Protein 7WDS (pdb70)

CATH classification: 3.20.20.80

B-factor: mean 31.86, std 12.14, range [16.79, 142.82]

Organism: NCBI:txid358574

Radius of gyration: 20.57 Å; Cα contacts (8 Å, |Δi|>4): 985; chains: 1; bounding box: 50×49×54 Å

Solvent-accessible surface area: 16133 Å² total; per-residue (Å²): 164,59,126,168,4,51,123,123,6,33,5,0,0,0,0,0,3,8,1,4,8,3,19,24,152,27,74,47,18,20,78,0,5,1,35,57,8,12,88,104,128,84,17,9,76,55,67,22,60,0,42,120,4,0,25,3,9,124,77,21,119,98,0,2,48,21,0,90,104,0,26,6,59,0,0,0,5,2,0,2,0,0,2,0,0,20,76,0,86,53,193,51,25,95,43,0,0,54,0,0,38,84,3,0,69,5,0,71,116,51,56,1,49,0,3,0,0,0,1,2,18,1,0,0,43,56,1,16,105,118,14,13,1,61,51,68,32,0,4,75,0,0,24,53,0,0,40,26,0,0,162,81,0,9,111,51,0,63,30,0,1,0,0,0,11,0,21,9,11,0,23,27,0,1,6,21,20,100,19,7,21,9,60,194,60,71,73,45,0,0,64,0,0,0,0,0,0,1,0,0,1,71,0,0,70,32,0,87,84,28,25,85,95,98,7,66,0,0,2,0,3,16,2,22,78,20,48,22,40,48,130,39,104,101,17,91,48,0,11,124,19,17,40,9,2,16,2,61,1,5,0,6,0,15,62,80,21,95,6,2,79,65,0,17,98,112,8,29,106,138,45,8,26,66,88,140,41,2,50,114,48,0,46,35,106,28,32,5,2,0,0,1,0,21,5,43,28,6,0,81,36,22,79,96,23,99,45,0,73,0,29,96,52,170,24,140,58,87,48,9,34,12,74,73,11,31,50,38,70,0,0,49,30,1,0,51,40,0,59,91,75,20,70,4,90,12,0,14,0,1,10,0,3,2,0,16,133,22,149,62,52,125,88,33,80,2,94,6,66,96,2,20,61,5,0,81,22,0,0,49,0,0,21,86,0,28,109,58,51,5,30,6,98,0,0,0,0,7,0,2,1,0,3,0,18,11,18,87,0,37,109,53,46,6,0,0,0,15,0,46,59,98,87,19,97,37,20,29,0,113,0,0,99,47,0,18,131,5,14,143,64,26,5,80

Foldseek 3Di:
DLWFDDPLFFEAFEDECLWAQACCPPQQQAAFLQQVQLPDPLLAPVSDGSNPWLNCLPVVLVLLVLRVLLLGLEYEYEQACRLQPVLLADDGRVRSLVSVVVNLVSQVVSNYAYAYEHAEQGRRPNNCVVPPLLRLVVLVSLLRSLLRNLLSPQVRHQHYAYYAALLCNQCCDADVLNFPPRHRDLLSSLSSSLSSLLSQLSNVVSNVVSHDPSHFYYYEHEAEAEAFPDPPPQRVLLSVLVNLSRPVQLVCLQQPVDRPVVNCVLSPVVSRPDDPCSSVSSPRAGQEYEYAYEAYWYWGQACPPVSSRIDTDDPPADAFPVRGGLDLLRLLVSLVCCCVPRVRVEYEHQEYWGWHDWDQPPVRATEDVVRLVSVQSNLSSVSVSVVVVRRYRYYHYPRCWQTQPRNNGRRTIGHCWYAPVVVSDTHRHPSSSVSSVCSVSNTD

InterPro domains:
  IPR001360 Glycoside hydrolase family 1 [PF00232] (8-448)
  IPR001360 Glycoside hydrolase family 1 [PR00131] (290-304)
  IPR001360 Glycoside hydrolase family 1 [PR00131] (352-360)
  IPR001360 Glycoside hydrolase family 1 [PR00131] (373-384)
  IPR001360 Glycoside hydrolase family 1 [PR00131] (394-411)
  IPR001360 Glycoside hydrolase family 1 [PR00131] (418-430)
  IPR001360 Glycoside hydrolase family 1 [PTHR10353] (10-447)
  IPR017736 Glycoside hydrolase, family 1, beta-glucosidase [TIGR03356] (10-440)
  IPR017853 Glycoside hydrolase superfamily [SSF51445] (8-445)
  IPR018120 Glycoside hydrolase family 1, active site [PS00572] (352-360)
  IPR033132 Glycosyl hydrolases family 1, N-terminal conserved site [PS00653] (14-28)

Nearest PDB structures (foldseek):
  7wdv-assembly1_A  TM=1.001E+00  e=3.506E-89  metagenome
  5xgz-assembly1_A  TM=1.000E+00  e=5.203E-87  uncultured microorganism
  5ayb-assembly1_A  TM=9.797E-01  e=2.026E-56  metagenomes
  5ayi-assembly1_A  TM=9.793E-01  e=7.575E-56  metagenomes
  3wh5-assembly1_A  TM=9.796E-01  e=1.465E-55  metagenomes

Sequence (444 aa):
EPHRFPPDFQWGVATSSYQIEGAVEADGRSPSIWDTFCARPGAIADGSTGAIANDHYHRYREDIAIMKQLGVNAYRFSIAWPRILPDGRGRVNQAGVDFYERLVDSLLEQGIEPYATLYHWDMPQVQHDRTPWYDRGVVDAFVEYTDVITRRLSDRVKYWMTLNEPWVISFLGYGAGEHAPGLRDKELYLRAAHHVLLAHGKAMPVIRANGNAQTKAGIVLNLNWVNAASDSPEDQAAARRYDQFFNRWFAEPLYNGRYPEELLEWYGRDLVPVQPGDFDIITTPTDFLAVNYYARTTVKAGSTDPMLQVDFVRPPGEYTAMDWEVYPQGLYNILNWLHTDYAPPALYVTENGAAYDDQVSAAGEVDDPQRLAYLEGHFEAAYRAIQAGIPLKGYFVWSLMDNFEWGRRGFEKRFGIVFVDYATQQRIIKRSGKWFSQVTRANGL

Structure (mmCIF, N/CA/C/O backbone):
data_7WDS
#
_entry.id   7WDS
#
_cell.length_a   203.169
_cell.length_b   203.169
_cell.length_c   203.169
_cell.angle_alpha   90.00
_cell.angle_beta   90.00
_cell.angle_gamma   90.00
#
_symmetry.space_group_name_H-M   'I 4 3 2'
#
loop_
_entity.id
_entity.type
_entity.pdbx_description
1 polymer Beta-glucosidase
2 non-polymer beta-D-xylopyranose
3 non-polymer 'SULFATE ION'
4 water water
#
loop_
_atom_site.group_PDB
_atom_site.id
_atom_site.type_symbol
_atom_site.label_atom_id
_atom_site.label_alt_id
_atom_site.label_comp_id
_atom_site.label_asym_id
_atom_site.label_entity_id
_atom_site.label_seq_id
_atom_site.pdbx_PDB_ins_code
_atom_site.Cartn_x
_atom_site.Cartn_y
_atom_site.Cartn_z
_atom_site.occupancy
_atom_site.B_iso_or_equiv
_atom_site.auth_seq_id
_atom_site.auth_comp_id
_atom_site.auth_asym_id
_atom_site.auth_atom_id
_atom_site.pdbx_PDB_model_num
ATOM 1 N N . GLU A 1 7 ? -9.725 102.089 -84.716 1.00 96.66 6 GLU A N 1
ATOM 2 C CA . GLU A 1 7 ? -10.119 101.538 -86.068 1.00 94.22 6 GLU A CA 1
ATOM 3 C C . GLU A 1 7 ? -10.826 100.188 -85.912 1.00 93.42 6 GLU A C 1
ATOM 4 O O . GLU A 1 7 ? -11.698 99.894 -86.734 1.00 74.81 6 GLU A O 1
ATOM 10 N N . PRO A 1 8 ? -10.488 99.314 -84.909 1.00 122.69 7 PRO A N 1
ATOM 11 C CA . PRO A 1 8 ? -11.255 98.092 -84.602 1.00 90.12 7 PRO A CA 1
ATOM 12 C C . PRO A 1 8 ? -12.018 97.992 -83.242 1.00 100.47 7 PRO A C 1
ATOM 13 O O . PRO A 1 8 ? -11.958 96.853 -82.567 1.00 94.43 7 PRO A O 1
ATOM 17 N N . HIS A 1 9 ? -12.835 99.038 -82.908 1.00 93.20 8 HIS A N 1
ATOM 18 C CA . HIS A 1 9 ? -13.358 99.381 -81.547 1.00 65.83 8 HIS A CA 1
ATOM 19 C C . HIS A 1 9 ? -14.735 98.713 -81.216 1.00 47.00 8 HIS A C 1
ATOM 20 O O . HIS A 1 9 ? -14.794 97.583 -80.651 1.00 46.22 8 HIS A O 1
ATOM 27 N N . ARG A 1 10 ? -15.845 99.398 -81.462 1.00 41.15 9 ARG A N 1
ATOM 28 C CA . ARG A 1 10 ? -17.121 99.225 -80.713 1.00 39.58 9 ARG A CA 1
ATOM 29 C C . ARG A 1 10 ? -18.093 98.307 -81.480 1.00 43.63 9 ARG A C 1
ATOM 30 O O . ARG A 1 10 ? -18.193 98.411 -82.738 1.00 36.52 9 ARG A O 1
ATOM 38 N N . PHE A 1 11 ? -18.814 97.446 -80.746 1.00 36.06 10 PHE A N 1
ATOM 39 C CA . PHE A 1 11 ? -19.910 96.592 -81.268 1.00 31.04 10 PHE A CA 1
ATOM 40 C C . PHE A 1 11 ? -21.197 97.413 -81.329 1.00 30.80 10 PHE A C 1
ATOM 41 O O . PHE A 1 11 ? -21.281 98.477 -80.735 1.00 30.22 10 PHE A O 1
ATOM 49 N N . PRO A 1 12 ? -22.253 96.934 -82.018 1.00 33.59 11 PRO A N 1
ATOM 50 C CA . PRO A 1 12 ? -23.518 97.662 -82.066 1.00 33.75 11 PRO A CA 1
ATOM 51 C C . PRO A 1 12 ? -24.077 97.928 -80.676 1.00 37.45 11 PRO A C 1
ATOM 52 O O . PRO A 1 12 ? -23.841 97.179 -79.731 1.00 30.48 11 PRO A O 1
ATOM 56 N N . PRO A 1 13 ? -24.822 99.033 -80.493 1.00 37.13 12 PRO A N 1
ATOM 57 C CA . PRO A 1 13 ? -25.264 99.430 -79.157 1.00 34.54 12 PRO A CA 1
ATOM 58 C C . PRO A 1 13 ? -26.115 98.408 -78.389 1.00 34.76 12 PRO A C 1
ATOM 59 O O . PRO A 1 13 ? -26.036 98.393 -77.177 1.00 40.47 12 PRO A O 1
ATOM 63 N N . ASP A 1 14 ? -26.907 97.565 -79.042 1.00 40.46 13 ASP A N 1
ATOM 64 C CA . ASP A 1 14 ? -27.743 96.595 -78.277 1.00 40.24 13 ASP A CA 1
ATOM 65 C C . ASP A 1 14 ? -27.102 95.189 -78.360 1.00 32.65 13 ASP A C 1
ATOM 66 O O . ASP A 1 14 ? -27.852 94.165 -78.130 1.00 34.18 13 ASP A O 1
ATOM 71 N N . PHE A 1 15 ? -25.791 95.098 -78.637 1.00 25.78 14 PHE A N 1
ATOM 72 C CA . PHE A 1 15 ? -25.101 93.773 -78.764 1.00 27.19 14 PHE A CA 1
ATOM 73 C C . PHE A 1 15 ? -25.240 92.986 -77.454 1.00 28.15 14 PHE A C 1
ATOM 74 O O . PHE A 1 15 ? -25.168 93.568 -76.416 1.00 31.23 14 PHE A O 1
ATOM 82 N N . GLN A 1 16 ? -25.514 91.679 -77.516 1.00 26.72 15 GLN A N 1
ATOM 83 C CA . GLN A 1 16 ? -25.770 90.853 -76.296 1.00 23.33 15 GLN A CA 1
ATOM 84 C C . GLN A 1 16 ? -24.457 90.143 -75.994 1.00 23.37 15 GLN A C 1
ATOM 85 O O . GLN A 1 16 ? -23.946 89.486 -76.897 1.00 26.65 15 GLN A O 1
ATOM 91 N N . TRP A 1 17 ? -23.820 90.515 -74.902 1.00 21.06 16 TRP A N 1
ATOM 92 C CA . TRP A 1 17 ? -22.594 89.869 -74.402 1.00 24.92 16 TRP A CA 1
ATOM 93 C C . TRP A 1 17 ? -23.034 88.876 -73.329 1.00 25.49 16 TRP A C 1
ATOM 94 O O . TRP A 1 17 ? -23.707 89.268 -72.365 1.00 27.55 16 TRP A O 1
ATOM 105 N N . GLY A 1 18 ? -22.705 87.609 -73.501 1.00 23.52 17 GLY A N 1
ATOM 106 C CA . GLY A 1 18 ? -23.134 86.671 -72.456 1.00 23.41 17 GLY A CA 1
ATOM 107 C C . GLY A 1 18 ? -22.095 85.629 -72.098 1.00 22.51 17 GLY A C 1
ATOM 108 O O . GLY A 1 18 ? -20.982 85.640 -72.650 1.00 24.89 17 GLY A O 1
ATOM 109 N N . VAL A 1 19 ? -22.519 84.752 -71.199 1.00 21.61 18 VAL A N 1
ATOM 110 C CA . VAL A 1 19 ? -21.824 83.472 -70.892 1.00 21.44 18 VAL A CA 1
ATOM 111 C C . VAL A 1 19 ? -22.834 82.346 -71.027 1.00 21.17 18 VAL A C 1
ATOM 112 O O . VAL A 1 19 ? -24.028 82.627 -70.868 1.00 20.99 18 VAL A O 1
ATOM 116 N N . ALA A 1 20 ? -22.334 81.130 -71.254 1.00 20.94 19 ALA A N 1
ATOM 117 C CA . ALA A 1 20 ? -23.154 79.933 -71.461 1.00 22.29 19 ALA A CA 1
ATOM 118 C C . ALA A 1 20 ? -22.730 78.817 -70.511 1.00 20.91 19 ALA A C 1
ATOM 119 O O . ALA A 1 20 ? -21.521 78.685 -70.189 1.00 21.65 19 ALA A O 1
ATOM 121 N N . THR A 1 21 ? -23.719 77.978 -70.170 1.00 20.06 20 THR A N 1
ATOM 122 C CA . THR A 1 21 ? -23.622 76.756 -69.343 1.00 22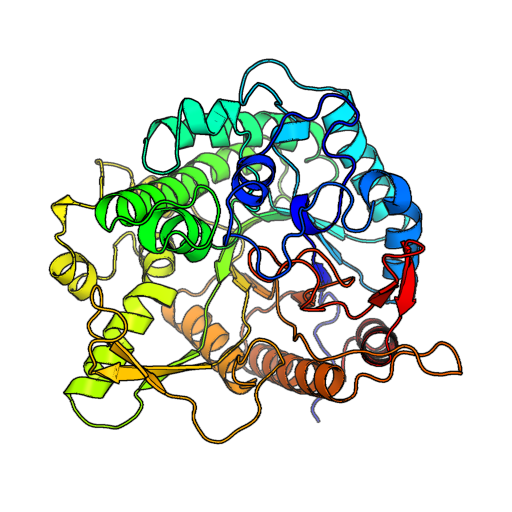.06 20 THR A CA 1
ATOM 123 C C . THR A 1 21 ? -24.672 75.775 -69.898 1.00 21.30 20 THR A C 1
ATOM 124 O O . THR A 1 21 ? -25.467 76.158 -70.782 1.00 21.73 20 THR A O 1
ATOM 128 N N . SER A 1 22 ? -24.750 74.611 -69.300 1.00 19.42 21 SER A N 1
ATOM 129 C CA . SER A 1 22 ? -25.797 73.602 -69.494 1.00 18.57 21 SER A CA 1
ATOM 130 C C . SER A 1 22 ? -26.064 72.952 -68.142 1.00 17.11 21 SER A C 1
ATOM 131 O O . SER A 1 22 ? -25.180 72.937 -67.250 1.00 20.86 21 SER A O 1
ATOM 134 N N . SER A 1 23 ? -27.282 72.454 -68.020 1.00 20.42 22 SER A N 1
ATOM 135 C CA . SER A 1 23 ? -27.848 71.909 -66.767 1.00 24.89 22 SER A CA 1
ATOM 136 C C . SER A 1 23 ? -26.957 70.817 -66.183 1.00 23.50 22 SER A C 1
ATOM 137 O O . SER A 1 23 ? -26.564 70.965 -65.024 1.00 20.28 22 SER A O 1
ATOM 140 N N . TYR A 1 24 ? -26.673 69.734 -66.922 1.00 22.81 23 TYR A N 1
ATOM 141 C CA . TYR A 1 24 ? -25.891 68.602 -66.369 1.00 22.53 23 TYR A CA 1
ATOM 142 C C . TYR A 1 24 ? -24.462 69.059 -66.062 1.00 20.29 23 TYR A C 1
ATOM 143 O O . TYR A 1 24 ? -23.837 68.570 -65.128 1.00 22.44 23 TYR A O 1
ATOM 152 N N . GLN A 1 25 ? -23.911 69.987 -66.832 1.00 20.01 24 GLN A N 1
ATOM 153 C CA . GLN A 1 25 ? -22.507 70.360 -66.621 1.00 20.03 24 GLN A CA 1
ATOM 154 C C . GLN A 1 25 ? -22.352 71.137 -65.309 1.00 18.12 24 GLN A C 1
ATOM 155 O O . GLN A 1 25 ? -21.226 71.043 -64.789 1.00 19.18 24 GLN A O 1
ATOM 161 N N . ILE A 1 26 ? -23.375 71.851 -64.799 1.00 23.30 25 ILE A N 1
ATOM 162 C CA . ILE A 1 26 ? -23.162 72.778 -63.626 1.00 21.57 25 ILE A CA 1
ATOM 163 C C . ILE A 1 26 ? -24.093 72.526 -62.417 1.00 20.54 25 ILE A C 1
ATOM 164 O O . ILE A 1 26 ? -23.690 72.929 -61.341 1.00 22.66 25 ILE A O 1
ATOM 169 N N . GLU A 1 27 ? -25.269 71.951 -62.594 1.00 23.80 26 GLU A N 1
ATOM 170 C CA . GLU A 1 27 ? -26.323 72.009 -61.556 1.00 23.26 26 GLU A CA 1
ATOM 171 C C . GLU A 1 27 ? -25.959 71.127 -60.364 1.00 24.24 26 GLU A C 1
ATOM 172 O O . GLU A 1 27 ? -26.158 71.588 -59.219 1.00 27.18 26 GLU A O 1
ATOM 178 N N . GLY A 1 28 ? -25.432 69.923 -60.584 1.00 22.63 27 GLY A N 1
ATOM 179 C CA . GLY A 1 28 ? -25.356 68.928 -59.503 1.00 19.89 27 GLY A CA 1
ATOM 180 C C . GLY A 1 28 ? -26.762 68.603 -58.937 1.00 21.77 27 GLY A C 1
ATOM 181 O O . GLY A 1 28 ? -27.830 68.738 -59.670 1.00 25.09 27 GLY A O 1
ATOM 182 N N . ALA A 1 29 ? -26.806 68.275 -57.652 1.00 27.30 28 ALA A N 1
ATOM 183 C CA . ALA A 1 29 ? -28.049 67.959 -56.891 1.00 27.43 28 ALA A CA 1
ATOM 184 C C . ALA A 1 29 ? -28.917 67.019 -57.732 1.00 21.85 28 ALA A C 1
ATOM 185 O O . ALA A 1 29 ? -30.075 67.348 -58.064 1.00 26.47 28 ALA A O 1
ATOM 187 N N . VAL A 1 30 ? -28.298 65.941 -58.208 1.00 23.82 29 VAL A N 1
ATOM 188 C CA . VAL A 1 30 ? -28.897 65.081 -59.272 1.00 22.99 29 VAL A CA 1
ATOM 189 C C . VAL A 1 30 ? -30.119 64.307 -58.769 1.00 24.78 29 VAL A C 1
ATOM 190 O O . VAL A 1 30 ? -30.903 63.885 -59.612 1.00 26.33 29 VAL A O 1
ATOM 194 N N . GLU A 1 31 ? -30.255 64.136 -57.454 1.00 28.90 30 GLU A N 1
ATOM 195 C CA . GLU A 1 31 ? -31.429 63.467 -56.843 1.00 31.11 30 GLU A CA 1
ATOM 196 C C . GLU A 1 31 ? -32.383 64.472 -56.183 1.00 31.91 30 GLU A C 1
ATOM 197 O O . GLU A 1 31 ? -33.392 64.039 -55.632 1.00 32.60 30 GLU A O 1
ATOM 203 N N . ALA A 1 32 ? -32.080 65.764 -56.200 1.00 31.41 31 ALA A N 1
ATOM 204 C CA . ALA A 1 32 ? -32.800 66.767 -55.395 1.00 27.37 31 ALA A CA 1
ATOM 205 C C . ALA A 1 32 ? -34.178 66.983 -56.017 1.00 29.15 31 ALA A C 1
ATOM 206 O O . ALA A 1 32 ? -34.281 67.015 -57.239 1.00 25.57 31 ALA A O 1
ATOM 208 N N . ASP A 1 33 ? -35.183 67.194 -55.178 1.00 27.91 32 ASP A N 1
ATOM 209 C CA . ASP A 1 33 ? -36.454 67.825 -55.585 1.00 31.61 32 ASP A CA 1
ATOM 210 C C . ASP A 1 33 ? -37.075 67.086 -56.770 1.00 29.04 32 ASP A C 1
ATOM 211 O O . ASP A 1 33 ? -37.613 67.746 -57.640 1.00 33.65 32 ASP A O 1
ATOM 216 N N . GLY A 1 34 ? -37.042 65.758 -56.765 1.00 29.53 33 GLY A N 1
ATOM 217 C CA . GLY A 1 34 ? -37.847 64.916 -57.682 1.00 33.82 33 GLY A CA 1
ATOM 218 C C . GLY A 1 34 ? -37.159 64.668 -59.016 1.00 32.41 33 GLY A C 1
ATOM 219 O O . GLY A 1 34 ? -37.758 63.983 -59.885 1.00 35.27 33 GLY A O 1
ATOM 220 N N . ARG A 1 35 ? -35.922 65.138 -59.180 1.00 25.72 34 ARG A N 1
ATOM 221 C CA . ARG A 1 35 ? -35.200 64.933 -60.465 1.00 25.22 34 ARG A CA 1
ATOM 222 C C . ARG A 1 35 ? -34.955 63.443 -60.616 1.00 27.95 34 ARG A C 1
ATOM 223 O O . ARG A 1 35 ? -34.463 62.839 -59.655 1.00 26.91 34 ARG A O 1
ATOM 231 N N . SER A 1 36 ? -35.154 62.907 -61.820 1.00 23.43 35 SER A N 1
ATOM 232 C CA . SER A 1 36 ? -34.862 61.469 -62.096 1.00 27.36 35 SER A CA 1
ATOM 233 C C . SER A 1 36 ? -33.528 61.398 -62.818 1.00 25.30 35 SER A C 1
ATOM 234 O O . SER A 1 36 ? -33.095 62.429 -63.312 1.00 24.67 35 SER A O 1
ATOM 237 N N . PRO A 1 37 ? -32.869 60.217 -62.923 1.00 24.45 36 PRO A N 1
ATOM 238 C CA . PRO A 1 37 ? -31.612 60.110 -63.648 1.00 23.39 36 PRO A CA 1
ATOM 239 C C . PRO A 1 37 ? -31.742 60.447 -65.137 1.00 24.23 36 PRO A C 1
ATOM 240 O O . PRO A 1 37 ? -32.732 60.074 -65.785 1.00 25.02 36 PRO A O 1
ATOM 244 N N . SER A 1 38 ? -30.729 61.155 -65.651 1.00 22.19 37 SER A N 1
ATOM 245 C CA . SER A 1 38 ? -30.611 61.438 -67.094 1.00 21.22 37 SER A CA 1
ATOM 246 C C . SER A 1 38 ? -29.774 60.343 -67.737 1.00 20.39 37 SER A C 1
ATOM 247 O O . SER A 1 38 ? -29.050 59.559 -67.022 1.00 20.45 37 SER A O 1
ATOM 250 N N . ILE A 1 39 ? -29.783 60.334 -69.073 1.00 22.15 38 ILE A N 1
ATOM 251 C CA . ILE A 1 39 ? -28.913 59.378 -69.842 1.00 21.31 38 ILE A CA 1
ATOM 252 C C . ILE A 1 39 ? -27.436 59.626 -69.482 1.00 21.37 38 ILE A C 1
ATOM 253 O O . ILE A 1 39 ? -26.605 58.739 -69.605 1.00 21.72 38 ILE A O 1
ATOM 258 N N . TRP A 1 40 ? -27.081 60.813 -69.009 1.00 19.32 39 TRP A N 1
ATOM 259 C CA . TRP A 1 40 ? -25.687 61.085 -68.537 1.00 20.29 39 TRP A CA 1
ATOM 260 C C . TRP A 1 40 ? -25.415 60.548 -67.143 1.00 21.12 39 TRP A C 1
ATOM 261 O O . TRP A 1 40 ? -24.273 60.105 -66.902 1.00 21.97 39 TRP A O 1
ATOM 272 N N . ASP A 1 41 ? -26.382 60.611 -66.224 1.00 21.37 40 ASP A N 1
ATOM 273 C CA . ASP A 1 41 ? -26.175 59.978 -64.898 1.00 22.95 40 ASP A CA 1
ATOM 274 C C . ASP A 1 41 ? -25.815 58.501 -65.137 1.00 28.07 40 ASP A C 1
ATOM 275 O O . ASP A 1 41 ? -24.908 58.004 -64.551 1.00 25.48 40 ASP A O 1
ATOM 280 N N . THR A 1 42 ? -26.477 57.824 -66.065 1.00 26.88 41 THR A N 1
ATOM 281 C CA . THR A 1 42 ? -26.207 56.384 -66.329 1.00 26.26 41 THR A CA 1
ATOM 282 C C . THR A 1 42 ? -24.881 56.198 -67.095 1.00 23.75 41 THR A C 1
ATOM 283 O O . THR A 1 42 ? -24.085 55.375 -66.656 1.00 23.89 41 THR A O 1
ATOM 287 N N . PHE A 1 43 ? -24.588 56.995 -68.122 1.00 22.97 42 PHE A N 1
ATOM 288 C CA . PHE A 1 43 ? -23.365 56.918 -68.971 1.00 22.10 42 PHE A CA 1
ATOM 289 C C . PHE A 1 43 ? -22.100 57.085 -68.116 1.00 22.61 42 PHE A C 1
ATOM 290 O O . PHE A 1 43 ? -21.112 56.381 -68.376 1.00 23.87 42 PHE A O 1
ATOM 298 N N . CYS A 1 44 ? -22.137 57.956 -67.095 1.00 22.99 43 CYS A N 1
ATOM 299 C CA . CYS A 1 44 ? -20.956 58.203 -66.217 1.00 25.07 43 CYS A CA 1
ATOM 300 C C . CYS A 1 44 ? -20.596 56.945 -65.428 1.00 25.53 43 CYS A C 1
ATOM 301 O O . CYS A 1 44 ? -19.449 56.874 -65.026 1.00 31.44 43 CYS A O 1
ATOM 304 N N . ALA A 1 45 ? -21.489 55.959 -65.315 1.00 25.80 44 ALA A N 1
ATOM 305 C CA . ALA A 1 45 ? -21.210 54.650 -64.658 1.00 27.32 44 ALA A CA 1
ATOM 306 C C . ALA A 1 45 ? -20.318 53.776 -65.559 1.00 28.83 44 ALA A C 1
ATOM 307 O O . ALA A 1 45 ? -19.675 52.879 -65.056 1.00 26.73 44 ALA A O 1
ATOM 309 N N . ARG A 1 46 ? -20.314 53.985 -66.868 1.00 26.25 45 ARG A N 1
ATOM 310 C CA . ARG A 1 46 ? -19.611 53.097 -67.829 1.00 29.70 45 ARG A CA 1
ATOM 311 C C . ARG A 1 46 ? -18.099 53.273 -67.655 1.00 28.19 45 ARG A C 1
ATOM 312 O O . ARG A 1 46 ? -17.568 54.371 -67.858 1.00 29.12 45 ARG A O 1
ATOM 320 N N . PRO A 1 47 ? -17.344 52.187 -67.406 1.00 28.54 46 PRO A N 1
ATOM 321 C CA . PRO A 1 47 ? -15.881 52.236 -67.350 1.00 24.65 46 PRO A CA 1
ATOM 322 C C . PRO A 1 47 ? -15.349 52.735 -68.686 1.00 27.96 46 PRO A C 1
ATOM 323 O O . PRO A 1 47 ? -15.837 52.265 -69.739 1.00 25.83 46 PRO A O 1
ATOM 327 N N . GLY A 1 48 ? -14.420 53.700 -68.655 1.00 28.20 47 GLY A N 1
ATOM 328 C CA . GLY A 1 48 ? -13.863 54.286 -69.892 1.00 28.42 47 GLY A CA 1
ATOM 329 C C . GLY A 1 48 ? -14.645 55.445 -70.509 1.00 27.51 47 GLY A C 1
ATOM 330 O O . GLY A 1 48 ? -14.146 55.966 -71.498 1.00 32.88 47 GLY A O 1
ATOM 331 N N . ALA A 1 49 ? -15.887 55.738 -70.091 1.00 26.31 48 ALA A N 1
ATOM 332 C CA . ALA A 1 49 ? -16.735 56.779 -70.701 1.00 29.30 48 ALA A CA 1
ATOM 333 C C . ALA A 1 49 ? -16.196 58.174 -70.355 1.00 25.92 48 ALA A C 1
ATOM 334 O O . ALA A 1 49 ? -16.144 59.037 -71.247 1.00 25.05 48 ALA A O 1
ATOM 336 N N . ILE A 1 50 ? -15.768 58.382 -69.113 1.00 22.32 49 ILE A N 1
ATOM 337 C CA . ILE A 1 50 ? -15.307 59.727 -68.631 1.00 23.13 49 ILE A CA 1
ATOM 338 C C . ILE A 1 50 ? -13.835 59.607 -68.295 1.00 25.31 49 ILE A C 1
ATOM 339 O O . ILE A 1 50 ? -13.517 58.745 -67.498 1.00 25.27 49 ILE A O 1
ATOM 344 N N . ALA A 1 51 ? -12.997 60.458 -68.878 1.00 23.39 50 ALA A N 1
ATOM 345 C CA . ALA A 1 51 ? -11.531 60.282 -68.841 1.00 25.76 50 ALA A CA 1
ATOM 346 C C . ALA A 1 51 ? -11.022 60.232 -67.397 1.00 26.67 50 ALA A C 1
ATOM 347 O O . ALA A 1 51 ? -10.047 59.547 -67.141 1.00 26.75 50 ALA A O 1
ATOM 349 N N . ASP A 1 52 ? -11.596 60.981 -66.459 1.00 27.08 51 ASP A N 1
ATOM 350 C CA . ASP A 1 52 ? -11.041 61.049 -65.079 1.00 27.85 51 ASP A CA 1
ATOM 351 C C . ASP A 1 52 ? -11.913 60.213 -64.148 1.00 28.39 51 ASP A C 1
ATOM 352 O O . ASP A 1 52 ? -11.707 60.350 -62.977 1.00 29.66 51 ASP A O 1
ATOM 357 N N . GLY A 1 53 ? -12.913 59.474 -64.645 1.00 25.32 52 GLY A N 1
ATOM 358 C CA . GLY A 1 53 ? -13.753 58.635 -63.787 1.00 27.70 52 GLY A CA 1
ATOM 359 C C . GLY A 1 53 ? -14.779 59.429 -63.007 1.00 28.14 52 GLY A C 1
ATOM 360 O O . GLY A 1 53 ? -15.328 58.889 -61.998 1.00 26.06 52 GLY A O 1
ATOM 361 N N . SER A 1 54 ? -15.046 60.675 -63.395 1.00 25.05 53 SER A N 1
ATOM 362 C CA . SER A 1 54 ? -15.911 61.599 -62.629 1.00 25.17 53 SER A CA 1
ATOM 363 C C . SER A 1 54 ? -17.350 61.433 -63.098 1.00 24.24 53 SER A C 1
ATOM 364 O O . SER A 1 54 ? -17.595 60.656 -64.024 1.00 24.74 53 SER A O 1
ATOM 367 N N . THR A 1 55 ? -18.277 62.091 -62.425 1.00 23.90 54 THR A N 1
ATOM 368 C CA . THR A 1 55 ? -19.707 62.190 -62.804 1.00 25.89 54 THR A CA 1
ATOM 369 C C . THR A 1 55 ? -20.157 63.639 -62.535 1.00 24.13 54 THR A C 1
ATOM 370 O O . THR A 1 55 ? -19.442 64.417 -61.835 1.00 26.88 54 THR A O 1
ATOM 374 N N . GLY A 1 56 ? -21.332 63.988 -63.008 1.00 24.47 55 GLY A N 1
ATOM 375 C CA . GLY A 1 56 ? -21.959 65.300 -62.803 1.00 19.79 55 GLY A CA 1
ATOM 376 C C . GLY A 1 56 ? -22.792 65.374 -61.529 1.00 20.81 55 GLY A C 1
ATOM 377 O O . GLY A 1 56 ? -23.642 66.284 -61.471 1.00 23.26 55 GLY A O 1
ATOM 378 N N . ALA A 1 57 ? -22.634 64.429 -60.592 1.00 20.69 56 ALA A N 1
ATOM 379 C CA . ALA A 1 57 ? -23.535 64.319 -59.420 1.00 21.30 56 ALA A CA 1
ATOM 380 C C . ALA A 1 57 ? -23.501 65.624 -58.614 1.00 22.76 56 ALA A C 1
ATOM 381 O O . ALA A 1 57 ? -24.559 66.017 -58.089 1.00 22.23 56 ALA A O 1
ATOM 383 N N . ILE A 1 58 ? -22.326 66.226 -58.484 1.00 27.57 57 ILE A N 1
ATOM 384 C CA . ILE A 1 58 ? -22.146 67.485 -57.703 1.00 26.94 57 ILE A CA 1
ATOM 385 C C . ILE A 1 58 ? -21.820 68.643 -58.641 1.00 24.05 57 ILE A C 1
ATOM 386 O O . ILE A 1 58 ? -22.443 69.749 -58.488 1.00 26.29 57 ILE A O 1
ATOM 391 N N . ALA A 1 59 ? -20.886 68.420 -59.568 1.00 24.20 58 ALA A N 1
ATOM 392 C CA . ALA A 1 59 ? -20.468 69.471 -60.524 1.00 24.42 58 ALA A CA 1
ATOM 393 C C . ALA A 1 59 ? -20.150 70.776 -59.756 1.00 23.59 58 ALA A C 1
ATOM 394 O O . ALA A 1 59 ? -19.406 70.729 -58.751 1.00 27.09 58 ALA A O 1
ATOM 396 N N . ASN A 1 60 ? -20.688 71.899 -60.193 1.00 21.37 59 ASN A N 1
ATOM 397 C CA . ASN A 1 60 ? -20.517 73.256 -59.582 1.00 24.35 59 ASN A CA 1
ATOM 398 C C . ASN A 1 60 ? -21.554 73.497 -58.474 1.00 25.29 59 ASN A C 1
ATOM 399 O O . ASN A 1 60 ? -21.592 74.658 -57.916 1.00 25.24 59 ASN A O 1
ATOM 404 N N . ASP A 1 61 ? -22.450 72.539 -58.206 1.00 23.13 60 ASP A N 1
ATOM 405 C CA . ASP A 1 61 ? -23.562 72.742 -57.224 1.00 23.60 60 ASP A CA 1
ATOM 406 C C . ASP A 1 61 ? -24.333 74.052 -57.508 1.00 21.90 60 ASP A C 1
ATOM 407 O O . ASP A 1 61 ? -24.830 74.751 -56.567 1.00 24.81 60 ASP A O 1
ATOM 412 N N . HIS A 1 62 ? -24.549 74.394 -58.769 1.00 23.32 61 HIS A N 1
ATOM 413 C CA . HIS A 1 62 ? -25.254 75.634 -59.171 1.00 24.24 61 HIS A CA 1
ATOM 414 C C . HIS A 1 62 ? -26.729 75.550 -58.779 1.00 24.03 61 HIS A C 1
ATOM 415 O O . HIS A 1 62 ? -27.329 76.573 -58.666 1.00 25.76 61 HIS A O 1
ATOM 422 N N . TYR A 1 63 ? -27.298 74.342 -58.652 1.00 21.56 62 TYR A N 1
ATOM 423 C CA . TYR A 1 63 ? -28.679 74.162 -58.176 1.00 24.52 62 TYR A CA 1
ATOM 424 C C . TYR A 1 63 ? -28.847 74.956 -56.864 1.00 25.04 62 TYR A C 1
ATOM 425 O O . TYR A 1 63 ? -29.840 75.606 -56.702 1.00 26.73 62 TYR A O 1
ATOM 434 N N . HIS A 1 64 ? -27.853 74.898 -55.996 1.00 24.17 63 HIS A N 1
ATOM 435 C CA . HIS A 1 64 ? -27.895 75.517 -54.636 1.00 25.02 63 HIS A CA 1
ATOM 436 C C . HIS A 1 64 ? -27.307 76.951 -54.783 1.00 28.42 63 HIS A C 1
ATOM 437 O O . HIS A 1 64 ? -27.821 77.927 -54.149 1.00 27.99 63 HIS A O 1
ATOM 444 N N . ARG A 1 65 ? -26.271 77.140 -55.609 1.00 24.66 64 ARG A N 1
ATOM 445 C CA . ARG A 1 65 ? -25.414 78.373 -55.608 1.00 24.20 64 ARG A CA 1
ATOM 446 C C . ARG A 1 65 ? -25.788 79.358 -56.702 1.00 24.59 64 ARG A C 1
ATOM 447 O O . ARG A 1 65 ? -25.060 80.344 -56.860 1.00 24.18 64 ARG A O 1
ATOM 455 N N . TYR A 1 66 ? -26.889 79.144 -57.435 1.00 25.15 65 TYR A N 1
ATOM 456 C CA . TYR A 1 66 ? -27.275 80.028 -58.570 1.00 20.46 65 TYR A CA 1
ATOM 457 C C . TYR A 1 66 ? -27.239 81.530 -58.232 1.00 25.95 65 TYR A C 1
ATOM 458 O O . TYR A 1 66 ? -26.900 82.298 -59.137 1.00 21.39 65 TYR A O 1
ATOM 467 N N . ARG A 1 67 ? -27.698 81.987 -57.069 1.00 25.13 66 ARG A N 1
ATOM 468 C CA . ARG A 1 67 ? -27.714 83.459 -56.800 1.00 28.94 66 ARG A CA 1
ATOM 469 C C . ARG A 1 67 ? -26.303 84.051 -56.801 1.00 24.04 66 ARG A C 1
ATOM 470 O O . ARG A 1 67 ? -26.159 85.157 -57.309 1.00 26.99 66 ARG A O 1
ATOM 478 N N . GLU A 1 68 ? -25.344 83.364 -56.192 1.00 26.15 67 GLU A N 1
ATOM 479 C CA . GLU A 1 68 ? -23.914 83.694 -56.121 1.00 28.51 67 GLU A CA 1
ATOM 480 C C . GLU A 1 68 ? -23.354 83.685 -57.538 1.00 26.75 67 GLU A C 1
ATOM 481 O O . GLU A 1 68 ? -22.612 84.611 -57.844 1.00 23.83 67 GLU A O 1
ATOM 487 N N . ASP A 1 69 ? -23.750 82.717 -58.377 1.00 24.26 68 ASP A N 1
ATOM 488 C CA . ASP A 1 69 ? -23.293 82.632 -59.793 1.00 24.14 68 ASP A CA 1
ATOM 489 C C . ASP A 1 69 ? -23.872 83.830 -60.574 1.00 24.28 68 ASP A C 1
ATOM 490 O O . ASP A 1 69 ? -23.190 84.396 -61.433 1.00 25.57 68 ASP A O 1
ATOM 495 N N . ILE A 1 70 ? -25.125 84.196 -60.334 1.00 22.29 69 ILE A N 1
ATOM 496 C CA . ILE A 1 70 ? -25.719 85.375 -61.024 1.00 23.58 69 ILE A CA 1
ATOM 497 C C . ILE A 1 70 ? -24.979 86.655 -60.531 1.00 29.75 69 ILE A C 1
ATOM 498 O O . ILE A 1 70 ? -24.732 87.511 -61.336 1.00 24.61 69 ILE A O 1
ATOM 503 N N . ALA A 1 71 ? -24.600 86.784 -59.267 1.00 29.52 70 ALA A N 1
ATOM 504 C CA . ALA A 1 71 ? -23.836 87.968 -58.799 1.00 26.84 70 ALA A CA 1
ATOM 505 C C . ALA A 1 71 ? -22.471 88.007 -59.504 1.00 27.43 70 ALA A C 1
ATOM 506 O O . ALA A 1 71 ? -21.993 89.080 -59.832 1.00 28.77 70 ALA A O 1
ATOM 508 N N . ILE A 1 72 ? -21.847 86.855 -59.777 1.00 27.33 71 ILE A N 1
ATOM 509 C CA . ILE A 1 72 ? -20.594 86.800 -60.594 1.00 22.93 71 ILE A CA 1
ATOM 510 C C . ILE A 1 72 ? -20.870 87.287 -62.011 1.00 24.72 71 ILE A C 1
ATOM 511 O O . ILE A 1 72 ? -20.081 88.122 -62.511 1.00 26.34 71 ILE A O 1
ATOM 516 N N . MET A 1 73 ? -21.985 86.863 -62.610 1.00 25.89 72 MET A N 1
ATOM 517 C CA . MET A 1 73 ? -22.393 87.348 -63.954 1.00 27.28 72 MET A CA 1
ATOM 518 C C . MET A 1 73 ? -22.477 88.891 -63.925 1.00 26.19 72 MET A C 1
ATOM 519 O O . MET A 1 73 ? -22.001 89.524 -64.874 1.00 24.51 72 MET A O 1
ATOM 524 N N . LYS A 1 74 ? -23.007 89.472 -62.848 1.00 29.19 73 LYS A N 1
ATOM 525 C CA . LYS A 1 74 ? -23.131 90.950 -62.718 1.00 26.85 73 LYS A CA 1
ATOM 526 C C . LYS A 1 74 ? -21.740 91.576 -62.677 1.00 30.09 73 LYS A C 1
ATOM 527 O O . LYS A 1 74 ? -21.526 92.569 -63.395 1.00 31.45 73 LYS A O 1
ATOM 533 N N . GLN A 1 75 ? -20.818 91.004 -61.917 1.00 29.28 74 GLN A N 1
ATOM 534 C CA . GLN A 1 75 ? -19.397 91.430 -61.939 1.00 29.87 74 GLN A CA 1
ATOM 535 C C . GLN A 1 75 ? -18.835 91.368 -63.349 1.00 29.30 74 GLN A C 1
ATOM 536 O O . GLN A 1 75 ? -18.044 92.209 -63.656 1.00 28.85 74 GLN A O 1
ATOM 542 N N . LEU A 1 76 ? -19.152 90.360 -64.144 1.00 28.63 75 LEU A N 1
ATOM 543 C CA . LEU A 1 76 ? -18.623 90.240 -65.533 1.00 25.46 75 LEU A CA 1
ATOM 544 C C . LEU A 1 76 ? -19.303 91.259 -66.470 1.00 25.17 75 LEU A C 1
ATOM 545 O O . LEU A 1 76 ? -18.792 91.462 -67.578 1.00 28.71 75 LEU A O 1
ATOM 550 N N . GLY A 1 77 ? -20.464 91.823 -66.099 1.00 26.66 76 GLY A N 1
ATOM 551 C CA . GLY A 1 77 ? -21.180 92.878 -66.868 1.00 28.80 76 GLY A CA 1
ATOM 552 C C . GLY A 1 77 ? -21.886 92.313 -68.085 1.00 26.48 76 GLY A C 1
ATOM 553 O O . GLY A 1 77 ? -22.210 93.079 -68.997 1.00 25.78 76 GLY A O 1
ATOM 554 N N . VAL A 1 78 ? -22.227 91.031 -68.062 1.00 26.18 77 VAL A N 1
ATOM 555 C CA . VAL A 1 78 ? -22.965 90.417 -69.199 1.00 26.63 77 VAL A CA 1
ATOM 556 C C . VAL A 1 78 ? -24.396 90.972 -69.163 1.00 25.75 77 VAL A C 1
ATOM 557 O O . VAL A 1 78 ? -24.964 91.176 -68.045 1.00 28.29 77 VAL A O 1
ATOM 561 N N . ASN A 1 79 ? -25.004 91.134 -70.316 1.00 25.17 78 ASN A N 1
ATOM 562 C CA . ASN A 1 79 ? -26.421 91.554 -70.363 1.00 26.64 78 ASN A CA 1
ATOM 563 C C . ASN A 1 79 ? -27.287 90.352 -70.774 1.00 27.91 78 ASN A C 1
ATOM 564 O O . ASN A 1 79 ? -28.505 90.482 -70.890 1.00 26.17 78 ASN A O 1
ATOM 569 N N . ALA A 1 80 ? -26.695 89.192 -70.877 1.00 26.26 79 ALA A N 1
ATOM 570 C CA . ALA A 1 80 ? -27.370 87.949 -71.311 1.00 24.70 79 ALA A CA 1
ATOM 571 C C . ALA A 1 80 ? -26.717 86.712 -70.684 1.00 24.59 79 ALA A C 1
ATOM 572 O O . ALA A 1 80 ? -25.488 86.667 -70.518 1.00 23.25 79 ALA A O 1
ATOM 574 N N . TYR A 1 81 ? -27.501 85.654 -70.535 1.00 23.03 80 TYR A N 1
ATOM 575 C CA . TYR A 1 81 ? -27.022 84.387 -69.922 1.00 21.61 80 TYR A CA 1
ATOM 576 C C . TYR A 1 81 ? -27.720 83.214 -70.595 1.00 27.06 80 TYR A C 1
ATOM 577 O O . TYR A 1 81 ? -28.978 83.154 -70.612 1.00 27.17 80 TYR A O 1
ATOM 586 N N . ARG A 1 82 ? -26.907 82.365 -71.207 1.00 22.20 81 ARG A N 1
ATOM 587 C CA . ARG A 1 82 ? -27.410 81.142 -71.907 1.00 19.83 81 ARG A CA 1
ATOM 588 C C . ARG A 1 82 ? -27.243 79.948 -70.961 1.00 19.12 81 ARG A C 1
ATOM 589 O O . ARG A 1 82 ? -26.079 79.666 -70.478 1.00 20.80 81 ARG A O 1
ATOM 597 N N . PHE A 1 83 ? -28.356 79.293 -70.661 1.00 23.17 82 PHE A N 1
ATOM 598 C CA . PHE A 1 83 ? -28.416 78.095 -69.802 1.00 22.05 82 PHE A CA 1
ATOM 599 C C . PHE A 1 83 ? -29.312 77.058 -70.466 1.00 21.23 82 PHE A C 1
ATOM 600 O O . PHE A 1 83 ? -30.008 77.383 -71.418 1.00 19.73 82 PHE A O 1
ATOM 608 N N . SER A 1 84 ? -29.275 75.825 -69.952 1.00 20.87 83 SER A N 1
ATOM 609 C CA . SER A 1 84 ? -30.249 74.784 -70.382 1.00 23.49 83 SER A CA 1
ATOM 610 C C . SER A 1 84 ? -31.163 74.398 -69.214 1.00 22.35 83 SER A C 1
ATOM 611 O O . SER A 1 84 ? -30.801 74.586 -68.005 1.00 21.29 83 SER A O 1
ATOM 614 N N . ILE A 1 85 ? -32.303 73.857 -69.594 1.00 27.29 84 ILE A N 1
ATOM 615 C CA . ILE A 1 85 ? -33.348 73.354 -68.665 1.00 24.81 84 ILE A CA 1
ATOM 616 C C . ILE A 1 85 ? -33.278 71.821 -68.678 1.00 24.10 84 ILE A C 1
ATOM 617 O O . ILE A 1 85 ? -33.241 71.192 -69.789 1.00 23.01 84 ILE A O 1
ATOM 622 N N . ALA A 1 86 ? -33.165 71.225 -67.496 1.00 19.83 85 ALA A N 1
ATOM 623 C CA . ALA A 1 86 ? -33.078 69.768 -67.349 1.00 24.06 85 ALA A CA 1
ATOM 624 C C . ALA A 1 86 ? -34.480 69.153 -67.472 1.00 24.85 85 ALA A C 1
ATOM 625 O O . ALA A 1 86 ? -35.275 69.234 -66.492 1.00 23.98 85 ALA A O 1
ATOM 627 N N . TRP A 1 87 ? -34.733 68.438 -68.555 1.00 25.92 86 TRP A N 1
ATOM 628 C CA . TRP A 1 87 ? -35.968 67.610 -68.762 1.00 25.78 86 TRP A CA 1
ATOM 629 C C . TRP A 1 87 ? -36.257 66.712 -67.553 1.00 23.24 86 TRP A C 1
ATOM 630 O O . TRP A 1 87 ? -37.404 66.616 -67.103 1.00 28.03 86 TRP A O 1
ATOM 641 N N . PRO A 1 88 ? -35.233 66.091 -66.935 1.00 22.28 87 PRO A N 1
ATOM 642 C CA . PRO A 1 88 ? -35.436 65.198 -65.799 1.00 23.41 87 PRO A CA 1
ATOM 643 C C . PRO A 1 88 ? -35.946 65.867 -64.509 1.00 23.17 87 PRO A C 1
ATOM 644 O O . PRO A 1 88 ? -36.510 65.157 -63.714 1.00 26.80 87 PRO A O 1
ATOM 648 N N . ARG A 1 89 ? -35.814 67.185 -64.387 1.00 25.22 88 ARG A N 1
ATOM 649 C CA . ARG A 1 89 ? -36.418 67.997 -63.285 1.00 23.17 88 ARG A CA 1
ATOM 650 C C . ARG A 1 89 ? -37.871 68.380 -63.587 1.00 27.01 88 ARG A C 1
ATOM 651 O O . ARG A 1 89 ? -38.641 68.539 -62.626 1.00 27.58 88 ARG A O 1
ATOM 659 N N . ILE A 1 90 ? -38.201 68.628 -64.852 1.00 25.02 89 ILE A N 1
ATOM 660 C CA . ILE A 1 90 ? -39.529 69.109 -65.285 1.00 29.66 89 ILE A CA 1
ATOM 661 C C . ILE A 1 90 ? -40.495 67.917 -65.383 1.00 28.43 89 ILE A C 1
ATOM 662 O O . ILE A 1 90 ? -41.606 68.033 -64.869 1.00 27.19 89 ILE A O 1
ATOM 667 N N . LEU A 1 91 ? -40.153 66.885 -66.153 1.00 24.69 90 LEU A N 1
ATOM 668 C CA . LEU A 1 91 ? -40.971 65.656 -66.291 1.00 26.37 90 LEU A CA 1
ATOM 669 C C . LEU A 1 91 ? -40.070 64.483 -65.967 1.00 27.81 90 LEU A C 1
ATOM 670 O O . LEU A 1 91 ? -39.453 63.920 -66.869 1.00 31.86 90 LEU A O 1
ATOM 675 N N . PRO A 1 92 ? -39.943 64.107 -64.689 1.00 27.88 91 PRO A N 1
ATOM 676 C CA . PRO A 1 92 ? -39.039 63.048 -64.282 1.00 28.91 91 PRO A CA 1
ATOM 677 C C . PRO A 1 92 ? -39.405 61.650 -64.782 1.00 28.76 91 PRO A C 1
ATOM 678 O O . PRO A 1 92 ? -38.470 60.822 -64.853 1.00 30.19 91 PRO A O 1
ATOM 682 N N . ASP A 1 93 ? -40.678 61.453 -65.176 1.00 29.62 92 ASP A N 1
ATOM 683 C CA . ASP A 1 93 ? -41.168 60.167 -65.748 1.00 31.99 92 ASP A CA 1
ATOM 684 C C . ASP A 1 93 ? -41.109 60.296 -67.259 1.00 32.23 92 ASP A C 1
ATOM 685 O O . ASP A 1 93 ? -41.625 59.374 -67.889 1.00 34.15 92 ASP A O 1
ATOM 690 N N . GLY A 1 94 ? -40.478 61.372 -67.785 1.00 34.65 93 GLY A N 1
ATOM 691 C CA . GLY A 1 94 ? -40.275 61.641 -69.217 1.00 26.98 93 GLY A CA 1
ATOM 692 C C . GLY A 1 94 ? -41.450 62.362 -69.836 1.00 31.21 93 GLY A C 1
ATOM 693 O O . GLY A 1 94 ? -41.264 63.349 -70.614 1.00 30.80 93 GLY A O 1
ATOM 694 N N . ARG A 1 95 ? -42.654 61.878 -69.530 1.00 32.62 94 ARG A N 1
ATOM 695 C CA . ARG A 1 95 ? -43.924 62.548 -69.888 1.00 35.05 94 ARG A CA 1
ATOM 696 C C . ARG A 1 95 ? -44.867 62.537 -68.683 1.00 32.49 94 ARG A C 1
ATOM 697 O O . ARG A 1 95 ? -44.467 62.031 -67.607 1.00 31.76 94 ARG A O 1
ATOM 705 N N . GLY A 1 96 ? -46.062 63.111 -68.885 1.00 35.83 95 GLY A N 1
ATOM 706 C CA . GLY A 1 96 ? -47.154 63.114 -67.891 1.00 33.72 95 GLY A CA 1
ATOM 707 C C . GLY A 1 96 ? -46.893 64.110 -66.7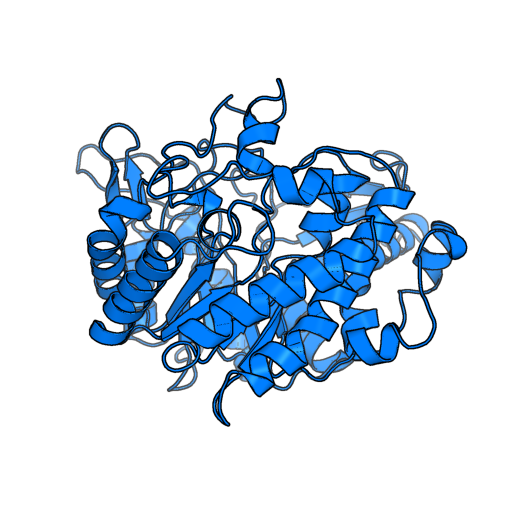75 1.00 30.37 95 GLY A C 1
ATOM 708 O O . GLY A 1 96 ? -46.932 65.319 -67.035 1.00 35.46 95 GLY A O 1
ATOM 709 N N . ARG A 1 97 ? -46.574 63.620 -65.575 1.00 35.08 96 ARG A N 1
ATOM 710 C CA . ARG A 1 97 ? -46.735 64.410 -64.328 1.00 34.71 96 ARG A CA 1
ATOM 711 C C . ARG A 1 97 ? -45.618 65.456 -64.197 1.00 34.19 96 ARG A C 1
ATOM 712 O O . ARG A 1 97 ? -44.473 65.081 -63.968 1.00 36.70 96 ARG A O 1
ATOM 720 N N . VAL A 1 98 ? -45.982 66.723 -64.192 1.00 31.57 97 VAL A N 1
ATOM 721 C CA . VAL A 1 98 ? -45.041 67.849 -63.986 1.00 35.17 97 VAL A CA 1
ATOM 722 C C . VAL A 1 98 ? -44.541 67.844 -62.547 1.00 38.27 97 VAL A C 1
ATOM 723 O O . VAL A 1 98 ? -45.355 67.686 -61.591 1.00 38.41 97 VAL A O 1
ATOM 727 N N . ASN A 1 99 ? -43.224 67.910 -62.413 1.00 29.91 98 ASN A N 1
ATOM 728 C CA . ASN A 1 99 ? -42.567 68.075 -61.107 1.00 32.11 98 ASN A CA 1
ATOM 729 C C . ASN A 1 99 ? -42.543 69.584 -60.852 1.00 36.36 98 ASN A C 1
ATOM 730 O O . ASN A 1 99 ? -41.690 70.296 -61.414 1.00 31.11 98 ASN A O 1
ATOM 735 N N . GLN A 1 100 ? -43.500 70.062 -60.060 1.00 31.49 99 GLN A N 1
ATOM 736 C CA . GLN A 1 100 ? -43.652 71.483 -59.699 1.00 32.97 99 GLN A CA 1
ATOM 737 C C . GLN A 1 100 ? -42.327 72.040 -59.140 1.00 30.23 99 GLN A C 1
ATOM 738 O O . GLN A 1 100 ? -41.961 73.222 -59.453 1.00 32.84 99 GLN A O 1
ATOM 744 N N . ALA A 1 101 ? -41.652 71.292 -58.294 1.00 29.97 100 ALA A N 1
ATOM 745 C CA . ALA A 1 101 ? -40.421 71.771 -57.616 1.00 33.93 100 ALA A CA 1
ATOM 746 C C . ALA A 1 101 ? -39.301 71.937 -58.633 1.00 32.72 100 ALA A C 1
ATOM 747 O O . ALA A 1 101 ? -38.457 72.796 -58.421 1.00 31.82 100 ALA A O 1
ATOM 749 N N . GLY A 1 102 ? -39.295 71.149 -59.699 1.00 35.36 101 GLY A N 1
ATOM 750 C CA . GLY A 1 102 ? -38.327 71.374 -60.793 1.00 33.34 101 GLY A CA 1
ATOM 751 C C . GLY A 1 102 ? -38.667 72.623 -61.579 1.00 34.34 101 GLY A C 1
ATOM 752 O O . GLY A 1 102 ? -37.738 73.431 -61.838 1.00 30.40 101 GLY A O 1
ATOM 753 N N . VAL A 1 103 ? -39.936 72.802 -61.967 1.00 30.84 102 VAL A N 1
ATOM 754 C CA . VAL A 1 103 ? -40.359 74.067 -62.637 1.00 28.19 102 VAL A CA 1
ATOM 755 C C . VAL A 1 103 ? -39.953 75.250 -61.750 1.00 31.27 102 VAL A C 1
ATOM 756 O O . VAL A 1 103 ? -39.411 76.233 -62.274 1.00 28.05 102 VAL A O 1
ATOM 760 N N . ASP A 1 104 ? -40.203 75.140 -60.449 1.00 31.55 103 ASP A N 1
ATOM 761 C CA . ASP A 1 104 ? -39.901 76.182 -59.447 1.00 31.76 103 ASP A CA 1
ATOM 762 C C . ASP A 1 104 ? -38.411 76.582 -59.502 1.00 33.43 103 ASP A C 1
ATOM 763 O O . ASP A 1 104 ? -38.144 77.784 -59.430 1.00 31.59 103 ASP A O 1
ATOM 768 N N . PHE A 1 105 ? -37.462 75.646 -59.590 1.00 30.37 104 PHE A N 1
ATOM 769 C CA . PHE A 1 105 ? -36.025 76.026 -59.692 1.00 25.75 104 PHE A CA 1
ATOM 770 C C . PHE A 1 105 ? -35.830 77.020 -60.860 1.00 28.26 104 PHE A C 1
ATOM 771 O O . PHE A 1 105 ? -35.134 78.070 -60.678 1.00 29.22 104 PHE A O 1
ATOM 779 N N . TYR A 1 106 ? -36.361 76.733 -62.067 1.00 25.54 105 TYR A N 1
ATOM 780 C CA . TYR A 1 106 ? -36.137 77.585 -63.270 1.00 24.70 105 TYR A CA 1
ATOM 781 C C . TYR A 1 106 ? -36.914 78.893 -63.128 1.00 28.21 105 TYR A C 1
ATOM 782 O O . TYR A 1 106 ? -36.470 79.886 -63.680 1.00 24.92 105 TYR A O 1
ATOM 791 N N . GLU A 1 107 ? -38.031 78.911 -62.409 1.00 31.57 106 GLU A N 1
ATOM 792 C CA . GLU A 1 107 ? -38.728 80.194 -62.125 1.00 27.23 106 GLU A CA 1
ATOM 793 C C . GLU A 1 107 ? -37.820 81.087 -61.283 1.00 25.88 106 GLU A C 1
ATOM 794 O O . GLU A 1 107 ? -37.784 82.305 -61.570 1.00 34.23 106 GLU A O 1
ATOM 800 N N . ARG A 1 108 ? -37.226 80.522 -60.232 1.00 31.78 107 ARG A N 1
ATOM 801 C CA . ARG A 1 108 ? -36.354 81.260 -59.267 1.00 34.98 107 ARG A CA 1
ATOM 802 C C . ARG A 1 108 ? -35.124 81.716 -60.062 1.00 34.08 107 ARG A C 1
ATOM 803 O O . ARG A 1 108 ? -34.653 82.869 -59.877 1.00 29.36 107 ARG A O 1
ATOM 811 N N . LEU A 1 109 ? -34.645 80.882 -60.995 1.00 29.47 108 LEU A N 1
ATOM 812 C CA . LEU A 1 109 ? -33.412 81.232 -61.732 1.00 26.86 108 LEU A CA 1
ATOM 813 C C . LEU A 1 109 ? -33.747 82.407 -62.676 1.00 25.25 108 LEU A C 1
ATOM 814 O O . LEU A 1 109 ? -33.040 83.405 -62.672 1.00 28.50 108 LEU A O 1
ATOM 819 N N . VAL A 1 110 ? -34.825 82.295 -63.451 1.00 25.03 109 VAL A N 1
ATOM 820 C CA . VAL A 1 110 ? -35.249 83.339 -64.426 1.00 25.13 109 VAL A CA 1
ATOM 821 C C . VAL A 1 110 ? -35.588 84.653 -63.691 1.00 32.76 109 VAL A C 1
ATOM 822 O O . VAL A 1 110 ? -35.114 85.726 -64.158 1.00 29.10 109 VAL A O 1
ATOM 826 N N . ASP A 1 111 ? -36.269 84.609 -62.552 1.00 37.83 110 ASP A N 1
ATOM 827 C CA . ASP A 1 111 ? -36.590 85.831 -61.773 1.00 34.74 110 ASP A CA 1
ATOM 828 C C . ASP A 1 111 ? -35.286 86.456 -61.241 1.00 34.14 110 ASP A C 1
ATOM 829 O O . ASP A 1 111 ? -35.194 87.701 -61.292 1.00 33.09 110 ASP A O 1
ATOM 834 N N . SER A 1 112 ? -34.334 85.658 -60.738 1.00 36.64 111 SER A N 1
ATOM 835 C CA . SER A 1 112 ? -33.029 86.173 -60.215 1.00 31.79 111 SER A CA 1
ATOM 836 C C . SER A 1 112 ? -32.241 86.840 -61.355 1.00 32.30 111 SER A C 1
ATOM 837 O O . SER A 1 112 ? -31.614 87.862 -61.090 1.00 33.22 111 SER A O 1
ATOM 840 N N . LEU A 1 113 ? -32.255 86.283 -62.574 1.00 32.13 112 LEU A N 1
ATOM 841 C CA . LEU A 1 113 ? -31.625 86.907 -63.764 1.00 28.91 112 LEU A CA 1
ATOM 842 C C . LEU A 1 113 ? -32.352 88.218 -64.116 1.00 32.31 112 LEU A C 1
ATOM 843 O O . LEU A 1 113 ? -31.680 89.212 -64.353 1.00 30.27 112 LEU A O 1
ATOM 848 N N . LEU A 1 114 ? -33.674 88.251 -64.270 1.00 30.34 113 LEU A N 1
ATOM 849 C CA . LEU A 1 114 ? -34.301 89.514 -64.767 1.00 35.25 113 LEU A CA 1
ATOM 850 C C . LEU A 1 114 ? -34.156 90.622 -63.702 1.00 33.92 113 LEU A C 1
ATOM 851 O O . LEU A 1 114 ? -33.964 91.779 -64.098 1.00 45.78 113 LEU A O 1
ATOM 856 N N . GLU A 1 115 ? -34.186 90.268 -62.418 1.00 32.48 114 GLU A N 1
ATOM 857 C CA . GLU A 1 115 ? -33.975 91.196 -61.270 1.00 38.39 114 GLU A CA 1
ATOM 858 C C . GLU A 1 115 ? -32.599 91.841 -61.429 1.00 40.73 114 GLU A C 1
ATOM 859 O O . GLU A 1 115 ? -32.448 92.986 -61.034 1.00 38.65 114 GLU A O 1
ATOM 865 N N . GLN A 1 116 ? -31.626 91.158 -62.023 1.00 36.05 115 GLN A N 1
ATOM 866 C CA . GLN A 1 116 ? -30.258 91.730 -62.156 1.00 30.11 115 GLN A CA 1
ATOM 867 C C . GLN A 1 116 ? -30.070 92.295 -63.564 1.00 32.82 115 GLN A C 1
ATOM 868 O O . GLN A 1 116 ? -28.919 92.625 -63.908 1.00 36.54 115 GLN A O 1
ATOM 874 N N . GLY A 1 117 ? -31.147 92.459 -64.341 1.00 29.70 116 GLY A N 1
ATOM 875 C CA . GLY A 1 117 ? -31.044 92.977 -65.717 1.00 28.43 116 GLY A CA 1
ATOM 876 C C . GLY A 1 117 ? -30.292 92.021 -66.642 1.00 30.30 116 GLY A C 1
ATOM 877 O O . GLY A 1 117 ? -29.573 92.480 -67.512 1.00 29.65 116 GLY A O 1
ATOM 878 N N . ILE A 1 118 ? -30.384 90.716 -66.453 1.00 30.92 117 ILE A N 1
ATOM 879 C CA . ILE A 1 118 ? -29.682 89.762 -67.360 1.00 29.12 117 ILE A CA 1
ATOM 880 C C . ILE A 1 118 ? -30.736 89.044 -68.196 1.00 26.04 117 ILE A C 1
ATOM 881 O O . ILE A 1 118 ? -31.640 88.418 -67.598 1.00 31.67 117 ILE A O 1
ATOM 886 N N . GLU A 1 119 ? -30.647 89.119 -69.526 1.00 26.87 118 GLU A N 1
ATOM 887 C CA . GLU A 1 119 ? -31.646 88.474 -70.422 1.00 28.80 118 GLU A CA 1
ATOM 888 C C . GLU A 1 119 ? -31.447 86.958 -70.427 1.00 27.57 118 GLU A C 1
ATOM 889 O O . GLU A 1 119 ? -30.363 86.459 -70.717 1.00 30.93 118 GLU A O 1
ATOM 895 N N . PRO A 1 120 ? -32.497 86.156 -70.144 1.00 26.96 119 PRO A N 1
ATOM 896 C CA . PRO A 1 120 ? -32.354 84.689 -70.212 1.00 23.21 119 PRO A CA 1
ATOM 897 C C . PRO A 1 120 ? -32.461 84.145 -71.638 1.00 27.49 119 PRO A C 1
ATOM 898 O O . PRO A 1 120 ? -33.464 84.479 -72.342 1.00 26.09 119 PRO A O 1
ATOM 902 N N . TYR A 1 121 ? -31.488 83.305 -72.021 1.00 22.93 120 TYR A N 1
ATOM 903 C CA . TYR A 1 121 ? -31.508 82.555 -73.308 1.00 23.78 120 TYR A CA 1
ATOM 904 C C . TYR A 1 121 ? -31.588 81.075 -72.934 1.00 22.57 120 TYR A C 1
ATOM 905 O O . TYR A 1 121 ? -30.563 80.539 -72.474 1.00 25.83 120 TYR A O 1
ATOM 914 N N . ALA A 1 122 ? -32.764 80.449 -73.062 1.00 24.30 121 ALA A N 1
ATOM 915 C CA . ALA A 1 122 ? -33.042 79.103 -72.523 1.00 22.52 121 ALA A CA 1
ATOM 916 C C . ALA A 1 122 ? -32.903 78.021 -73.623 1.00 21.58 121 ALA A C 1
ATOM 917 O O . ALA A 1 122 ? -33.649 78.056 -74.632 1.00 21.69 121 ALA A O 1
ATOM 919 N N . THR A 1 123 ? -31.952 77.107 -73.457 1.00 22.30 122 THR A N 1
ATOM 920 C CA . THR A 1 123 ? -31.822 75.896 -74.293 1.00 19.64 122 THR A CA 1
ATOM 921 C C . THR A 1 123 ? -32.760 74.826 -73.733 1.00 21.78 122 THR A C 1
ATOM 922 O O . THR A 1 123 ? -32.554 74.433 -72.615 1.00 21.84 122 THR A O 1
ATOM 926 N N . LEU A 1 124 ? -33.650 74.279 -74.546 1.00 21.40 123 LEU A N 1
ATOM 927 C CA . LEU A 1 124 ? -34.597 73.227 -74.093 1.00 21.39 123 LEU A CA 1
ATOM 928 C C . LEU A 1 124 ? -33.901 71.864 -73.918 1.00 22.22 123 LEU A C 1
ATOM 929 O O . LEU A 1 124 ? -34.041 71.194 -72.858 1.00 19.40 123 LEU A O 1
ATOM 934 N N . TYR A 1 125 ? -33.085 71.476 -74.886 1.00 23.20 124 TYR A N 1
ATOM 935 C CA . TYR A 1 125 ? -32.433 70.149 -74.880 1.00 22.71 124 TYR A CA 1
ATOM 936 C C . TYR A 1 125 ? -30.924 70.296 -74.993 1.00 18.63 124 TYR A C 1
ATOM 937 O O . TYR A 1 125 ? -30.448 70.500 -76.068 1.00 20.79 124 TYR A O 1
ATOM 946 N N . HIS A 1 126 ? -30.230 70.127 -73.874 1.00 21.33 125 HIS A N 1
ATOM 947 C CA . HIS A 1 126 ? -28.743 70.038 -73.883 1.00 19.33 125 HIS A CA 1
ATOM 948 C C . HIS A 1 126 ? -28.300 68.692 -73.309 1.00 21.54 125 HIS A C 1
ATOM 949 O O . HIS A 1 126 ? -27.452 68.674 -72.437 1.00 18.94 125 HIS A O 1
ATOM 956 N N . TRP A 1 127 ? -28.870 67.587 -73.855 1.00 21.21 126 TRP A N 1
ATOM 957 C CA . TRP A 1 127 ? -28.280 66.238 -73.878 1.00 20.43 126 TRP A CA 1
ATOM 958 C C . TRP A 1 127 ? -28.744 65.361 -72.709 1.00 19.33 126 TRP A C 1
ATOM 959 O O . TRP A 1 127 ? -28.338 64.176 -72.678 1.00 22.42 126 TRP A O 1
ATOM 970 N N . ASP A 1 128 ? -29.477 65.930 -71.757 1.00 21.77 127 ASP A N 1
ATOM 971 C CA . ASP A 1 128 ? -29.858 65.237 -70.502 1.00 23.71 127 ASP A CA 1
ATOM 972 C C . ASP A 1 128 ? -31.291 64.665 -70.610 1.00 23.89 127 ASP A C 1
ATOM 973 O O . ASP A 1 128 ? -32.161 64.950 -69.744 1.00 25.11 127 ASP A O 1
ATOM 978 N N . MET A 1 129 ? -31.581 63.851 -71.627 1.00 24.46 128 MET A N 1
ATOM 979 C CA . MET A 1 129 ? -32.904 63.188 -71.669 1.00 21.75 128 MET A CA 1
ATOM 980 C C . MET A 1 129 ? -33.059 62.337 -70.396 1.00 20.17 128 MET A C 1
ATOM 981 O O . MET A 1 129 ? -32.150 61.630 -69.969 1.00 20.64 128 MET A O 1
ATOM 986 N N . PRO A 1 130 ? -34.254 62.260 -69.786 1.00 20.97 129 PRO A N 1
ATOM 987 C CA . PRO A 1 130 ? -34.435 61.292 -68.714 1.00 25.76 129 PRO A CA 1
ATOM 988 C C . PRO A 1 130 ? -34.120 59.859 -69.156 1.00 22.09 129 PRO A C 1
ATOM 989 O O . PRO A 1 130 ? -34.563 59.476 -70.194 1.00 25.57 129 PRO A O 1
ATOM 993 N N . GLN A 1 131 ? -33.464 59.076 -68.320 1.00 26.44 130 GLN A N 1
ATOM 994 C CA . GLN A 1 131 ? -33.195 57.652 -68.642 1.00 27.63 130 GLN A CA 1
ATOM 995 C C . GLN A 1 131 ? -34.526 56.946 -68.933 1.00 29.55 130 GLN A C 1
ATOM 996 O O . GLN A 1 131 ? -34.613 56.188 -69.947 1.00 26.90 130 GLN A O 1
ATOM 1002 N N . VAL A 1 132 ? -35.551 57.196 -68.125 1.00 27.80 131 VAL A N 1
ATOM 1003 C CA . VAL A 1 132 ? -36.819 56.411 -68.247 1.00 30.15 131 VAL A CA 1
ATOM 1004 C C . VAL A 1 132 ? -37.438 56.728 -69.613 1.00 28.21 131 VAL A C 1
ATOM 1005 O O . VAL A 1 132 ? -37.988 55.833 -70.251 1.00 32.08 131 VAL A O 1
ATOM 1009 N N . GLN A 1 133 ? -37.242 57.938 -70.115 1.00 24.35 132 GLN A N 1
ATOM 1010 C CA . GLN A 1 133 ? -37.759 58.346 -71.440 1.00 24.31 132 GLN A CA 1
ATOM 1011 C C . GLN A 1 133 ? -36.876 57.790 -72.558 1.00 27.40 132 GLN A C 1
ATOM 1012 O O . GLN A 1 133 ? -37.456 57.346 -73.535 1.00 29.74 132 GLN A O 1
ATOM 1018 N N . HIS A 1 134 ? -35.569 57.630 -72.361 1.00 23.91 133 HIS A N 1
ATOM 1019 C CA . HIS A 1 134 ? -34.688 57.057 -73.399 1.00 24.93 133 HIS A CA 1
ATOM 1020 C C . HIS A 1 134 ? -35.040 55.566 -73.564 1.00 27.15 133 HIS A C 1
ATOM 1021 O O . HIS A 1 134 ? -34.951 55.025 -74.685 1.00 25.68 133 HIS A O 1
ATOM 1028 N N . ASP A 1 135 ? -35.458 54.922 -72.473 1.00 26.07 134 ASP A N 1
ATOM 1029 C CA . ASP A 1 135 ? -35.800 53.482 -72.449 1.00 28.28 134 ASP A CA 1
ATOM 1030 C C . ASP A 1 135 ? -37.011 53.263 -73.350 1.00 26.64 134 ASP A C 1
ATOM 1031 O O . ASP A 1 135 ? -37.129 52.173 -73.918 1.00 35.08 134 ASP A O 1
ATOM 1036 N N . ARG A 1 136 ? -37.893 54.250 -73.452 1.00 24.78 135 ARG A N 1
ATOM 1037 C CA . ARG A 1 136 ? -39.103 54.205 -74.314 1.00 26.14 135 ARG A CA 1
ATOM 1038 C C . ARG A 1 136 ? -38.782 54.728 -75.714 1.00 32.26 135 ARG A C 1
ATOM 1039 O O . ARG A 1 136 ? -39.146 54.079 -76.714 1.00 30.05 135 ARG A O 1
ATOM 1047 N N . THR A 1 137 ? -38.207 55.919 -75.797 1.00 25.73 136 THR A N 1
ATOM 1048 C CA . THR A 1 137 ? -37.885 56.565 -77.083 1.00 24.41 136 THR A CA 1
ATOM 1049 C C . THR A 1 137 ? -36.453 57.100 -77.144 1.00 25.76 136 THR A C 1
ATOM 1050 O O . THR A 1 137 ? -36.231 58.306 -76.996 1.00 26.78 136 THR A O 1
ATOM 1054 N N . PRO A 1 138 ? -35.477 56.284 -77.576 1.00 27.01 137 PRO A N 1
ATOM 1055 C CA . PRO A 1 138 ? -34.167 56.815 -77.935 1.00 25.59 137 PRO A CA 1
ATOM 1056 C C . PRO A 1 138 ? -34.295 57.724 -79.162 1.00 26.85 137 PRO A C 1
ATOM 1057 O O . PRO A 1 138 ? -35.299 57.729 -79.841 1.00 23.67 137 PRO A O 1
ATOM 1061 N N . TRP A 1 139 ? -33.271 58.525 -79.418 1.00 23.34 138 TRP A N 1
ATOM 1062 C CA . TRP A 1 139 ? -33.338 59.479 -80.532 1.00 23.56 138 TRP A CA 1
ATOM 1063 C C . TRP A 1 139 ? -33.655 58.766 -81.861 1.00 24.26 138 TRP A C 1
ATOM 1064 O O . TRP A 1 139 ? -34.162 59.425 -82.755 1.00 26.79 138 TRP A O 1
ATOM 1075 N N . TYR A 1 140 ? -33.227 57.534 -82.050 1.00 22.01 139 TYR A N 1
ATOM 1076 C CA . TYR A 1 140 ? -33.435 56.787 -83.322 1.00 23.53 139 TYR A CA 1
ATOM 1077 C C . TYR A 1 140 ? -34.868 56.285 -83.453 1.00 23.84 139 TYR A C 1
ATOM 1078 O O . TYR A 1 140 ? -35.147 55.740 -84.550 1.00 29.84 139 TYR A O 1
ATOM 1087 N N . ASP A 1 141 ? -35.715 56.448 -82.422 1.00 24.28 140 ASP A N 1
ATOM 1088 C CA . ASP A 1 141 ? -37.159 56.078 -82.460 1.00 25.88 140 ASP A CA 1
ATOM 1089 C C . ASP A 1 141 ? -37.945 57.376 -82.713 1.00 29.34 140 ASP A C 1
ATOM 1090 O O . ASP A 1 141 ? -37.796 58.382 -82.016 1.00 29.31 140 ASP A O 1
ATOM 1095 N N . ARG A 1 142 ? -38.772 57.390 -83.749 1.00 28.21 141 ARG A N 1
ATOM 1096 C CA . ARG A 1 142 ? -39.517 58.582 -84.173 1.00 29.92 141 ARG A CA 1
ATOM 1097 C C . ARG A 1 142 ? -40.464 59.068 -83.063 1.00 27.16 141 ARG A C 1
ATOM 1098 O O . ARG A 1 142 ? -40.758 60.270 -83.048 1.00 28.66 141 ARG A O 1
ATOM 1106 N N . GLY A 1 143 ? -40.823 58.211 -82.103 1.00 26.16 142 GLY A N 1
ATOM 1107 C CA . GLY A 1 143 ? -41.701 58.635 -80.985 1.00 28.15 142 GLY A CA 1
ATOM 1108 C C . GLY A 1 143 ? -41.029 59.650 -80.065 1.00 29.93 142 GLY A C 1
ATOM 1109 O O . GLY A 1 143 ? -41.730 60.330 -79.310 1.00 27.52 142 GLY A O 1
ATOM 1110 N N . VAL A 1 144 ? -39.705 59.804 -80.156 1.00 26.47 143 VAL A N 1
ATOM 1111 C CA . VAL A 1 144 ? -38.946 60.802 -79.343 1.00 27.83 143 VAL A CA 1
ATOM 1112 C C . VAL A 1 144 ? -39.455 62.208 -79.676 1.00 27.39 143 VAL A C 1
ATOM 1113 O O . VAL A 1 144 ? -39.386 63.107 -78.812 1.00 28.11 143 VAL A O 1
ATOM 1117 N N . VAL A 1 145 ? -39.910 62.416 -80.912 1.00 26.11 144 VAL A N 1
ATOM 1118 C CA . VAL A 1 145 ? -40.295 63.783 -81.368 1.00 30.09 144 VAL A CA 1
ATOM 1119 C C . VAL A 1 145 ? -41.454 64.262 -80.473 1.00 30.96 144 VAL A C 1
ATOM 1120 O O . VAL A 1 145 ? -41.371 65.346 -79.928 1.00 27.75 144 VAL A O 1
ATOM 1124 N N . ASP A 1 146 ? -42.504 63.460 -80.267 1.00 29.47 145 ASP A N 1
ATOM 1125 C CA . ASP A 1 146 ? -43.700 63.997 -79.577 1.00 26.66 145 ASP A CA 1
ATOM 1126 C C . ASP A 1 146 ? -43.363 64.137 -78.092 1.00 25.84 145 ASP A C 1
ATOM 1127 O O . ASP A 1 146 ? -43.933 65.021 -77.438 1.00 34.43 145 ASP A O 1
ATOM 1132 N N . ALA A 1 147 ? -42.470 63.289 -77.582 1.00 25.77 146 ALA A N 1
ATOM 1133 C CA . ALA A 1 147 ? -41.997 63.336 -76.181 1.00 27.21 146 ALA A CA 1
ATOM 1134 C C . ALA A 1 147 ? -41.278 64.663 -75.916 1.00 27.00 146 ALA A C 1
ATOM 1135 O O . ALA A 1 147 ? -41.601 65.360 -74.940 1.00 29.71 146 ALA A O 1
ATOM 1137 N N . PHE A 1 148 ? -40.452 65.094 -76.848 1.00 26.52 147 PHE A N 1
ATOM 1138 C CA . PHE A 1 148 ? -39.706 66.371 -76.748 1.00 28.62 147 PHE A CA 1
ATOM 1139 C C . PHE A 1 148 ? -40.683 67.551 -76.876 1.00 23.99 147 PHE A C 1
ATOM 1140 O O . PHE A 1 148 ? -40.572 68.532 -76.150 1.00 26.08 147 PHE A O 1
ATOM 1148 N N . VAL A 1 149 ? -41.650 67.462 -77.777 1.00 25.74 148 VAL A N 1
ATOM 1149 C CA . VAL A 1 149 ? -42.636 68.561 -77.962 1.00 29.30 148 VAL A CA 1
ATOM 1150 C C . VAL A 1 149 ? -43.481 68.698 -76.683 1.00 31.66 148 VAL A C 1
ATOM 1151 O O . VAL A 1 149 ? -43.784 69.840 -76.319 1.00 31.50 148 VAL A O 1
ATOM 1155 N N . GLU A 1 150 ? -43.856 67.591 -76.033 1.00 29.82 149 GLU A N 1
ATOM 1156 C CA . GLU A 1 150 ? -44.660 67.619 -74.785 1.00 28.60 149 GLU A CA 1
ATOM 1157 C C . GLU A 1 150 ? -43.871 68.360 -73.701 1.00 30.23 149 GLU A C 1
ATOM 1158 O O . GLU A 1 150 ? -44.429 69.210 -73.011 1.00 31.42 149 GLU A O 1
ATOM 1164 N N . TYR A 1 151 ? -42.592 68.040 -73.566 1.00 28.06 150 TYR A N 1
ATOM 1165 C CA . TYR A 1 151 ? -41.700 68.711 -72.578 1.00 25.16 150 TYR A CA 1
ATOM 1166 C C . TYR A 1 151 ? -41.610 70.182 -72.924 1.00 24.42 150 TYR A C 1
ATOM 1167 O O . TYR A 1 151 ? -41.767 71.011 -72.002 1.00 28.56 150 TYR A O 1
ATOM 1176 N N . THR A 1 152 ? -41.373 70.499 -74.191 1.00 26.10 151 THR A N 1
ATOM 1177 C CA . THR A 1 152 ? -41.293 71.894 -74.675 1.00 27.76 151 THR A CA 1
ATOM 1178 C C . THR A 1 152 ? -42.586 72.627 -74.265 1.00 33.06 151 THR A C 1
ATOM 1179 O O . THR A 1 152 ? -42.514 73.762 -73.730 1.00 25.53 151 THR A O 1
ATOM 1183 N N . ASP A 1 153 ? -43.726 72.001 -74.528 1.00 31.14 152 ASP A N 1
ATOM 1184 C CA . ASP A 1 153 ? -45.050 72.625 -74.282 1.00 31.70 152 ASP A CA 1
ATOM 1185 C C . ASP A 1 153 ? -45.158 73.004 -72.785 1.00 27.82 152 ASP A C 1
ATOM 1186 O O . ASP A 1 153 ? -45.500 74.216 -72.448 1.00 29.38 152 ASP A O 1
ATOM 1191 N N . VAL A 1 154 ? -44.870 72.037 -71.903 1.00 27.54 153 VAL A N 1
ATOM 1192 C CA . VAL A 1 154 ? -44.990 72.172 -70.431 1.00 35.12 153 VAL A CA 1
ATOM 1193 C C . VAL A 1 154 ? -44.151 73.365 -69.987 1.00 33.34 153 VAL A C 1
ATOM 1194 O O . VAL A 1 154 ? -44.677 74.235 -69.217 1.00 31.86 153 VAL A O 1
ATOM 1198 N N . ILE A 1 155 ? -42.893 73.418 -70.424 1.00 27.28 154 ILE A N 1
ATOM 1199 C CA . ILE A 1 155 ? -41.924 74.347 -69.776 1.00 27.80 154 ILE A CA 1
ATOM 1200 C C . ILE A 1 155 ? -42.134 75.746 -70.351 1.00 28.62 154 ILE A C 1
ATOM 1201 O O . ILE A 1 155 ? -42.062 76.684 -69.575 1.00 27.86 154 ILE A O 1
ATOM 1206 N N . THR A 1 156 ? -42.433 75.869 -71.645 1.00 27.55 155 THR A N 1
ATOM 1207 C CA . THR A 1 156 ? -42.655 77.156 -72.318 1.00 26.46 155 THR A CA 1
ATOM 1208 C C . THR A 1 156 ? -43.948 77.784 -71.781 1.00 31.75 155 THR A C 1
ATOM 1209 O O . THR A 1 156 ? -43.957 79.021 -71.616 1.00 31.37 155 THR A O 1
ATOM 1213 N N . ARG A 1 157 ? -44.989 76.987 -71.523 1.00 30.74 156 ARG A N 1
ATOM 1214 C CA . ARG A 1 157 ? -46.244 77.483 -70.872 1.00 34.33 156 ARG A CA 1
ATOM 1215 C C . ARG A 1 157 ? -45.907 78.181 -69.552 1.00 33.66 156 ARG A C 1
ATOM 1216 O O . ARG A 1 157 ? -46.436 79.256 -69.310 1.00 35.05 156 ARG A O 1
ATOM 1224 N N . ARG A 1 158 ? -45.041 77.592 -68.729 1.00 31.74 157 ARG A N 1
ATOM 1225 C CA . ARG A 1 158 ? -44.636 78.153 -67.417 1.00 31.18 157 ARG A CA 1
ATOM 1226 C C . ARG A 1 158 ? -43.745 79.390 -67.553 1.00 35.06 157 ARG A C 1
ATOM 1227 O O . ARG A 1 158 ? -43.913 80.241 -66.732 1.00 31.33 157 ARG A O 1
ATOM 1235 N N . LEU A 1 159 ? -42.803 79.496 -68.500 1.00 34.01 158 LEU A N 1
ATOM 1236 C CA . LEU A 1 159 ? -41.743 80.528 -68.396 1.00 33.39 158 LEU A CA 1
ATOM 1237 C C . LEU A 1 159 ? -41.811 81.590 -69.498 1.00 30.41 158 LEU A C 1
ATOM 1238 O O . LEU A 1 159 ? -40.968 82.505 -69.408 1.00 35.41 158 LEU A O 1
ATOM 1243 N N . SER A 1 160 ? -42.650 81.471 -70.531 1.00 30.49 159 SER A N 1
ATOM 1244 C CA . SER A 1 160 ? -42.506 82.310 -71.745 1.00 30.99 159 SER A CA 1
ATOM 1245 C C . SER A 1 160 ? -42.995 83.752 -71.482 1.00 36.12 159 SER A C 1
ATOM 1246 O O . SER A 1 160 ? -42.745 84.619 -72.370 1.00 35.85 159 SER A O 1
ATOM 1249 N N . ASP A 1 161 ? -43.640 84.017 -70.331 1.00 37.56 160 ASP A N 1
ATOM 1250 C CA . ASP A 1 161 ? -43.929 85.407 -69.871 1.00 39.58 160 ASP A CA 1
ATOM 1251 C C . ASP A 1 161 ? -42.594 86.105 -69.609 1.00 42.39 160 ASP A C 1
ATOM 1252 O O . ASP A 1 161 ? -42.544 87.325 -69.828 1.00 41.98 160 ASP A O 1
ATOM 1257 N N . ARG A 1 162 ? -41.561 85.362 -69.183 1.00 40.91 161 ARG A N 1
ATOM 1258 C CA . ARG A 1 162 ? -40.255 85.945 -68.741 1.00 28.78 161 ARG A CA 1
ATOM 1259 C C . ARG A 1 162 ? -39.099 85.560 -69.676 1.00 35.07 161 ARG A C 1
ATOM 1260 O O . ARG A 1 162 ? -38.111 86.346 -69.715 1.00 36.19 161 ARG A O 1
ATOM 1268 N N . VAL A 1 163 ? -39.195 84.430 -70.402 1.00 26.67 162 VAL A N 1
ATOM 1269 C CA . VAL A 1 163 ? -38.128 84.041 -71.358 1.00 26.80 162 VAL A CA 1
ATOM 1270 C C . VAL A 1 163 ? -38.626 84.300 -72.775 1.00 27.58 162 VAL A C 1
ATOM 1271 O O . VAL A 1 163 ? -39.623 83.688 -73.212 1.00 32.38 162 VAL A O 1
ATOM 1275 N N . LYS A 1 164 ? -37.900 85.156 -73.484 1.00 27.41 163 LYS A N 1
ATOM 1276 C CA . LYS A 1 164 ? -38.242 85.569 -74.858 1.00 29.08 163 LYS A CA 1
ATOM 1277 C C . LYS A 1 164 ? -37.412 84.746 -75.866 1.00 26.73 163 LYS A C 1
ATOM 1278 O O . LYS A 1 164 ? -37.928 84.551 -76.997 1.00 28.31 163 LYS A O 1
ATOM 1284 N N . TYR A 1 165 ? -36.144 84.422 -75.555 1.00 26.77 164 TYR A N 1
ATOM 1285 C CA . TYR A 1 165 ? -35.203 83.689 -76.442 1.00 26.34 164 TYR A CA 1
ATOM 1286 C C . TYR A 1 165 ? -35.125 82.201 -76.018 1.00 27.27 164 TYR A C 1
ATOM 1287 O O . TYR A 1 165 ? -34.792 81.894 -74.854 1.00 26.57 164 TYR A O 1
ATOM 1296 N N . TRP A 1 166 ? -35.437 81.298 -76.962 1.00 25.39 165 TRP A N 1
ATOM 1297 C CA . TRP A 1 166 ? -35.577 79.841 -76.772 1.00 24.10 165 TRP A CA 1
ATOM 1298 C C . TRP A 1 166 ? -34.720 79.171 -77.837 1.00 24.97 165 TRP A C 1
ATOM 1299 O O . TRP A 1 166 ? -34.767 79.556 -79.016 1.00 24.76 165 TRP A O 1
ATOM 1310 N N . MET A 1 167 ? -33.845 78.295 -77.417 1.00 23.94 166 MET A N 1
ATOM 1311 C CA . MET A 1 167 ? -33.138 77.418 -78.359 1.00 22.84 166 MET A CA 1
ATOM 1312 C C . MET A 1 167 ? -33.716 76.008 -78.202 1.00 24.35 166 MET A C 1
ATOM 1313 O O . MET A 1 167 ? -33.937 75.581 -77.054 1.00 23.56 166 MET A O 1
ATOM 1318 N N . THR A 1 168 ? -33.986 75.326 -79.312 1.00 18.74 167 THR A N 1
ATOM 1319 C CA . THR A 1 168 ? -34.638 74.006 -79.271 1.00 19.95 167 THR A CA 1
ATOM 1320 C C . THR A 1 168 ? -33.624 72.984 -78.752 1.00 19.44 167 THR A C 1
ATOM 1321 O O . THR A 1 168 ? -33.771 72.441 -77.615 1.00 24.64 167 THR A O 1
ATOM 1325 N N . LEU A 1 169 ? -32.661 72.596 -79.582 1.00 22.77 168 LEU A N 1
ATOM 1326 C CA . LEU A 1 169 ? -31.700 71.534 -79.186 1.00 22.94 168 LEU A CA 1
ATOM 1327 C C . LEU A 1 169 ? -30.293 72.042 -79.450 1.00 20.42 168 LEU A C 1
ATOM 1328 O O . LEU A 1 169 ? -30.062 72.725 -80.489 1.00 23.47 168 LEU A O 1
ATOM 1333 N N . ASN A 1 170 ? -29.400 71.710 -78.548 1.00 19.38 169 ASN A N 1
ATOM 1334 C CA . ASN A 1 170 ? -27.967 72.056 -78.624 1.00 19.11 169 ASN A CA 1
ATOM 1335 C C . ASN A 1 170 ? -27.242 70.971 -79.447 1.00 19.83 169 ASN A C 1
ATOM 1336 O O . ASN A 1 170 ? -27.194 69.813 -78.976 1.00 20.82 169 ASN A O 1
ATOM 1341 N N . GLU A 1 171 ? -26.639 71.370 -80.570 1.00 21.64 170 GLU A N 1
ATOM 1342 C CA . GLU A 1 171 ? -25.649 70.598 -81.387 1.00 21.02 170 GLU A CA 1
ATOM 1343 C C . GLU A 1 171 ? -26.216 69.230 -81.809 1.00 20.87 170 GLU A C 1
ATOM 1344 O O . GLU A 1 171 ? -25.786 68.169 -81.335 1.00 20.32 170 GLU A O 1
ATOM 1350 N N . PRO A 1 172 ? -27.164 69.214 -82.784 1.00 21.21 171 PRO A N 1
ATOM 1351 C CA . PRO A 1 172 ? -27.656 67.967 -83.393 1.00 21.17 171 PRO A CA 1
ATOM 1352 C C . PRO A 1 172 ? -26.568 66.968 -83.784 1.00 20.26 171 PRO A C 1
ATOM 1353 O O . PRO A 1 172 ? -26.788 65.789 -83.547 1.00 22.73 171 PRO A O 1
ATOM 1357 N N . TRP A 1 173 ? -25.429 67.439 -84.297 1.00 21.80 172 TRP A N 1
ATOM 1358 C CA . TRP A 1 173 ? -24.302 66.553 -84.688 1.00 21.52 172 TRP A CA 1
ATOM 1359 C C . TRP A 1 173 ? -23.797 65.792 -83.478 1.00 19.43 172 TRP A C 1
ATOM 1360 O O . TRP A 1 173 ? -23.508 64.548 -83.616 1.00 18.65 172 TRP A O 1
ATOM 1371 N N . VAL A 1 174 ? -23.618 66.475 -82.349 1.00 20.55 173 VAL A N 1
ATOM 1372 C CA . VAL A 1 174 ? -23.139 65.810 -81.102 1.00 20.43 173 VAL A CA 1
ATOM 1373 C C . VAL A 1 174 ? -24.176 64.782 -80.634 1.00 17.18 173 VAL A C 1
ATOM 1374 O O . VAL A 1 174 ? -23.789 63.607 -80.416 1.00 19.00 173 VAL A O 1
ATOM 1378 N N . ILE A 1 175 ? -25.452 65.170 -80.515 1.00 20.39 174 ILE A N 1
ATOM 1379 C CA . ILE A 1 175 ? -26.538 64.295 -79.984 1.00 21.50 174 ILE A CA 1
ATOM 1380 C C . ILE A 1 175 ? -26.508 63.013 -80.817 1.00 22.87 174 ILE A C 1
ATOM 1381 O O . ILE A 1 175 ? -26.538 61.937 -80.231 1.00 22.04 174 ILE A O 1
ATOM 1386 N N . SER A 1 176 ? -26.548 63.169 -82.131 1.00 20.10 175 SER A N 1
ATOM 1387 C CA . SER A 1 176 ? -26.707 62.042 -83.082 1.00 22.80 175 SER A CA 1
ATOM 1388 C C . SER A 1 176 ? -25.382 61.310 -83.236 1.00 19.11 175 SER A C 1
ATOM 1389 O O . SER A 1 176 ? -25.316 60.088 -82.926 1.00 20.28 175 SER A O 1
ATOM 1392 N N . PHE A 1 177 ? -24.341 61.985 -83.728 1.00 21.41 176 PHE A N 1
ATOM 1393 C CA . PHE A 1 177 ? -23.071 61.280 -84.040 1.00 21.86 176 PHE A CA 1
ATOM 1394 C C . PHE A 1 177 ? -22.331 60.847 -82.758 1.00 21.22 176 PHE A C 1
ATOM 1395 O O . PHE A 1 177 ? -22.001 59.654 -82.706 1.00 20.28 176 PHE A O 1
ATOM 1403 N N . LEU A 1 178 ? -22.052 61.710 -81.778 1.00 19.80 177 LEU A N 1
ATOM 1404 C CA . LEU A 1 178 ? -21.303 61.267 -80.589 1.00 23.20 177 LEU A CA 1
ATOM 1405 C C . LEU A 1 178 ? -22.158 60.335 -79.744 1.00 21.20 177 LEU A C 1
ATOM 1406 O O . LEU A 1 178 ? -21.572 59.403 -79.196 1.00 20.16 177 LEU A O 1
ATOM 1411 N N . GLY A 1 179 ? -23.481 60.507 -79.710 1.00 21.73 178 GLY A N 1
ATOM 1412 C CA . GLY A 1 179 ? -24.319 59.663 -78.842 1.00 22.04 178 GLY A CA 1
ATOM 1413 C C . GLY A 1 179 ? -24.596 58.277 -79.460 1.00 20.35 178 GLY A C 1
ATOM 1414 O O . GLY A 1 179 ? -24.744 57.343 -78.697 1.00 20.96 178 GLY A O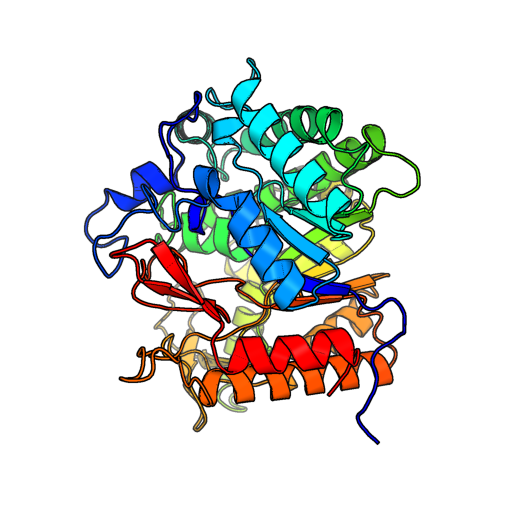 1
ATOM 1415 N N . TYR A 1 180 ? -24.750 58.187 -80.775 1.00 22.53 179 TYR A N 1
ATOM 1416 C CA . TYR A 1 180 ? -25.274 56.960 -81.457 1.00 22.94 179 TYR A CA 1
ATOM 1417 C C . TYR A 1 180 ? -24.343 56.446 -82.554 1.00 24.14 179 TYR A C 1
ATOM 1418 O O . TYR A 1 180 ? -24.522 55.287 -82.906 1.00 25.75 179 TYR A O 1
ATOM 1427 N N . GLY A 1 181 ? -23.402 57.252 -83.049 1.00 24.27 180 GLY A N 1
ATOM 1428 C CA . GLY A 1 181 ? -22.504 56.875 -84.146 1.00 23.93 180 GLY A CA 1
ATOM 1429 C C . GLY A 1 181 ? -21.086 56.574 -83.700 1.00 24.65 180 GLY A C 1
ATOM 1430 O O . GLY A 1 181 ? -20.420 55.789 -84.380 1.00 25.11 180 GLY A O 1
ATOM 1431 N N . ALA A 1 182 ? -20.574 57.204 -82.651 1.00 27.55 181 ALA A N 1
ATOM 1432 C CA . ALA A 1 182 ? -19.159 57.073 -82.204 1.00 24.53 181 ALA A CA 1
ATOM 1433 C C . ALA A 1 182 ? -19.092 56.466 -80.791 1.00 23.91 181 ALA A C 1
ATOM 1434 O O . ALA A 1 182 ? -18.005 56.150 -80.313 1.00 23.16 181 ALA A O 1
ATOM 1436 N N . GLY A 1 183 ? -20.213 56.428 -80.078 1.00 23.66 182 GLY A N 1
ATOM 1437 C CA . GLY A 1 183 ? -20.292 55.897 -78.710 1.00 25.76 182 GLY A CA 1
ATOM 1438 C C . GLY A 1 183 ? -19.512 56.720 -77.683 1.00 24.70 182 GLY A C 1
ATOM 1439 O O . GLY A 1 183 ? -19.140 56.129 -76.634 1.00 27.00 182 GLY A O 1
ATOM 1440 N N . GLU A 1 184 ? -19.246 58.009 -77.939 1.00 22.36 183 GLU A N 1
ATOM 1441 C CA . GLU A 1 184 ? -18.444 58.867 -77.022 1.00 27.02 183 GLU A CA 1
ATOM 1442 C C . GLU A 1 184 ? -19.335 59.589 -76.005 1.00 23.15 183 GLU A C 1
ATOM 1443 O O . GLU A 1 184 ? -18.856 59.900 -74.928 1.00 21.92 183 GLU A O 1
ATOM 1449 N N . HIS A 1 185 ? -20.606 59.838 -76.333 1.00 18.83 184 HIS A N 1
ATOM 1450 C CA . HIS A 1 185 ? -21.564 60.526 -75.449 1.00 19.77 184 HIS A CA 1
ATOM 1451 C C . HIS A 1 185 ? -22.747 59.600 -75.181 1.00 23.75 184 HIS A C 1
ATOM 1452 O O . HIS A 1 185 ? -23.022 58.644 -75.974 1.00 23.35 184 HIS A O 1
ATOM 1459 N N . ALA A 1 186 ? -23.509 59.947 -74.151 1.00 22.15 185 ALA A N 1
ATOM 1460 C CA . ALA A 1 186 ? -24.730 59.207 -73.816 1.00 24.04 185 ALA A CA 1
ATOM 1461 C C . ALA A 1 186 ? -25.643 59.184 -75.049 1.00 21.56 185 ALA A C 1
ATOM 1462 O O . ALA A 1 186 ? -25.770 60.198 -75.719 1.00 22.91 185 ALA A O 1
ATOM 1464 N N . PRO A 1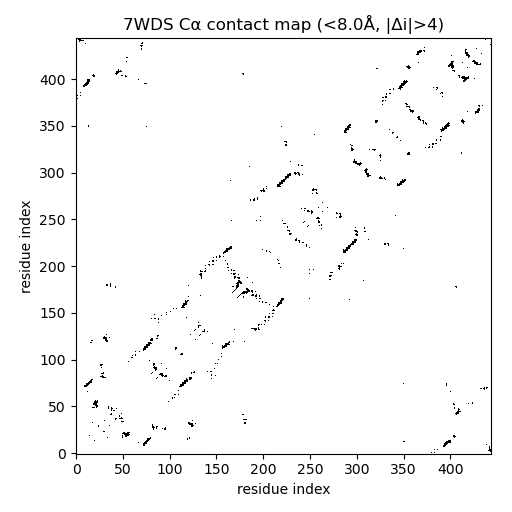 187 ? -26.313 58.070 -75.390 1.00 22.50 186 PRO A N 1
ATOM 1465 C CA . PRO A 1 187 ? -26.304 56.850 -74.557 1.00 23.62 186 PRO A CA 1
ATOM 1466 C C . PRO A 1 187 ? -25.152 55.863 -74.780 1.00 23.89 186 PRO A C 1
ATOM 1467 O O . PRO A 1 187 ? -25.125 54.845 -74.222 1.00 26.90 186 PRO A O 1
ATOM 1471 N N . GLY A 1 188 ? -24.237 56.169 -75.677 1.00 22.25 187 GLY A N 1
ATOM 1472 C CA . GLY A 1 188 ? -22.971 55.457 -75.871 1.00 22.10 187 GLY A CA 1
ATOM 1473 C C . GLY A 1 188 ? -23.094 54.306 -76.866 1.00 22.93 187 GLY A C 1
ATOM 1474 O O . GLY A 1 188 ? -22.519 53.270 -76.615 1.00 23.49 187 GLY A O 1
ATOM 1475 N N . LEU A 1 189 ? -23.873 54.475 -77.921 1.00 23.83 188 LEU A N 1
ATOM 1476 C CA . LEU A 1 189 ? -24.041 53.482 -78.996 1.00 23.53 188 LEU A CA 1
ATOM 1477 C C . LEU A 1 189 ? -23.186 53.869 -80.200 1.00 21.29 188 LEU A C 1
ATOM 1478 O O . LEU A 1 189 ? -22.837 55.065 -80.374 1.00 24.82 188 LEU A O 1
ATOM 1483 N N . ARG A 1 190 ? -22.941 52.914 -81.097 1.00 23.36 189 ARG A N 1
ATOM 1484 C CA . ARG A 1 190 ? -21.962 53.218 -82.190 1.00 24.47 189 ARG A CA 1
ATOM 1485 C C . ARG A 1 190 ? -22.368 52.507 -83.484 1.00 23.10 189 ARG A C 1
ATOM 1486 O O . ARG A 1 190 ? -22.025 51.317 -83.682 1.00 23.57 189 ARG A O 1
ATOM 1494 N N . ASP A 1 191 ? -23.268 53.148 -84.228 1.00 23.07 190 ASP A N 1
ATOM 1495 C CA . ASP A 1 191 ? -23.902 52.482 -85.396 1.00 26.87 190 ASP A CA 1
ATOM 1496 C C . ASP A 1 191 ? -24.317 53.539 -86.394 1.00 30.17 190 ASP A C 1
ATOM 1497 O O . ASP A 1 191 ? -25.063 54.448 -85.997 1.00 30.88 190 ASP A O 1
ATOM 1502 N N . LYS A 1 192 ? -23.957 53.352 -87.661 1.00 28.09 191 LYS A N 1
ATOM 1503 C CA . LYS A 1 192 ? -24.202 54.379 -88.684 1.00 28.95 191 LYS A CA 1
ATOM 1504 C C . LYS A 1 192 ? -25.708 54.603 -88.777 1.00 28.29 191 LYS A C 1
ATOM 1505 O O . LYS A 1 192 ? -26.125 55.753 -88.764 1.00 26.33 191 LYS A O 1
ATOM 1511 N N . GLU A 1 193 ? -26.517 53.545 -88.891 1.00 27.95 192 GLU A N 1
ATOM 1512 C CA . GLU A 1 193 ? -27.982 53.704 -89.052 1.00 26.65 192 GLU A CA 1
ATOM 1513 C C . GLU A 1 193 ? -28.583 54.466 -87.855 1.00 24.57 192 GLU A C 1
ATOM 1514 O O . GLU A 1 193 ? -29.377 55.378 -88.061 1.00 25.58 192 GLU A O 1
ATOM 1520 N N . LEU A 1 194 ? -28.223 54.099 -86.623 1.00 23.36 193 LEU A N 1
ATOM 1521 C CA . LEU A 1 194 ? -28.821 54.739 -85.418 1.00 25.17 193 LEU A CA 1
ATOM 1522 C C . LEU A 1 194 ? -28.475 56.238 -85.392 1.00 24.27 193 LEU A C 1
ATOM 1523 O O . LEU A 1 194 ? -29.366 57.062 -85.037 1.00 24.38 193 LEU A O 1
ATOM 1528 N N . TYR A 1 195 ? -27.257 56.588 -85.817 1.00 22.49 194 TYR A N 1
ATOM 1529 C CA . TYR A 1 195 ? -26.795 58.004 -85.834 1.00 21.17 194 TYR A CA 1
ATOM 1530 C C . TYR A 1 195 ? -27.633 58.785 -86.856 1.00 22.13 194 TYR A C 1
ATOM 1531 O O . TYR A 1 195 ? -28.133 59.841 -86.521 1.00 23.75 194 TYR A O 1
ATOM 1540 N N . LEU A 1 196 ? -27.859 58.222 -88.048 1.00 22.31 195 LEU A N 1
ATOM 1541 C CA . LEU A 1 196 ? -28.652 58.887 -89.112 1.00 20.97 195 LEU A CA 1
ATOM 1542 C C . LEU A 1 196 ? -30.121 59.010 -88.695 1.00 20.33 195 LEU A C 1
ATOM 1543 O O . LEU A 1 196 ? -30.754 60.053 -89.057 1.00 22.15 195 LEU A O 1
ATOM 1548 N N . ARG A 1 197 ? -30.675 58.008 -88.017 1.00 21.11 196 ARG A N 1
ATOM 1549 C CA . ARG A 1 197 ? -32.073 58.094 -87.545 1.00 21.29 196 ARG A CA 1
ATOM 1550 C C . ARG A 1 197 ? -32.150 59.220 -86.507 1.00 21.51 196 ARG A C 1
ATOM 1551 O O . ARG A 1 197 ? -33.077 60.068 -86.559 1.00 24.36 196 ARG A O 1
ATOM 1559 N N . ALA A 1 198 ? -31.230 59.198 -85.541 1.00 22.48 197 ALA A N 1
ATOM 1560 C CA . ALA A 1 198 ? -31.206 60.194 -84.451 1.00 23.50 197 ALA A CA 1
ATOM 1561 C C . ALA A 1 198 ? -31.029 61.606 -85.025 1.00 22.03 197 ALA A C 1
ATOM 1562 O O . ALA A 1 198 ? -31.749 62.504 -84.593 1.00 22.33 197 ALA A O 1
ATOM 1564 N N . ALA A 1 199 ? -30.157 61.773 -86.019 1.00 24.27 198 ALA A N 1
ATOM 1565 C CA . ALA A 1 199 ? -29.911 63.084 -86.665 1.00 22.43 198 ALA A CA 1
ATOM 1566 C C . ALA A 1 199 ? -31.232 63.590 -87.272 1.00 23.03 198 ALA A C 1
ATOM 1567 O O . ALA A 1 199 ? -31.624 64.708 -87.033 1.00 21.14 198 ALA A O 1
ATOM 1569 N N . HIS A 1 200 ? -31.962 62.712 -87.960 1.00 22.00 199 HIS A N 1
ATOM 1570 C CA . HIS A 1 200 ? -33.252 63.073 -88.569 1.00 24.27 199 HIS A CA 1
ATOM 1571 C C . HIS A 1 200 ? -34.271 63.461 -87.485 1.00 21.47 199 HIS A C 1
ATOM 1572 O O . HIS A 1 200 ? -34.998 64.464 -87.684 1.00 27.54 199 HIS A O 1
ATOM 1579 N N . HIS A 1 201 ? -34.403 62.651 -86.430 1.00 24.00 200 HIS A N 1
ATOM 1580 C CA . HIS A 1 201 ? -35.405 62.886 -85.359 1.00 23.27 200 HIS A CA 1
ATOM 1581 C C . HIS A 1 201 ? -35.061 64.171 -84.564 1.00 20.89 200 HIS A C 1
ATOM 1582 O O . HIS A 1 201 ? -35.966 64.827 -84.083 1.00 23.13 200 HIS A O 1
ATOM 1589 N N . VAL A 1 202 ? -33.795 64.503 -84.387 1.00 23.86 201 VAL A N 1
ATOM 1590 C CA . VAL A 1 202 ? -33.388 65.792 -83.767 1.00 22.42 201 VAL A CA 1
ATOM 1591 C C . VAL A 1 202 ? -33.952 66.953 -84.609 1.00 22.99 201 VAL A C 1
ATOM 1592 O O . VAL A 1 202 ? -34.530 67.863 -84.030 1.00 21.22 201 VAL A O 1
ATOM 1596 N N . LEU A 1 203 ? -33.813 66.894 -85.918 1.00 22.80 202 LEU A N 1
ATOM 1597 C CA . LEU A 1 203 ? -34.313 67.946 -86.833 1.00 22.88 202 LEU A CA 1
ATOM 1598 C C . LEU A 1 203 ? -35.818 68.026 -86.732 1.00 23.15 202 LEU A C 1
ATOM 1599 O O . LEU A 1 203 ? -36.351 69.153 -86.714 1.00 23.88 202 LEU A O 1
ATOM 1604 N N . LEU A 1 204 ? -36.479 66.884 -86.716 1.00 24.92 203 LEU A N 1
ATOM 1605 C CA . LEU A 1 204 ? -37.973 66.854 -86.652 1.00 23.65 203 LEU A CA 1
ATOM 1606 C C . LEU A 1 204 ? -38.457 67.393 -85.282 1.00 23.58 203 LEU A C 1
ATOM 1607 O O . LEU A 1 204 ? -39.446 68.176 -85.254 1.00 24.56 203 LEU A O 1
ATOM 1612 N N . ALA A 1 205 ? -37.755 67.097 -84.193 1.00 25.38 204 ALA A N 1
ATOM 1613 C CA . ALA A 1 205 ? -38.073 67.597 -82.822 1.00 21.81 204 ALA A CA 1
ATOM 1614 C C . ALA A 1 205 ? -37.890 69.110 -82.808 1.00 26.55 204 ALA A C 1
ATOM 1615 O O . ALA A 1 205 ? -38.797 69.822 -82.289 1.00 28.54 204 ALA A O 1
ATOM 1617 N N . HIS A 1 206 ? -36.822 69.602 -83.454 1.00 25.33 205 HIS A N 1
ATOM 1618 C CA . HIS A 1 206 ? -36.636 71.063 -83.670 1.00 22.91 205 HIS A CA 1
ATOM 1619 C C . HIS A 1 206 ? -37.874 71.618 -84.385 1.00 24.17 205 HIS A C 1
ATOM 1620 O O . HIS A 1 206 ? -38.500 72.609 -83.896 1.00 24.98 205 HIS A O 1
ATOM 1627 N N . GLY A 1 207 ? -38.190 71.099 -85.574 1.00 25.60 206 GLY A N 1
ATOM 1628 C CA . GLY A 1 207 ? -39.268 71.734 -86.356 1.00 26.76 206 GLY A CA 1
ATOM 1629 C C . GLY A 1 207 ? -40.642 71.609 -85.698 1.00 25.54 206 GLY A C 1
ATOM 1630 O O . GLY A 1 207 ? -41.432 72.578 -85.773 1.00 29.25 206 GLY A O 1
ATOM 1631 N N . LYS A 1 208 ? -40.958 70.481 -85.057 1.00 26.27 207 LYS A N 1
ATOM 1632 C CA . LYS A 1 208 ? -42.260 70.341 -84.319 1.00 29.68 207 LYS A CA 1
ATOM 1633 C C . LYS A 1 208 ? -42.315 71.226 -83.065 1.00 34.46 207 LYS A C 1
ATOM 1634 O O . LYS A 1 208 ? -43.438 71.690 -82.714 1.00 28.73 207 LYS A O 1
ATOM 1640 N N . ALA A 1 209 ? -41.197 71.473 -82.388 1.00 30.34 208 ALA A N 1
ATOM 1641 C CA . ALA A 1 209 ? -41.188 72.345 -81.187 1.00 26.91 208 ALA A CA 1
ATOM 1642 C C . ALA A 1 209 ? -41.480 73.792 -81.587 1.00 23.48 208 ALA A C 1
ATOM 1643 O O . ALA A 1 209 ? -42.141 74.511 -80.827 1.00 29.56 208 ALA A O 1
ATOM 1645 N N . MET A 1 210 ? -40.940 74.237 -82.706 1.00 26.32 209 MET A N 1
ATOM 1646 C CA . MET A 1 210 ? -41.016 75.660 -83.121 1.00 25.58 209 MET A CA 1
ATOM 1647 C C . MET A 1 210 ? -42.427 76.240 -83.015 1.00 31.82 209 MET A C 1
ATOM 1648 O O . MET A 1 210 ? -42.558 77.264 -82.364 1.00 27.76 209 MET A O 1
ATOM 1653 N N . PRO A 1 211 ? -43.515 75.711 -83.613 1.00 32.40 210 PRO A N 1
ATOM 1654 C CA . PRO A 1 211 ? -44.835 76.351 -83.455 1.00 33.81 210 PRO A CA 1
ATOM 1655 C C . PRO A 1 211 ? -45.430 76.324 -82.036 1.00 32.91 210 PRO A C 1
ATOM 1656 O O . PRO A 1 211 ? -46.175 77.209 -81.713 1.00 38.57 210 PRO A O 1
ATOM 1660 N N . VAL A 1 212 ? -45.048 75.349 -81.208 1.00 31.03 211 VAL A N 1
ATOM 1661 C CA . VAL A 1 212 ? -45.403 75.254 -79.760 1.00 28.15 211 VAL A CA 1
ATOM 1662 C C . VAL A 1 212 ? -44.718 76.384 -78.985 1.00 35.02 211 VAL A C 1
ATOM 1663 O O . VAL A 1 212 ? -45.415 77.110 -78.263 1.00 33.58 211 VAL A O 1
ATOM 1667 N N . ILE A 1 213 ? -43.413 76.579 -79.131 1.00 29.40 212 ILE A N 1
ATOM 1668 C CA . ILE A 1 213 ? -42.751 77.776 -78.511 1.00 29.93 212 ILE A CA 1
ATOM 1669 C C . ILE A 1 213 ? -43.533 79.049 -78.915 1.00 28.44 212 ILE A C 1
ATOM 1670 O O . ILE A 1 213 ? -43.798 79.931 -78.039 1.00 29.53 212 ILE A O 1
ATOM 1675 N N . ARG A 1 214 ? -43.857 79.195 -80.192 1.00 31.69 213 ARG A N 1
ATOM 1676 C CA . ARG A 1 214 ? -44.512 80.438 -80.696 1.00 36.26 213 ARG A CA 1
ATOM 1677 C C . ARG A 1 214 ? -45.935 80.548 -80.134 1.00 36.90 213 ARG A C 1
ATOM 1678 O O . ARG A 1 214 ? -46.321 81.665 -79.747 1.00 32.86 213 ARG A O 1
ATOM 1686 N N . ALA A 1 215 ? -46.695 79.454 -80.117 1.00 38.72 214 ALA A N 1
ATOM 1687 C CA . ALA A 1 215 ? -48.080 79.435 -79.614 1.00 38.00 214 ALA A CA 1
ATOM 1688 C C . ALA A 1 215 ? -48.074 79.770 -78.122 1.00 36.56 214 ALA A C 1
ATOM 1689 O O . ALA A 1 215 ? -48.966 80.430 -77.722 1.00 35.35 214 ALA A O 1
ATOM 1691 N N . ASN A 1 216 ? -47.081 79.358 -77.344 1.00 32.37 215 ASN A N 1
ATOM 1692 C CA . ASN A 1 216 ? -47.063 79.561 -75.870 1.00 33.95 215 ASN A CA 1
ATOM 1693 C C . ASN A 1 216 ? -46.442 80.925 -75.525 1.00 29.52 215 ASN A C 1
ATOM 1694 O O . ASN A 1 216 ? -46.366 81.241 -74.353 1.00 30.56 215 ASN A O 1
ATOM 1699 N N . GLY A 1 217 ? -45.965 81.688 -76.492 1.00 32.86 216 GLY A N 1
ATOM 1700 C CA . GLY A 1 217 ? -45.246 82.948 -76.239 1.00 36.70 216 GLY A CA 1
ATOM 1701 C C . GLY A 1 217 ? -46.085 84.158 -76.592 1.00 38.54 216 GLY A C 1
ATOM 1702 O O . GLY A 1 217 ? -47.269 84.135 -76.345 1.00 40.21 216 GLY A O 1
ATOM 1703 N N . ASN A 1 218 ? -45.463 85.165 -77.181 1.00 36.61 217 ASN A N 1
ATOM 1704 C CA . ASN A 1 218 ? -46.085 86.467 -77.530 1.00 40.43 217 ASN A CA 1
ATOM 1705 C C . ASN A 1 218 ? -45.364 86.958 -78.791 1.00 41.16 217 ASN A C 1
ATOM 1706 O O . ASN A 1 218 ? -44.621 86.168 -79.372 1.00 44.79 217 ASN A O 1
ATOM 1711 N N . ALA A 1 219 ? -45.556 88.198 -79.213 1.00 38.13 218 ALA A N 1
ATOM 1712 C CA . ALA A 1 219 ? -44.998 88.687 -80.495 1.00 44.31 218 ALA A CA 1
ATOM 1713 C C . ALA A 1 219 ? -43.482 88.870 -80.375 1.00 40.72 218 ALA A C 1
ATOM 1714 O O . ALA A 1 219 ? -42.854 89.065 -81.394 1.00 43.62 218 ALA A O 1
ATOM 1716 N N . GLN A 1 220 ? -42.946 88.838 -79.156 1.00 36.33 219 GLN A N 1
ATOM 1717 C CA . GLN A 1 220 ? -41.518 89.127 -78.821 1.00 44.03 219 GLN A CA 1
ATOM 1718 C C . GLN A 1 220 ? -40.711 87.823 -78.878 1.00 39.55 219 GLN A C 1
ATOM 1719 O O . GLN A 1 220 ? -39.453 87.893 -78.974 1.00 41.98 219 GLN A O 1
ATOM 1725 N N . THR A 1 221 ? -41.383 86.660 -78.823 1.00 31.53 220 THR A N 1
ATOM 1726 C CA . THR A 1 221 ? -40.725 85.329 -78.710 1.00 32.90 220 THR A CA 1
ATOM 1727 C C . THR A 1 221 ? -39.874 85.039 -79.947 1.00 30.74 220 THR A C 1
ATOM 1728 O O . THR A 1 221 ? -40.389 85.175 -81.060 1.00 32.24 220 THR A O 1
ATOM 1732 N N . LYS A 1 222 ? -38.605 84.705 -79.748 1.00 25.97 221 LYS A N 1
ATOM 1733 C CA . LYS A 1 222 ? -37.659 84.308 -80.812 1.00 28.22 221 LYS A CA 1
ATOM 1734 C C . LYS A 1 222 ? -37.150 82.906 -80.509 1.00 26.88 221 LYS A C 1
ATOM 1735 O O . LYS A 1 222 ? -36.858 82.569 -79.304 1.00 28.49 221 LYS A O 1
ATOM 1741 N N . ALA A 1 223 ? -37.022 82.081 -81.521 1.00 27.07 222 ALA A N 1
ATOM 1742 C CA . ALA A 1 223 ? -36.507 80.714 -81.314 1.00 26.71 222 ALA A CA 1
ATOM 1743 C C . ALA A 1 223 ? -35.664 80.287 -82.511 1.00 26.54 222 ALA A C 1
ATOM 1744 O O . ALA A 1 223 ? -35.877 80.722 -83.676 1.00 23.82 222 ALA A O 1
ATOM 1746 N N . GLY A 1 224 ? -34.806 79.317 -82.229 1.00 28.55 223 GLY A N 1
ATOM 1747 C CA . GLY A 1 224 ? -33.912 78.744 -83.223 1.00 26.17 223 GLY A CA 1
ATOM 1748 C C . GLY A 1 224 ? -33.231 77.537 -82.643 1.00 24.40 223 GLY A C 1
ATOM 1749 O O . GLY A 1 224 ? -33.413 77.207 -81.434 1.00 24.90 223 GLY A O 1
ATOM 1750 N N . ILE A 1 225 ? -32.437 76.927 -83.485 1.00 23.62 224 ILE A N 1
ATOM 1751 C CA . ILE A 1 225 ? -31.627 75.750 -83.122 1.00 23.66 224 ILE A CA 1
ATOM 1752 C C . ILE A 1 225 ? -30.179 76.222 -82.877 1.00 22.05 224 ILE A C 1
ATOM 1753 O O . ILE A 1 225 ? -29.783 77.336 -83.362 1.00 22.50 224 ILE A O 1
ATOM 1758 N N . VAL A 1 226 ? -29.383 75.382 -82.228 1.00 21.57 225 VAL A N 1
ATOM 1759 C CA . VAL A 1 226 ? -27.928 75.648 -82.017 1.00 22.61 225 VAL A CA 1
ATOM 1760 C C . VAL A 1 226 ? -27.102 74.597 -82.787 1.00 21.51 225 VAL A C 1
ATOM 1761 O O . VAL A 1 226 ? -27.179 73.386 -82.504 1.00 21.64 225 VAL A O 1
ATOM 1765 N N . LEU A 1 227 ? -26.293 75.018 -83.730 1.00 18.73 226 LEU A N 1
ATOM 1766 C CA . LEU A 1 227 ? -25.425 74.089 -84.484 1.00 19.48 226 LEU A CA 1
ATOM 1767 C C . LEU A 1 227 ? -24.000 74.326 -84.029 1.00 21.48 226 LEU A C 1
ATOM 1768 O O . LEU A 1 227 ? -23.563 75.506 -83.971 1.00 26.13 226 LEU A O 1
ATOM 1773 N N . ASN A 1 228 ? -23.277 73.243 -83.749 1.00 18.55 227 ASN A N 1
ATOM 1774 C CA . ASN A 1 228 ? -21.804 73.292 -83.710 1.00 20.26 227 ASN A CA 1
ATOM 1775 C C . ASN A 1 228 ? -21.325 73.275 -85.150 1.00 20.48 227 ASN A C 1
ATOM 1776 O O . ASN A 1 228 ? -21.732 72.388 -85.951 1.00 22.44 227 ASN A O 1
ATOM 1781 N N . LEU A 1 229 ? -20.334 74.126 -85.447 1.00 20.91 228 LEU A N 1
ATOM 1782 C CA . LEU A 1 229 ? -19.764 74.228 -86.814 1.00 20.82 228 LEU A CA 1
ATOM 1783 C C . LEU A 1 229 ? -18.291 74.521 -86.609 1.00 23.67 228 LEU A C 1
ATOM 1784 O O . LEU A 1 229 ? -17.948 75.372 -85.781 1.00 24.95 228 LEU A O 1
ATOM 1789 N N . ASN A 1 230 ? -17.450 73.854 -87.350 1.00 26.26 229 ASN A N 1
ATOM 1790 C CA . ASN A 1 230 ? -15.999 74.138 -87.314 1.00 30.32 229 ASN A CA 1
ATOM 1791 C C . ASN A 1 230 ? -15.532 74.452 -88.754 1.00 27.54 229 ASN A C 1
ATOM 1792 O O . ASN A 1 230 ? -16.160 73.985 -89.737 1.00 27.65 229 ASN A O 1
ATOM 1797 N N . TRP A 1 231 ? -14.460 75.235 -88.896 1.00 26.11 230 TRP A N 1
ATOM 1798 C CA . TRP A 1 231 ? -13.895 75.522 -90.240 1.00 26.80 230 TRP A CA 1
ATOM 1799 C C . TRP A 1 231 ? -13.140 74.282 -90.724 1.00 25.32 230 TRP A C 1
ATOM 1800 O O . TRP A 1 231 ? -12.207 73.817 -90.043 1.00 28.07 230 TRP A O 1
ATOM 1811 N N . VAL A 1 232 ? -13.538 73.719 -91.841 1.00 24.56 231 VAL A N 1
ATOM 1812 C CA . VAL A 1 232 ? -12.892 72.501 -92.377 1.00 25.33 231 VAL A CA 1
ATOM 1813 C C . VAL A 1 232 ? -11.935 72.893 -93.502 1.00 27.83 231 VAL A C 1
ATOM 1814 O O . VAL A 1 232 ? -12.306 73.675 -94.360 1.00 30.14 231 VAL A O 1
ATOM 1818 N N . ASN A 1 233 ? -10.776 72.277 -93.493 1.00 31.65 232 ASN A N 1
ATOM 1819 C CA . ASN A 1 233 ? -9.620 72.593 -94.350 1.00 35.47 232 ASN A CA 1
ATOM 1820 C C . ASN A 1 233 ? -9.110 71.264 -94.906 1.00 30.43 232 ASN A C 1
ATOM 1821 O O . ASN A 1 233 ? -9.027 70.342 -94.149 1.00 26.06 232 ASN A O 1
ATOM 1826 N N . ALA A 1 234 ? -8.889 71.129 -96.218 1.00 31.27 233 ALA A N 1
ATOM 1827 C CA . ALA A 1 234 ? -8.183 69.989 -96.840 1.00 35.62 233 ALA A CA 1
ATOM 1828 C C . ALA A 1 234 ? -6.710 70.084 -96.452 1.00 33.83 233 ALA A C 1
ATOM 1829 O O . ALA A 1 234 ? -6.201 71.237 -96.346 1.00 35.79 233 ALA A O 1
ATOM 1831 N N . ALA A 1 235 ? -6.059 68.956 -96.184 1.00 34.68 234 ALA A N 1
ATOM 1832 C CA . ALA A 1 235 ? -4.626 68.927 -95.805 1.00 46.72 234 ALA A CA 1
ATOM 1833 C C . ALA A 1 235 ? -3.773 69.323 -97.016 1.00 52.24 234 ALA A C 1
ATOM 1834 O O . ALA A 1 235 ? -2.701 69.893 -96.803 1.00 50.87 234 ALA A O 1
ATOM 1836 N N . SER A 1 236 ? -4.221 69.054 -98.244 1.00 54.34 235 SER A N 1
ATOM 1837 C CA . SER A 1 236 ? -3.488 69.426 -99.483 1.00 52.21 235 SER A CA 1
ATOM 1838 C C . SER A 1 236 ? -4.456 69.662 -100.645 1.00 54.81 235 SER A C 1
ATOM 1839 O O . SER A 1 236 ? -5.674 69.612 -100.432 1.00 53.44 235 SER A O 1
ATOM 1842 N N . ASP A 1 237 ? -3.917 69.880 -101.846 1.00 61.72 236 ASP A N 1
ATOM 1843 C CA . ASP A 1 237 ? -4.708 70.057 -103.095 1.00 64.24 236 ASP A CA 1
ATOM 1844 C C . ASP A 1 237 ? -4.930 68.692 -103.753 1.00 47.91 236 ASP A C 1
ATOM 1845 O O . ASP A 1 237 ? -5.575 68.651 -104.803 1.00 61.90 236 ASP A O 1
ATOM 1850 N N . SER A 1 238 ? -4.413 67.602 -103.182 1.00 41.91 237 SER A N 1
ATOM 1851 C CA . SER A 1 238 ? -4.597 66.286 -103.828 1.00 47.47 237 SER A CA 1
ATOM 1852 C C . SER A 1 238 ? -6.105 66.106 -104.003 1.00 51.00 237 SER A C 1
ATOM 1853 O O . SER A 1 238 ? -6.898 66.469 -103.135 1.00 53.39 237 SER A O 1
ATOM 1856 N N . PRO A 1 239 ? -6.596 65.715 -105.191 1.00 56.35 238 PRO A N 1
ATOM 1857 C CA . PRO A 1 239 ? -8.014 65.384 -105.326 1.00 56.82 238 PRO A CA 1
ATOM 1858 C C . PRO A 1 239 ? -8.556 64.542 -104.162 1.00 53.23 238 PRO A C 1
ATOM 1859 O O . PRO A 1 239 ? -9.600 64.874 -103.709 1.00 52.24 238 PRO A O 1
ATOM 1863 N N . GLU A 1 240 ? -7.823 63.520 -103.699 1.00 48.48 239 GLU A N 1
ATOM 1864 C CA . GLU A 1 240 ? -8.287 62.613 -102.614 1.00 46.66 239 GLU A CA 1
ATOM 1865 C C . GLU A 1 240 ? -8.508 63.436 -101.334 1.00 49.94 239 GLU A C 1
ATOM 1866 O O . GLU A 1 240 ? -9.433 63.098 -100.552 1.00 48.02 239 GLU A O 1
ATOM 1872 N N . ASP A 1 241 ? -7.715 64.490 -101.131 1.00 43.72 240 ASP A N 1
ATOM 1873 C CA . ASP A 1 241 ? -7.718 65.263 -99.860 1.00 45.17 240 ASP A CA 1
ATOM 1874 C C . ASP A 1 241 ? -8.838 66.304 -99.908 1.00 41.18 240 ASP A C 1
ATOM 1875 O O . ASP A 1 241 ? -9.485 66.516 -98.875 1.00 42.20 240 ASP A O 1
ATOM 1880 N N . GLN A 1 242 ? -9.046 66.924 -101.068 1.00 40.81 241 GLN A N 1
ATOM 1881 C CA . GLN A 1 242 ? -10.139 67.894 -101.315 1.00 40.88 241 GLN A CA 1
ATOM 1882 C C . GLN A 1 242 ? -11.477 67.183 -101.141 1.00 43.74 241 GLN A C 1
ATOM 1883 O O . GLN A 1 242 ? -12.421 67.797 -100.516 1.00 33.51 241 GLN A O 1
ATOM 1889 N N . ALA A 1 243 ? -11.589 65.957 -101.656 1.00 41.05 242 ALA A N 1
ATOM 1890 C CA . ALA A 1 243 ? -12.835 65.171 -101.519 1.00 37.08 242 ALA A CA 1
ATOM 1891 C C . ALA A 1 243 ? -13.001 64.752 -100.045 1.00 39.12 242 ALA A C 1
ATOM 1892 O O . ALA A 1 243 ? -14.121 64.813 -99.518 1.00 33.04 242 ALA A O 1
ATOM 1894 N N . ALA A 1 244 ? -11.932 64.374 -99.341 1.00 31.69 243 ALA A N 1
ATOM 1895 C CA . ALA A 1 244 ? -12.018 64.012 -97.894 1.00 36.29 243 ALA A CA 1
ATOM 1896 C C . ALA A 1 244 ? -12.541 65.204 -97.079 1.00 29.01 243 ALA A C 1
ATOM 1897 O O . ALA A 1 244 ? -13.450 65.026 -96.278 1.00 34.36 243 ALA A O 1
ATOM 1899 N N . ALA A 1 245 ? -12.048 66.395 -97.331 1.00 27.40 244 ALA A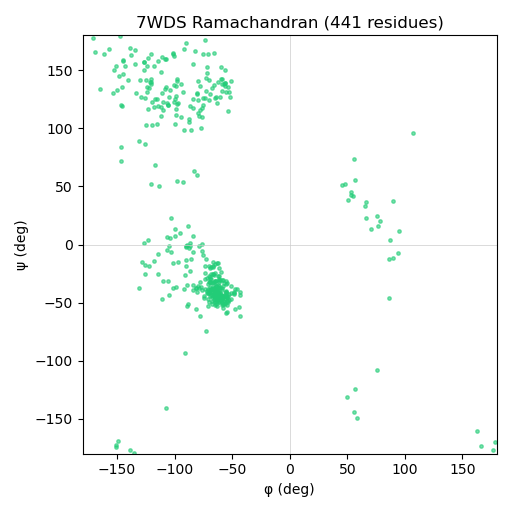 N 1
ATOM 1900 C CA . ALA A 1 245 ? -12.482 67.643 -96.666 1.00 30.10 244 ALA A CA 1
ATOM 1901 C C . ALA A 1 245 ? -13.965 67.903 -97.000 1.00 33.69 244 ALA A C 1
ATOM 1902 O O . ALA A 1 245 ? -14.757 68.274 -96.080 1.00 27.63 244 ALA A O 1
ATOM 1904 N N . ARG A 1 246 ? -14.358 67.684 -98.262 1.00 31.83 245 ARG A N 1
ATOM 1905 C CA . ARG A 1 246 ? -15.738 68.037 -98.680 1.00 37.00 245 ARG A CA 1
ATOM 1906 C C . ARG A 1 246 ? -16.705 67.088 -97.943 1.00 31.91 245 ARG A C 1
ATOM 1907 O O . ARG A 1 246 ? -17.701 67.575 -97.378 1.00 34.74 245 ARG A O 1
ATOM 1915 N N . ARG A 1 247 ? -16.408 65.795 -97.904 1.00 30.33 246 ARG A N 1
ATOM 1916 C CA . ARG A 1 247 ? -17.205 64.787 -97.138 1.00 34.41 246 ARG A CA 1
ATOM 1917 C C . ARG A 1 247 ? -17.273 65.180 -95.665 1.00 29.67 246 ARG A C 1
ATOM 1918 O O . ARG A 1 247 ? -18.352 65.163 -95.093 1.00 33.31 246 ARG A O 1
ATOM 1926 N N . TYR A 1 248 ? -16.150 65.505 -95.056 1.00 30.12 247 TYR A N 1
ATOM 1927 C CA . TYR A 1 248 ? -16.159 65.850 -93.615 1.00 26.43 247 TYR A CA 1
ATOM 1928 C C . TYR A 1 248 ? -17.006 67.121 -93.413 1.00 31.39 247 TYR A C 1
ATOM 1929 O O . TYR A 1 248 ? -17.777 67.208 -92.428 1.00 26.76 247 TYR A O 1
ATOM 1938 N N . ASP A 1 249 ? -16.836 68.135 -94.258 1.00 28.13 248 ASP A N 1
ATOM 1939 C CA . ASP A 1 249 ? -17.652 69.368 -94.179 1.00 27.32 248 ASP A CA 1
ATOM 1940 C C . ASP A 1 249 ? -19.129 68.990 -94.305 1.00 26.80 248 ASP A C 1
ATOM 1941 O O . ASP A 1 249 ? -19.952 69.566 -93.608 1.00 26.50 248 ASP A O 1
ATOM 1946 N N . GLN A 1 250 ? -19.476 68.119 -95.240 1.00 25.92 249 GLN A N 1
ATOM 1947 C CA . GLN A 1 250 ? -20.873 67.695 -95.466 1.00 25.75 249 GLN A CA 1
ATOM 1948 C C . GLN A 1 250 ? -21.370 67.036 -94.170 1.00 25.22 249 GLN A C 1
ATOM 1949 O O . GLN A 1 250 ? -22.540 67.241 -93.758 1.00 26.40 249 GLN A O 1
ATOM 1955 N N . PHE A 1 251 ? -20.533 66.221 -93.557 1.00 27.04 250 PHE A N 1
ATOM 1956 C CA . PHE A 1 251 ? -20.891 65.436 -92.351 1.00 26.20 250 PHE A CA 1
ATOM 1957 C C . PHE A 1 251 ? -21.094 66.290 -91.086 1.00 26.69 250 PHE A C 1
ATOM 1958 O O . PHE A 1 251 ? -22.045 66.014 -90.300 1.00 24.35 250 PHE A O 1
ATOM 1966 N N . PHE A 1 252 ? -20.184 67.242 -90.876 1.00 22.95 251 PHE A N 1
ATOM 1967 C CA . PHE A 1 252 ? -20.063 68.064 -89.666 1.00 26.63 251 PHE A CA 1
ATOM 1968 C C . PHE A 1 252 ? -20.932 69.317 -89.798 1.00 25.76 251 PHE A C 1
ATOM 1969 O O . PHE A 1 252 ? -21.732 69.582 -88.925 1.00 25.34 251 PHE A O 1
ATOM 1977 N N . ASN A 1 253 ? -20.797 70.053 -90.901 1.00 26.12 252 ASN A N 1
ATOM 1978 C CA . ASN A 1 253 ? -21.372 71.420 -91.047 1.00 25.89 252 ASN A CA 1
ATOM 1979 C C . ASN A 1 253 ? -22.661 71.477 -91.862 1.00 26.62 252 ASN A C 1
ATOM 1980 O O . ASN A 1 253 ? -23.495 72.335 -91.530 1.00 28.58 252 ASN A O 1
ATOM 1985 N N . ARG A 1 254 ? -22.806 70.685 -92.930 1.00 24.67 253 ARG A N 1
ATOM 1986 C CA . ARG A 1 254 ? -23.961 70.839 -93.832 1.00 23.63 253 ARG A CA 1
ATOM 1987 C C . ARG A 1 254 ? -25.091 69.865 -93.520 1.00 25.51 253 ARG A C 1
ATOM 1988 O O . ARG A 1 254 ? -26.184 70.065 -94.041 1.00 24.36 253 ARG A O 1
ATOM 1996 N N . TRP A 1 255 ? -24.854 68.830 -92.738 1.00 26.01 254 TRP A N 1
ATOM 1997 C CA . TRP A 1 255 ? -25.847 67.739 -92.569 1.00 24.19 254 TRP A CA 1
ATOM 1998 C C . TRP A 1 255 ? -27.150 68.256 -91.962 1.00 23.38 254 TRP A C 1
ATOM 1999 O O . TRP A 1 255 ? -28.231 67.722 -92.307 1.00 23.21 254 TRP A O 1
ATOM 2010 N N . PHE A 1 256 ? -27.062 69.302 -91.139 1.00 23.51 255 PHE A N 1
ATOM 2011 C CA . PHE A 1 256 ? -28.189 69.905 -90.390 1.00 23.72 255 PHE A CA 1
ATOM 2012 C C . PHE A 1 256 ? -28.610 71.228 -91.033 1.00 23.60 255 PHE A C 1
ATOM 2013 O O . PHE A 1 256 ? -29.817 71.460 -91.172 1.00 23.62 255 PHE A O 1
ATOM 2021 N N . ALA A 1 257 ? -27.628 72.045 -91.409 1.00 22.86 256 ALA A N 1
ATOM 2022 C CA . ALA A 1 257 ? -27.888 73.353 -92.072 1.00 23.80 256 ALA A CA 1
ATOM 2023 C C . ALA A 1 257 ? -28.690 73.146 -93.381 1.00 22.86 256 ALA A C 1
ATOM 2024 O O . ALA A 1 257 ? -29.691 73.902 -93.602 1.00 24.91 256 ALA A O 1
ATOM 2026 N N . GLU A 1 258 ? -28.332 72.183 -94.233 1.00 21.89 257 GLU A N 1
ATOM 2027 C CA . GLU A 1 258 ? -28.983 72.009 -95.555 1.00 22.93 257 GLU A CA 1
ATOM 2028 C C . GLU A 1 258 ? -30.450 71.634 -95.333 1.00 26.32 257 GLU A C 1
ATOM 2029 O O . GLU A 1 258 ? -31.322 72.217 -95.972 1.00 28.96 257 GLU A O 1
ATOM 2035 N N . PRO A 1 259 ? -30.796 70.673 -94.439 1.00 25.12 258 PRO A N 1
ATOM 2036 C CA . PRO A 1 259 ? -32.208 70.393 -94.156 1.00 26.19 258 PRO A CA 1
ATOM 2037 C C . PRO A 1 259 ? -32.977 71.602 -93.631 1.00 24.23 258 PRO A C 1
ATOM 2038 O O . PRO A 1 259 ? -34.135 71.818 -94.028 1.00 25.89 258 PRO A O 1
ATOM 2042 N N . LEU A 1 260 ? -32.348 72.317 -92.699 1.00 23.67 259 LEU A N 1
ATOM 2043 C CA . LEU A 1 260 ? -32.964 73.467 -92.010 1.00 26.00 259 LEU A CA 1
ATOM 2044 C C . LEU A 1 260 ? -33.335 74.584 -93.000 1.00 24.26 259 LEU A C 1
ATOM 2045 O O . LEU A 1 260 ? -34.330 75.256 -92.720 1.00 28.35 259 LEU A O 1
ATOM 2050 N N . TYR A 1 261 ? -32.558 74.843 -94.059 1.00 23.82 260 TYR A N 1
ATOM 2051 C CA . TYR A 1 261 ? -32.768 76.021 -94.952 1.00 25.52 260 TYR A CA 1
ATOM 2052 C C . TYR A 1 261 ? -33.264 75.539 -96.315 1.00 28.09 260 TYR A C 1
ATOM 2053 O O . TYR A 1 261 ? -34.028 76.268 -96.957 1.00 28.81 260 TYR A O 1
ATOM 2062 N N . ASN A 1 262 ? -32.869 74.346 -96.757 1.00 27.30 261 ASN A N 1
ATOM 2063 C CA . ASN A 1 262 ? -33.094 73.933 -98.173 1.00 30.32 261 ASN A CA 1
ATOM 2064 C C . ASN A 1 262 ? -33.900 72.632 -98.270 1.00 29.48 261 ASN A C 1
ATOM 2065 O O . ASN A 1 262 ? -34.097 72.155 -99.397 1.00 30.52 261 ASN A O 1
ATOM 2070 N N . GLY A 1 263 ? -34.358 72.076 -97.159 1.00 29.91 262 GLY A N 1
ATOM 2071 C CA . GLY A 1 263 ? -35.169 70.844 -97.110 1.00 29.76 262 GLY A CA 1
ATOM 2072 C C . GLY A 1 263 ? -34.522 69.682 -97.850 1.00 26.89 262 GLY A C 1
ATOM 2073 O O . GLY A 1 263 ? -35.229 68.865 -98.438 1.00 31.69 262 GLY A O 1
ATOM 2074 N N . ARG A 1 264 ? -33.235 69.497 -97.696 1.00 28.56 263 ARG A N 1
ATOM 2075 C CA . ARG A 1 264 ? -32.525 68.360 -98.318 1.00 28.45 263 ARG A CA 1
ATOM 2076 C C . ARG A 1 264 ? -31.307 68.039 -97.456 1.00 25.15 263 ARG A C 1
ATOM 2077 O O . ARG A 1 264 ? -30.711 68.943 -96.867 1.00 26.13 263 ARG A O 1
ATOM 2085 N N . TYR A 1 265 ? -30.895 66.793 -97.443 1.00 26.47 264 TYR A N 1
ATOM 2086 C CA . TYR A 1 265 ? -29.554 66.429 -96.922 1.00 27.30 264 TYR A CA 1
ATOM 2087 C C . TYR A 1 265 ? -28.514 66.614 -98.023 1.00 29.14 264 TYR A C 1
ATOM 2088 O O . TYR A 1 265 ? -28.856 66.580 -99.199 1.00 32.56 264 TYR A O 1
ATOM 2097 N N . PRO A 1 266 ? -27.225 66.837 -97.681 1.00 31.33 265 PRO A N 1
ATOM 2098 C CA . PRO A 1 266 ? -26.140 66.825 -98.668 1.00 30.46 265 PRO A CA 1
ATOM 2099 C C . PRO A 1 266 ? -26.096 65.537 -99.500 1.00 30.86 265 PRO A C 1
ATOM 2100 O O . PRO A 1 266 ? -25.867 64.498 -98.913 1.00 28.89 265 PRO A O 1
ATOM 2104 N N . GLU A 1 267 ? -26.337 65.620 -100.827 1.00 30.77 266 GLU A N 1
ATOM 2105 C CA . GLU A 1 267 ? -26.769 64.425 -101.593 1.00 35.03 266 GLU A CA 1
ATOM 2106 C C . GLU A 1 267 ? -25.616 63.396 -101.736 1.00 33.40 266 GLU A C 1
ATOM 2107 O O . GLU A 1 267 ? -25.870 62.159 -101.588 1.00 36.69 266 GLU A O 1
ATOM 2113 N N . GLU A 1 268 ? -24.394 63.846 -102.010 1.00 30.46 267 GLU A N 1
ATOM 2114 C CA . GLU A 1 268 ? -23.200 62.981 -102.213 1.00 39.24 267 GLU A CA 1
ATOM 2115 C C . GLU A 1 268 ? -22.947 62.143 -100.940 1.00 45.33 267 GLU A C 1
ATOM 2116 O O . GLU A 1 268 ? -22.731 60.899 -101.035 1.00 41.68 267 GLU A O 1
ATOM 2122 N N . LEU A 1 269 ? -22.966 62.770 -99.766 1.00 36.29 268 LEU A N 1
ATOM 2123 C CA . LEU A 1 269 ? -22.806 62.041 -98.472 1.00 28.22 268 LEU A CA 1
ATOM 2124 C C . LEU A 1 269 ? -24.011 61.147 -98.214 1.00 26.74 268 LEU A C 1
ATOM 2125 O O . LEU A 1 269 ? -23.783 60.002 -97.764 1.00 29.95 268 LEU A O 1
ATOM 2130 N N . LEU A 1 270 ? -25.233 61.618 -98.495 1.00 26.24 269 LEU A N 1
ATOM 2131 C CA . LEU A 1 270 ? -26.444 60.757 -98.335 1.00 29.74 269 LEU A CA 1
ATOM 2132 C C . LEU A 1 270 ? -26.276 59.466 -99.180 1.00 37.05 269 LEU A C 1
ATOM 2133 O O . LEU A 1 270 ? -26.538 58.350 -98.677 1.00 34.50 269 LEU A O 1
ATOM 2138 N N . GLU A 1 271 ? -25.848 59.585 -100.442 1.00 39.11 270 GLU A N 1
ATOM 2139 C CA . GLU A 1 271 ? -25.542 58.429 -101.328 1.00 38.78 270 GLU A CA 1
ATOM 2140 C C . GLU A 1 271 ? -24.462 57.544 -100.679 1.00 29.73 270 GLU A C 1
ATOM 2141 O O . GLU A 1 271 ? -24.713 56.318 -100.574 1.00 40.69 270 GLU A O 1
ATOM 2147 N N . TRP A 1 272 ? -23.303 58.116 -100.304 1.00 39.11 271 TRP A N 1
ATOM 2148 C CA . TRP A 1 272 ? -22.148 57.428 -99.659 1.00 35.77 271 TRP A CA 1
ATOM 2149 C C . TRP A 1 272 ? -22.623 56.541 -98.491 1.00 31.86 271 TRP A C 1
ATOM 2150 O O . TRP A 1 272 ? -22.106 55.428 -98.312 1.00 39.78 271 TRP A O 1
ATOM 2161 N N . TYR A 1 273 ? -23.606 56.995 -97.725 1.00 31.91 272 TYR A N 1
ATOM 2162 C CA . TYR A 1 273 ? -24.090 56.317 -96.505 1.00 31.78 272 TYR A CA 1
ATOM 2163 C C . TYR A 1 273 ? -25.057 55.200 -96.869 1.00 36.70 272 TYR A C 1
ATOM 2164 O O . TYR A 1 273 ? -25.008 54.152 -96.182 1.00 36.68 272 TYR A O 1
ATOM 2173 N N . GLY A 1 274 ? -25.885 55.417 -97.895 1.00 40.48 273 GLY A N 1
ATOM 2174 C CA . GLY A 1 274 ? -27.112 54.629 -98.146 1.00 36.70 273 GLY A CA 1
ATOM 2175 C C . GLY A 1 274 ? -28.359 55.436 -97.825 1.00 37.09 273 GLY A C 1
ATOM 2176 O O . GLY A 1 274 ? -28.782 55.459 -96.646 1.00 38.28 273 GLY A O 1
ATOM 2177 N N . ARG A 1 275 ? -28.963 56.064 -98.832 1.00 38.76 274 ARG A N 1
ATOM 2178 C CA . ARG A 1 275 ? -30.075 57.024 -98.638 1.00 35.88 274 ARG A CA 1
ATOM 2179 C C . ARG A 1 275 ? -31.236 56.426 -97.822 1.00 36.30 274 ARG A C 1
ATOM 2180 O O . ARG A 1 275 ? -31.915 57.196 -97.105 1.00 36.33 274 ARG A O 1
ATOM 2188 N N . ASP A 1 276 ? -31.504 55.124 -97.936 1.00 34.65 275 ASP A N 1
ATOM 2189 C CA . ASP A 1 276 ? -32.646 54.454 -97.240 1.00 37.09 275 ASP A CA 1
ATOM 2190 C C . ASP A 1 276 ? -32.415 54.427 -95.723 1.00 38.34 275 ASP A C 1
ATOM 2191 O O . ASP A 1 276 ? -33.418 54.265 -95.026 1.00 36.72 275 ASP A O 1
ATOM 2196 N N . LEU A 1 277 ? -31.179 54.585 -95.219 1.00 36.57 276 LEU A N 1
ATOM 2197 C CA . LEU A 1 277 ? -30.888 54.583 -93.744 1.00 33.45 276 LEU A CA 1
ATOM 2198 C C . LEU A 1 277 ? -31.514 55.792 -93.036 1.00 29.43 276 LEU A C 1
ATOM 2199 O O . LEU A 1 277 ? -31.801 55.689 -91.818 1.00 30.30 276 LEU A O 1
ATOM 2204 N N . VAL A 1 278 ? -31.739 56.889 -93.748 1.00 28.59 277 VAL A N 1
ATOM 2205 C CA . VAL A 1 278 ? -32.389 58.096 -93.160 1.00 28.37 277 VAL A CA 1
ATOM 2206 C C . VAL A 1 278 ? -33.907 57.955 -93.199 1.00 30.05 277 VAL A C 1
ATOM 2207 O O . VAL A 1 278 ? -34.482 57.886 -94.275 1.00 30.40 277 VAL A O 1
ATOM 2211 N N . PRO A 1 279 ? -34.623 57.937 -92.046 1.00 29.11 278 PRO A N 1
ATOM 2212 C CA . PRO A 1 279 ? -36.036 57.610 -92.059 1.00 27.32 278 PRO A CA 1
ATOM 2213 C C . PRO A 1 279 ? -36.950 58.794 -92.392 1.00 29.39 278 PRO A C 1
ATOM 2214 O O . PRO A 1 279 ? -37.822 59.129 -91.575 1.00 29.77 278 PRO A O 1
ATOM 2218 N N . VAL A 1 280 ? -36.806 59.335 -93.608 1.00 28.73 279 VAL A N 1
ATOM 2219 C CA . VAL A 1 280 ? -37.581 60.522 -94.076 1.00 32.18 279 VAL A CA 1
ATOM 2220 C C . VAL A 1 280 ? -39.010 60.071 -94.400 1.00 31.12 279 VAL A C 1
ATOM 2221 O O . VAL A 1 280 ? -39.178 59.121 -95.153 1.00 36.43 279 VAL A O 1
ATOM 2225 N N . GLN A 1 281 ? -40.005 60.710 -93.821 1.00 31.79 280 GLN A N 1
ATOM 2226 C CA . GLN A 1 281 ? -41.419 60.514 -94.208 1.00 32.34 280 GLN A CA 1
ATOM 2227 C C . GLN A 1 281 ? -41.902 61.745 -94.964 1.00 37.81 280 GLN A C 1
ATOM 2228 O O . GLN A 1 281 ? -41.327 62.835 -94.836 1.00 30.08 280 GLN A O 1
ATOM 2234 N N . PRO A 1 282 ? -42.996 61.615 -95.756 1.00 40.17 281 PRO A N 1
ATOM 2235 C CA . PRO A 1 282 ? -43.583 62.768 -96.441 1.00 36.41 281 PRO A CA 1
ATOM 2236 C C . PRO A 1 282 ? -43.954 63.826 -95.390 1.00 33.38 281 PRO A C 1
ATOM 2237 O O . PRO A 1 282 ? -44.340 63.441 -94.322 1.00 34.54 281 PRO A O 1
ATOM 2241 N N . GLY A 1 283 ? -43.681 65.093 -95.691 1.00 34.13 282 GLY A N 1
ATOM 2242 C CA . GLY A 1 283 ? -43.984 66.266 -94.849 1.00 32.60 282 GLY A CA 1
ATOM 2243 C C . GLY A 1 283 ? -42.835 66.591 -93.902 1.00 32.85 282 GLY A C 1
ATOM 2244 O O . GLY A 1 283 ? -42.848 67.698 -93.288 1.00 31.76 282 GLY A O 1
ATOM 2245 N N . ASP A 1 284 ? -41.843 65.715 -93.759 1.00 31.33 283 ASP A N 1
ATOM 2246 C CA . ASP A 1 284 ? -40.779 65.914 -92.726 1.00 29.39 283 ASP A CA 1
ATOM 2247 C C . ASP A 1 284 ? -39.952 67.158 -93.038 1.00 27.73 283 ASP A C 1
ATOM 2248 O O . ASP A 1 284 ? -39.645 67.904 -92.081 1.00 25.91 283 ASP A O 1
ATOM 2253 N N . PHE A 1 285 ? -39.536 67.367 -94.282 1.00 31.22 284 PHE A N 1
ATOM 2254 C CA . PHE A 1 285 ? -38.741 68.564 -94.635 1.00 31.33 284 PHE A CA 1
ATOM 2255 C C . PHE A 1 285 ? -39.570 69.837 -94.477 1.00 27.31 284 PHE A C 1
ATOM 2256 O O . PHE A 1 285 ? -38.986 70.813 -94.087 1.00 28.55 284 PHE A O 1
ATOM 2264 N N . ASP A 1 286 ? -40.867 69.866 -94.790 1.00 31.95 285 ASP A N 1
ATOM 2265 C CA . ASP A 1 286 ? -41.722 71.032 -94.443 1.00 33.77 285 ASP A CA 1
ATOM 2266 C C . ASP A 1 286 ? -41.634 71.307 -92.936 1.00 33.07 285 ASP A C 1
ATOM 2267 O O . ASP A 1 286 ? -41.628 72.490 -92.521 1.00 31.43 285 ASP A O 1
ATOM 2272 N N . ILE A 1 287 ? -41.636 70.272 -92.106 1.00 28.16 286 ILE A N 1
ATOM 2273 C CA . ILE A 1 287 ? -41.553 70.512 -90.634 1.00 29.83 286 ILE A CA 1
ATOM 2274 C C . ILE A 1 287 ? -40.164 71.090 -90.313 1.00 26.54 286 ILE A C 1
ATOM 2275 O O . ILE A 1 287 ? -40.084 72.117 -89.664 1.00 27.11 286 ILE A O 1
ATOM 2280 N N . ILE A 1 288 ? -39.095 70.471 -90.813 1.00 27.39 287 ILE A N 1
ATOM 2281 C CA . ILE A 1 288 ? -37.694 70.810 -90.431 1.00 24.62 287 ILE A CA 1
ATOM 2282 C C . ILE A 1 288 ? -37.391 72.266 -90.829 1.00 27.04 287 ILE A C 1
ATOM 2283 O O . ILE A 1 288 ? -36.574 72.938 -90.095 1.00 24.50 287 ILE A O 1
ATOM 2288 N N . THR A 1 289 ? -37.972 72.725 -91.956 1.00 27.59 288 THR A N 1
ATOM 2289 C CA . THR A 1 289 ? -37.716 74.080 -92.534 1.00 26.18 288 THR A CA 1
ATOM 2290 C C . THR A 1 289 ? -38.592 75.141 -91.872 1.00 25.71 288 THR A C 1
ATOM 2291 O O . THR A 1 289 ? -38.563 76.258 -92.340 1.00 29.03 288 THR A O 1
ATOM 2295 N N . THR A 1 290 ? -39.331 74.828 -90.821 1.00 32.78 289 THR A N 1
ATOM 2296 C CA . THR A 1 290 ? -40.213 75.820 -90.176 1.00 33.18 289 THR A CA 1
ATOM 2297 C C . THR A 1 290 ? -39.372 77.063 -89.876 1.00 30.62 289 THR A C 1
ATOM 2298 O O . THR A 1 290 ? -38.307 76.946 -89.269 1.00 28.68 289 THR A O 1
ATOM 2302 N N . PRO A 1 291 ? -39.781 78.279 -90.310 1.00 29.94 290 PRO A N 1
ATOM 2303 C CA . PRO A 1 291 ? -38.962 79.478 -90.129 1.00 27.36 290 PRO A CA 1
ATOM 2304 C C . PRO A 1 291 ? -38.512 79.748 -88.693 1.00 32.86 290 PRO A C 1
ATOM 2305 O O . PRO A 1 291 ? -39.321 79.647 -87.783 1.00 30.99 290 PRO A O 1
ATOM 2309 N N . THR A 1 292 ? -37.241 80.108 -88.535 1.00 29.75 291 THR A N 1
ATOM 2310 C CA . THR A 1 292 ? -36.603 80.395 -87.224 1.00 30.87 291 THR A CA 1
ATOM 2311 C C . THR A 1 292 ? -36.316 81.892 -87.193 1.00 28.02 291 THR A C 1
ATOM 2312 O O . THR A 1 292 ? -36.246 82.475 -88.256 1.00 29.90 291 THR A O 1
ATOM 2316 N N . ASP A 1 293 ? -36.105 82.462 -86.025 1.00 26.04 292 ASP A N 1
ATOM 2317 C CA . ASP A 1 293 ? -35.781 83.903 -85.857 1.00 27.77 292 ASP A CA 1
ATOM 2318 C C . ASP A 1 293 ? -34.276 84.122 -85.982 1.00 26.95 292 ASP A C 1
ATOM 2319 O O . ASP A 1 293 ? -33.831 85.260 -86.237 1.00 33.00 292 ASP A O 1
ATOM 2324 N N . PHE A 1 294 ? -33.525 83.064 -85.739 1.00 27.46 293 PHE A N 1
ATOM 2325 C CA . PHE A 1 294 ? -32.057 83.174 -85.671 1.00 23.29 293 PHE A CA 1
ATOM 2326 C C . PHE A 1 294 ? -31.475 81.801 -85.851 1.00 23.56 293 PHE A C 1
ATOM 2327 O O . PHE A 1 294 ? -32.205 80.809 -85.721 1.00 27.87 293 PHE A O 1
ATOM 2335 N N . LEU A 1 295 ? -30.187 81.790 -86.144 1.00 25.43 294 LEU A N 1
ATOM 2336 C CA . LEU A 1 295 ? -29.358 80.584 -86.115 1.00 23.78 294 LEU A CA 1
ATOM 2337 C C . LEU A 1 295 ? -28.257 80.809 -85.099 1.00 24.04 294 LEU A C 1
ATOM 2338 O O . LEU A 1 295 ? -27.547 81.821 -85.133 1.00 24.47 294 LEU A O 1
ATOM 2343 N N . ALA A 1 296 ? -28.213 79.928 -84.135 1.00 23.92 295 ALA A N 1
ATOM 2344 C CA . ALA A 1 296 ? -27.155 79.954 -83.113 1.00 22.88 295 ALA A CA 1
ATOM 2345 C C . ALA A 1 296 ? -26.004 79.020 -83.508 1.00 24.22 295 ALA A C 1
ATOM 2346 O O . ALA A 1 296 ? -26.228 77.925 -84.010 1.00 23.29 295 ALA A O 1
ATOM 2348 N N . VAL A 1 297 ? -24.782 79.509 -83.291 1.00 21.62 296 VAL A N 1
ATOM 2349 C CA . VAL A 1 297 ? -23.522 78.851 -83.738 1.00 18.30 296 VAL A CA 1
ATOM 2350 C C . VAL A 1 297 ? -22.630 78.633 -82.517 1.00 19.27 296 VAL A C 1
ATOM 2351 O O . VAL A 1 297 ? -22.373 79.608 -81.730 1.00 21.52 296 VAL A O 1
ATOM 2355 N N . ASN A 1 298 ? -22.131 77.414 -82.398 1.00 20.39 297 ASN A N 1
ATOM 2356 C CA . ASN A 1 298 ? -21.102 77.008 -81.419 1.00 20.61 297 ASN A CA 1
ATOM 2357 C C . ASN A 1 298 ? -19.858 76.702 -82.240 1.00 20.18 297 ASN A C 1
ATOM 2358 O O . ASN A 1 298 ? -19.880 75.735 -83.058 1.00 26.12 297 ASN A O 1
ATOM 2363 N N . TYR A 1 299 ? -18.854 77.540 -82.106 1.00 19.95 298 TYR A N 1
ATOM 2364 C CA . TYR A 1 299 ? -17.591 77.504 -82.879 1.00 20.40 298 TYR A CA 1
ATOM 2365 C C . TYR A 1 299 ? -16.417 77.386 -81.884 1.00 19.63 298 TYR A C 1
ATOM 2366 O O . TYR A 1 299 ? -16.243 78.333 -81.085 1.00 22.02 298 TYR A O 1
ATOM 2375 N N . TYR A 1 300 ? -15.466 76.491 -82.183 1.00 20.36 299 TYR A N 1
ATOM 2376 C CA . TYR A 1 300 ? -14.214 76.311 -81.428 1.00 21.12 299 TYR A CA 1
ATOM 2377 C C . TYR A 1 300 ? -12.968 76.280 -82.308 1.00 22.35 299 TYR A C 1
ATOM 2378 O O . TYR A 1 300 ? -11.877 76.633 -81.800 1.00 22.80 299 TYR A O 1
ATOM 2387 N N . ALA A 1 301 ? -12.995 75.692 -83.506 1.00 22.07 300 ALA A N 1
ATOM 2388 C CA . ALA A 1 301 ? -11.724 75.230 -84.104 1.00 20.71 300 ALA A CA 1
ATOM 2389 C C . ALA A 1 301 ? -11.781 75.105 -85.624 1.00 24.22 300 ALA A C 1
ATOM 2390 O O . ALA A 1 301 ? -12.864 75.030 -86.221 1.00 21.90 300 ALA A O 1
ATOM 2392 N N . ARG A 1 302 ? -10.601 74.941 -86.188 1.00 23.17 301 ARG A N 1
ATOM 2393 C CA . ARG A 1 302 ? -10.384 74.480 -87.572 1.00 23.90 301 ARG A CA 1
ATOM 2394 C C . ARG A 1 302 ? -10.067 72.985 -87.500 1.00 25.53 301 ARG A C 1
ATOM 2395 O O . ARG A 1 302 ? -9.342 72.553 -86.569 1.00 23.23 301 ARG A O 1
ATOM 2403 N N . THR A 1 303 ? -10.660 72.211 -88.403 1.00 22.34 302 THR A N 1
ATOM 2404 C CA . THR A 1 303 ? -10.403 70.768 -88.527 1.00 27.32 302 THR A CA 1
ATOM 2405 C C . THR A 1 303 ? -9.800 70.538 -89.912 1.00 28.37 302 THR A C 1
ATOM 2406 O O . THR A 1 303 ? -10.416 70.956 -90.884 1.00 25.18 302 THR A O 1
ATOM 2410 N N . THR A 1 304 ? -8.624 69.900 -89.976 1.00 25.20 303 THR A N 1
ATOM 2411 C CA . THR A 1 304 ? -7.887 69.716 -91.247 1.00 26.62 303 THR A CA 1
ATOM 2412 C C . THR A 1 304 ? -7.957 68.220 -91.555 1.00 25.43 303 THR A C 1
ATOM 2413 O O . THR A 1 304 ? -7.651 67.423 -90.631 1.00 31.99 303 THR A O 1
ATOM 2417 N N . VAL A 1 305 ? -8.338 67.868 -92.790 1.00 27.96 304 VAL A N 1
ATOM 2418 C CA . VAL A 1 305 ? -8.752 66.480 -93.181 1.00 30.87 304 VAL A CA 1
ATOM 2419 C C . VAL A 1 305 ? -7.867 66.013 -94.349 1.00 28.62 304 VAL A C 1
ATOM 2420 O O . VAL A 1 305 ? -7.601 66.813 -95.281 1.00 32.68 304 VAL A O 1
ATOM 2424 N N . LYS A 1 306 ? -7.374 64.776 -94.304 1.00 34.39 305 LYS A N 1
ATOM 2425 C CA . LYS A 1 306 ? -6.816 64.132 -95.525 1.00 38.72 305 LYS A CA 1
ATOM 2426 C C . LYS A 1 306 ? -7.571 62.819 -95.785 1.00 35.70 305 LYS A C 1
ATOM 2427 O O . LYS A 1 306 ? -8.208 62.273 -94.842 1.00 35.86 305 LYS A O 1
ATOM 2433 N N . ALA A 1 307 ? -7.489 62.329 -97.022 1.00 40.22 306 ALA A N 1
ATOM 2434 C CA . ALA A 1 307 ? -7.944 60.969 -97.393 1.00 37.42 306 ALA A CA 1
ATOM 2435 C C . ALA A 1 307 ? -7.198 60.011 -96.477 1.00 37.53 306 ALA A C 1
ATOM 2436 O O . ALA A 1 307 ? -5.995 60.227 -96.242 1.00 36.86 306 ALA A O 1
ATOM 2438 N N . GLY A 1 308 ? -7.858 59.016 -95.925 1.00 33.52 307 GLY A N 1
ATOM 2439 C CA . GLY A 1 308 ? -7.171 58.113 -95.005 1.00 32.79 307 GLY A CA 1
ATOM 2440 C C . GLY A 1 308 ? -8.194 57.130 -94.520 1.00 42.58 307 GLY A C 1
ATOM 2441 O O . GLY A 1 308 ? -9.306 57.115 -95.079 1.00 44.73 307 GLY A O 1
ATOM 2442 N N . SER A 1 309 ? -7.859 56.336 -93.518 1.00 46.84 308 SER A N 1
ATOM 2443 C CA . SER A 1 309 ? -8.782 55.282 -93.045 1.00 47.02 308 SER A CA 1
ATOM 2444 C C . SER A 1 309 ? -9.013 55.396 -91.543 1.00 48.16 308 SER A C 1
ATOM 2445 O O . SER A 1 309 ? -9.776 54.560 -91.059 1.00 54.19 308 SER A O 1
ATOM 2448 N N . THR A 1 310 ? -8.428 56.386 -90.848 1.00 46.91 309 THR A N 1
ATOM 2449 C CA . THR A 1 310 ? -8.661 56.626 -89.389 1.00 47.85 309 THR A CA 1
ATOM 2450 C C . THR A 1 310 ? -10.150 56.489 -89.094 1.00 45.84 309 THR A C 1
ATOM 2451 O O . THR A 1 310 ? -10.495 55.716 -88.228 1.00 58.40 309 THR A O 1
ATOM 2455 N N . ASP A 1 311 ? -10.964 57.344 -89.708 1.00 60.31 310 ASP A N 1
ATOM 2456 C CA . ASP A 1 311 ? -12.441 57.244 -89.667 1.00 56.13 310 ASP A CA 1
ATOM 2457 C C . ASP A 1 311 ? -12.808 56.324 -90.821 1.00 53.10 310 ASP A C 1
ATOM 2458 O O . ASP A 1 311 ? -12.638 56.701 -91.982 1.00 49.30 310 ASP A O 1
ATOM 2463 N N . PRO A 1 312 ? -13.186 55.051 -90.556 1.00 52.18 311 PRO A N 1
ATOM 2464 C CA . PRO A 1 312 ? -13.541 54.153 -91.653 1.00 53.50 311 PRO A CA 1
ATOM 2465 C C . PRO A 1 312 ? -14.869 54.574 -92.312 1.00 47.64 311 PRO A C 1
ATOM 2466 O O . PRO A 1 312 ? -14.988 54.441 -93.526 1.00 50.32 311 PRO A O 1
ATOM 2470 N N . MET A 1 313 ? -15.829 55.070 -91.519 1.00 48.39 312 MET A N 1
ATOM 2471 C CA . MET A 1 313 ? -17.136 55.573 -92.032 1.00 50.03 312 MET A CA 1
ATOM 2472 C C . MET A 1 313 ? -16.884 56.604 -93.149 1.00 49.08 312 MET A C 1
ATOM 2473 O O . MET A 1 313 ? -17.493 56.482 -94.212 1.00 41.71 312 MET A O 1
ATOM 2478 N N . LEU A 1 314 ? -15.989 57.581 -92.963 1.00 43.81 313 LEU A N 1
ATOM 2479 C CA . LEU A 1 314 ? -15.848 58.658 -93.970 1.00 38.01 313 LEU A CA 1
ATOM 2480 C C . LEU A 1 314 ? -14.579 58.513 -94.787 1.00 39.88 313 LEU A C 1
ATOM 2481 O O . LEU A 1 314 ? -14.427 59.337 -95.742 1.00 37.31 313 LEU A O 1
ATOM 2486 N N . GLN A 1 315 ? -13.719 57.535 -94.461 1.00 43.63 314 GLN A N 1
ATOM 2487 C CA . GLN A 1 315 ? -12.417 57.388 -95.165 1.00 44.23 314 GLN A CA 1
ATOM 2488 C C . GLN A 1 315 ? -11.663 58.721 -95.018 1.00 35.67 314 GLN A C 1
ATOM 2489 O O . GLN A 1 315 ? -11.266 59.301 -96.041 1.00 41.05 314 GLN A O 1
ATOM 2495 N N . VAL A 1 316 ? -11.459 59.196 -93.789 1.00 37.31 315 VAL A N 1
ATOM 2496 C CA . VAL A 1 316 ? -10.584 60.392 -93.533 1.00 38.15 315 VAL A CA 1
ATOM 2497 C C . VAL A 1 316 ? -9.635 60.144 -92.360 1.00 35.84 315 VAL A C 1
ATOM 2498 O O . VAL A 1 316 ? -9.997 59.303 -91.480 1.00 35.87 315 VAL A O 1
ATOM 2502 N N . ASP A 1 317 ? -8.497 60.878 -92.372 1.00 36.49 316 ASP A N 1
ATOM 2503 C CA . ASP A 1 317 ? -7.561 61.096 -91.246 1.00 39.00 316 ASP A CA 1
ATOM 2504 C C . ASP A 1 317 ? -7.563 62.591 -90.974 1.00 30.98 316 ASP A C 1
ATOM 2505 O O . ASP A 1 317 ? -7.842 63.387 -91.881 1.00 33.13 316 ASP A O 1
ATOM 2510 N N . PHE A 1 318 ? -7.258 62.931 -89.739 1.00 38.32 317 PHE A N 1
ATOM 2511 C CA . PHE A 1 318 ? -7.111 64.323 -89.274 1.00 39.39 317 PHE A CA 1
ATOM 2512 C C . PHE A 1 318 ? -5.630 64.658 -89.288 1.00 35.85 317 PHE A C 1
ATOM 2513 O O . PHE A 1 318 ? -4.832 63.795 -88.931 1.00 37.29 317 PHE A O 1
ATOM 2521 N N . VAL A 1 319 ? -5.319 65.882 -89.653 1.00 30.08 318 VAL A N 1
ATOM 2522 C CA . VAL A 1 319 ? -3.963 66.484 -89.721 1.00 32.12 318 VAL A CA 1
ATOM 2523 C C . VAL A 1 319 ? -3.979 67.680 -88.773 1.00 30.24 318 VAL A C 1
ATOM 2524 O O . VAL A 1 319 ? -5.004 68.407 -88.721 1.00 30.39 318 VAL A O 1
ATOM 2528 N N . ARG A 1 320 ? -2.913 67.850 -88.020 1.00 28.90 319 ARG A N 1
ATOM 2529 C CA . ARG A 1 320 ? -2.708 69.061 -87.158 1.00 28.98 319 ARG A CA 1
ATOM 2530 C C . ARG A 1 320 ? -1.762 70.007 -87.892 1.00 26.99 319 ARG A C 1
ATOM 2531 O O . ARG A 1 320 ? -0.558 69.778 -87.877 1.00 31.99 319 ARG A O 1
ATOM 2539 N N . PRO A 1 321 ? -2.210 71.119 -88.522 1.00 26.91 320 PRO A N 1
ATOM 2540 C CA . PRO A 1 321 ? -1.286 72.092 -89.090 1.00 29.03 320 PRO A CA 1
ATOM 2541 C C . PRO A 1 321 ? -0.367 72.653 -87.991 1.00 28.50 320 PRO A C 1
ATOM 2542 O O . PRO A 1 321 ? -0.793 72.815 -86.847 1.00 27.21 320 PRO A O 1
ATOM 2546 N N . PRO A 1 322 ? 0.874 73.102 -88.319 1.00 26.24 321 PRO A N 1
ATOM 2547 C CA . PRO A 1 322 ? 1.675 73.888 -87.374 1.00 25.36 321 PRO A CA 1
ATOM 2548 C C . PRO A 1 322 ? 0.848 75.082 -86.878 1.00 27.33 321 PRO A C 1
ATOM 2549 O O . PRO A 1 322 ? 0.226 75.733 -87.653 1.00 25.98 321 PRO A O 1
ATOM 2553 N N . GLY A 1 323 ? 0.802 75.293 -85.568 1.00 26.96 322 GLY A N 1
ATOM 2554 C CA . GLY A 1 323 ? 0.018 76.361 -84.971 1.00 25.75 322 GLY A CA 1
ATOM 2555 C C . GLY A 1 323 ? -0.192 76.132 -83.501 1.00 23.98 322 GLY A C 1
ATOM 2556 O O . GLY A 1 323 ? 0.485 75.301 -82.897 1.00 29.16 322 GLY A O 1
ATOM 2557 N N . GLU A 1 324 ? -1.200 76.816 -82.982 1.00 25.37 323 GLU A N 1
ATOM 2558 C CA . GLU A 1 324 ? -1.516 76.854 -81.558 1.00 30.39 323 GLU A CA 1
ATOM 2559 C C . GLU A 1 324 ? -2.732 75.952 -81.290 1.00 28.09 323 GLU A C 1
ATOM 2560 O O . GLU A 1 324 ? -3.723 75.979 -82.087 1.00 26.05 323 GLU A O 1
ATOM 2566 N N . TYR A 1 325 ? -2.598 75.121 -80.254 1.00 26.37 324 TYR A N 1
ATOM 2567 C CA . TYR A 1 325 ? -3.558 74.106 -79.779 1.00 26.20 324 TYR A CA 1
ATOM 2568 C C . TYR A 1 325 ? -3.914 74.421 -78.329 1.00 26.22 324 TYR A C 1
ATOM 2569 O O . TYR A 1 325 ? -3.041 74.786 -77.522 1.00 26.91 324 TYR A O 1
ATOM 2578 N N . THR A 1 326 ? -5.196 74.254 -77.992 1.00 22.52 325 THR A N 1
ATOM 2579 C CA . THR A 1 326 ? -5.688 74.256 -76.592 1.00 26.40 325 THR A CA 1
ATOM 2580 C C . THR A 1 326 ? -5.287 72.957 -75.887 1.00 26.04 325 THR A C 1
ATOM 2581 O O . THR A 1 326 ? -4.826 72.016 -76.567 1.00 26.67 325 THR A O 1
ATOM 2585 N N . ALA A 1 327 ? -5.598 72.852 -74.594 1.00 22.73 326 ALA A N 1
ATOM 2586 C CA . ALA A 1 327 ? -5.458 71.592 -73.832 1.00 26.84 326 ALA A CA 1
ATOM 2587 C C . ALA A 1 327 ? -6.390 70.486 -74.380 1.00 29.91 326 ALA A C 1
ATOM 2588 O O . ALA A 1 327 ? -6.188 69.349 -73.994 1.00 30.63 326 ALA A O 1
ATOM 2590 N N . MET A 1 328 ? -7.404 70.788 -75.201 1.00 26.50 327 MET A N 1
ATOM 2591 C CA . MET A 1 328 ? -8.289 69.757 -75.829 1.00 29.17 327 MET A CA 1
ATOM 2592 C C . MET A 1 328 ? -7.622 69.216 -77.111 1.00 29.71 327 MET A C 1
ATOM 2593 O O . MET A 1 328 ? -8.234 68.427 -77.803 1.00 29.98 327 MET A O 1
ATOM 2598 N N . ASP A 1 329 ? -6.512 69.801 -77.514 1.00 24.59 328 ASP A N 1
ATOM 2599 C CA . ASP A 1 329 ? -5.865 69.563 -78.808 1.00 29.72 328 ASP A CA 1
ATOM 2600 C C . ASP A 1 329 ? -6.766 70.069 -79.951 1.00 26.16 328 ASP A C 1
ATOM 2601 O O . ASP A 1 329 ? -6.792 69.469 -81.005 1.00 30.30 328 ASP A O 1
ATOM 2606 N N . TRP A 1 330 ? -7.470 71.167 -79.743 1.00 23.92 329 TRP A N 1
ATOM 2607 C CA . TRP A 1 330 ? -8.263 71.870 -80.791 1.00 23.90 329 TRP A CA 1
ATOM 2608 C C . TRP A 1 330 ? -7.465 73.062 -81.332 1.00 27.33 329 TRP A C 1
ATOM 2609 O O . TRP A 1 330 ? -6.938 73.841 -80.500 1.00 24.03 329 TRP A O 1
ATOM 2620 N N . GLU A 1 331 ? -7.298 73.160 -82.662 1.00 25.22 330 GLU A N 1
ATOM 2621 C CA . GLU A 1 331 ? -6.461 74.227 -83.238 1.00 27.39 330 GLU A CA 1
ATOM 2622 C C . GLU A 1 331 ? -7.142 75.571 -83.004 1.00 25.69 330 GLU A C 1
ATOM 2623 O O . GLU A 1 331 ? -8.331 75.637 -83.293 1.00 27.90 330 GLU A O 1
ATOM 2629 N N . VAL A 1 332 ? -6.384 76.587 -82.563 1.00 23.80 331 VAL A N 1
ATOM 2630 C CA . VAL A 1 332 ? -6.836 77.994 -82.409 1.00 22.94 331 VAL A CA 1
ATOM 2631 C C . VAL A 1 332 ? -6.810 78.687 -83.775 1.00 25.27 331 VAL A C 1
ATOM 2632 O O . VAL A 1 332 ? -5.713 78.882 -84.311 1.00 24.99 331 VAL A O 1
ATOM 2636 N N . TYR A 1 333 ? -7.981 79.038 -84.302 1.00 24.12 332 TYR A N 1
ATOM 2637 C CA . TYR A 1 333 ? -8.166 79.545 -85.693 1.00 22.57 332 TYR A CA 1
ATOM 2638 C C . TYR A 1 333 ? -9.304 80.562 -85.731 1.00 28.26 332 TYR A C 1
ATOM 2639 O O . TYR A 1 333 ? -10.410 80.280 -86.210 1.00 24.51 332 TYR A O 1
ATOM 2648 N N . PRO A 1 334 ? -9.091 81.772 -85.168 1.00 28.16 333 PRO A N 1
ATOM 2649 C CA . PRO A 1 334 ? -10.185 82.732 -85.096 1.00 25.51 333 PRO A CA 1
ATOM 2650 C C . PRO A 1 334 ? -10.733 83.174 -86.464 1.00 25.81 333 PRO A C 1
ATOM 2651 O O . PRO A 1 334 ? -11.944 83.472 -86.531 1.00 25.70 333 PRO A O 1
ATOM 2655 N N . GLN A 1 335 ? -9.917 83.143 -87.520 1.00 27.33 334 GLN A N 1
ATOM 2656 C CA . GLN A 1 335 ? -10.410 83.413 -88.900 1.00 28.52 334 GLN A CA 1
ATOM 2657 C C . GLN A 1 335 ? -11.569 82.458 -89.228 1.00 26.95 334 GLN A C 1
ATOM 2658 O O . GLN A 1 335 ? -12.449 82.849 -90.009 1.00 28.16 334 GLN A O 1
ATOM 2664 N N . GLY A 1 336 ? -11.530 81.227 -88.722 1.00 24.04 335 GLY A N 1
ATOM 2665 C CA . GLY A 1 336 ? -12.567 80.205 -88.981 1.00 27.18 335 GLY A CA 1
ATOM 2666 C C . GLY A 1 336 ? -13.918 80.728 -88.553 1.00 25.86 335 GLY A C 1
ATOM 2667 O O . GLY A 1 336 ? -14.933 80.395 -89.184 1.00 26.70 335 GLY A O 1
ATOM 2668 N N . LEU A 1 337 ? -13.976 81.550 -87.507 1.00 24.71 336 LEU A N 1
ATOM 2669 C CA . LEU A 1 337 ? -15.285 82.026 -87.021 1.00 22.87 336 LEU A CA 1
ATOM 2670 C C . LEU A 1 337 ? -15.871 83.021 -88.000 1.00 25.25 336 LEU A C 1
ATOM 2671 O O . LEU A 1 337 ? -17.096 82.922 -88.274 1.00 25.43 336 LEU A O 1
ATOM 2676 N N . TYR A 1 338 ? -15.042 83.898 -88.552 1.00 23.57 337 TYR A N 1
ATOM 2677 C CA . TYR A 1 338 ? -15.480 84.842 -89.596 1.00 25.83 337 TYR A CA 1
ATOM 2678 C C . TYR A 1 338 ? -15.974 84.026 -90.771 1.00 24.57 337 TYR A C 1
ATOM 2679 O O . TYR A 1 338 ? -17.105 84.320 -91.281 1.00 28.91 337 TYR A O 1
ATOM 2688 N N . ASN A 1 339 ? -15.187 83.036 -91.159 1.00 25.48 338 ASN A N 1
ATOM 2689 C CA . ASN A 1 339 ? -15.429 82.180 -92.377 1.00 25.23 338 ASN A CA 1
ATOM 2690 C C . ASN A 1 339 ? -16.792 81.479 -92.248 1.00 25.86 338 ASN A C 1
ATOM 2691 O O . ASN A 1 339 ? -17.595 81.476 -93.190 1.00 23.73 338 ASN A O 1
ATOM 2696 N N . ILE A 1 340 ? -17.064 80.881 -91.095 1.00 25.98 339 ILE A N 1
ATOM 2697 C CA . ILE A 1 340 ? -18.349 80.164 -90.841 1.00 26.17 339 ILE A CA 1
ATOM 2698 C C . ILE A 1 340 ? -19.526 81.147 -90.912 1.00 28.14 339 ILE A C 1
ATOM 2699 O O . ILE A 1 340 ? -20.495 80.858 -91.632 1.00 26.79 339 ILE A O 1
ATOM 2704 N N . LEU A 1 341 ? -19.457 82.243 -90.169 1.00 28.58 340 LEU A N 1
ATOM 2705 C CA . LEU A 1 341 ? -20.499 83.293 -90.141 1.00 27.23 340 LEU A CA 1
ATOM 2706 C C . LEU A 1 341 ? -20.741 83.798 -91.559 1.00 24.93 340 LEU A C 1
ATOM 2707 O O . LEU A 1 341 ? -21.903 84.005 -91.862 1.00 25.03 340 LEU A O 1
ATOM 2712 N N . ASN A 1 342 ? -19.689 84.049 -92.341 1.00 28.09 341 ASN A N 1
ATOM 2713 C CA . ASN A 1 342 ? -19.832 84.577 -93.708 1.00 27.61 341 ASN A CA 1
ATOM 2714 C C . ASN A 1 342 ? -20.513 83.526 -94.609 1.00 26.88 341 ASN A C 1
ATOM 2715 O O . ASN A 1 342 ? -21.403 83.885 -95.326 1.00 24.24 341 ASN A O 1
ATOM 2720 N N . TRP A 1 343 ? -20.111 82.245 -94.523 1.00 23.75 342 TRP A N 1
ATOM 2721 C CA . TRP A 1 343 ? -20.745 81.143 -95.281 1.00 26.80 342 TRP A CA 1
ATOM 2722 C C . TRP A 1 343 ? -22.244 81.131 -94.940 1.00 28.86 342 TRP A C 1
ATOM 2723 O O . TRP A 1 343 ? -23.074 81.186 -95.854 1.00 27.29 342 TRP A O 1
ATOM 2734 N N . LEU A 1 344 ? -22.607 81.134 -93.651 1.00 26.53 343 LEU A N 1
ATOM 2735 C CA . LEU A 1 344 ? -24.034 81.048 -93.244 1.00 25.51 343 LEU A CA 1
ATOM 2736 C C . LEU A 1 344 ? -24.781 82.258 -93.794 1.00 25.51 343 LEU A C 1
ATOM 2737 O O . LEU A 1 344 ? -25.916 82.092 -94.250 1.00 25.43 343 LEU A O 1
ATOM 2742 N N . HIS A 1 345 ? -24.205 83.455 -93.682 1.00 23.77 344 HIS A N 1
ATOM 2743 C CA . HIS A 1 345 ? -24.833 84.708 -94.151 1.00 29.00 344 HIS A CA 1
ATOM 2744 C C . HIS A 1 345 ? -25.066 84.578 -95.666 1.00 29.30 344 HIS A C 1
ATOM 2745 O O . HIS A 1 345 ? -26.135 84.862 -96.095 1.00 28.03 344 HIS A O 1
ATOM 2752 N N . THR A 1 346 ? -24.092 84.111 -96.427 1.00 30.20 345 THR A N 1
ATOM 2753 C CA . THR A 1 346 ? -24.178 84.191 -97.904 1.00 28.66 345 THR A CA 1
ATOM 2754 C C . THR A 1 346 ? -25.135 83.103 -98.390 1.00 31.75 345 THR A C 1
ATOM 2755 O O . THR A 1 346 ? -25.908 83.378 -99.286 1.00 28.23 345 THR A O 1
ATOM 2759 N N . ASP A 1 347 ? -25.105 81.917 -97.795 1.00 29.90 346 ASP A N 1
ATOM 2760 C CA . ASP A 1 347 ? -25.774 80.699 -98.334 1.00 33.27 346 ASP A CA 1
ATOM 2761 C C . ASP A 1 347 ? -27.202 80.601 -97.826 1.00 29.10 346 ASP A C 1
ATOM 2762 O O . ASP A 1 347 ? -28.031 80.078 -98.568 1.00 29.13 346 ASP A O 1
ATOM 2767 N N . TYR A 1 348 ? -27.455 81.030 -96.593 1.00 27.10 347 TYR A N 1
ATOM 2768 C CA . TYR A 1 348 ? -28.754 80.810 -95.923 1.00 28.95 347 TYR A CA 1
ATOM 2769 C C . TYR A 1 348 ? -29.424 82.124 -95.473 1.00 27.40 347 TYR A C 1
ATOM 2770 O O . TYR A 1 348 ? -30.642 82.081 -95.133 1.00 32.95 347 TYR A O 1
ATOM 2779 N N . ALA A 1 349 ? -28.692 83.234 -95.369 1.00 30.38 348 ALA A N 1
ATOM 2780 C CA . ALA A 1 349 ? -29.252 84.545 -94.972 1.00 31.21 348 ALA A CA 1
ATOM 2781 C C . ALA A 1 349 ? -30.140 84.422 -93.724 1.00 31.79 348 ALA A C 1
ATOM 2782 O O . ALA A 1 349 ? -31.265 84.937 -93.704 1.00 35.17 348 ALA A O 1
ATOM 2784 N N . PRO A 1 350 ? -29.689 83.819 -92.597 1.00 28.86 349 PRO A N 1
ATOM 2785 C CA . PRO A 1 350 ? -30.498 83.828 -91.382 1.00 29.50 349 PRO A CA 1
ATOM 2786 C C . PRO A 1 350 ? -30.697 85.287 -91.040 1.00 29.78 349 PRO A C 1
ATOM 2787 O O . PRO A 1 350 ? -29.768 86.090 -91.226 1.00 29.48 349 PRO A O 1
ATOM 2791 N N . PRO A 1 351 ? -31.890 85.666 -90.546 1.00 29.81 350 PRO A N 1
ATOM 2792 C CA . PRO A 1 351 ? -32.162 87.063 -90.222 1.00 36.39 350 PRO A CA 1
ATOM 2793 C C . PRO A 1 351 ? -31.302 87.582 -89.065 1.00 34.76 350 PRO A C 1
ATOM 2794 O O . PRO A 1 351 ? -31.069 88.764 -88.999 1.00 34.10 350 PRO A O 1
ATOM 2798 N N . ALA A 1 352 ? -30.874 86.676 -88.188 1.00 32.10 351 ALA A N 1
ATOM 2799 C CA . ALA A 1 352 ? -30.009 86.957 -87.037 1.00 26.21 351 ALA A CA 1
ATOM 2800 C C . ALA A 1 352 ? -29.131 85.741 -86.752 1.00 23.99 351 ALA A C 1
ATOM 2801 O O . ALA A 1 352 ? -29.528 84.606 -86.997 1.00 25.92 351 ALA A O 1
ATOM 2803 N N . LEU A 1 353 ? -27.910 86.023 -86.326 1.00 25.57 352 LEU A N 1
ATOM 2804 C CA . LEU A 1 353 ? -26.908 85.029 -85.876 1.00 25.85 352 LEU A CA 1
ATOM 2805 C C . LEU A 1 353 ? -26.533 85.327 -84.434 1.00 26.18 352 LEU A C 1
ATOM 2806 O O . LEU A 1 353 ? -26.392 86.513 -84.072 1.00 22.75 352 LEU A O 1
ATOM 2811 N N . TYR A 1 354 ? -26.323 84.264 -83.654 1.00 21.32 353 TYR A N 1
ATOM 2812 C CA . TYR A 1 354 ? -25.668 84.350 -82.332 1.00 23.91 353 TYR A CA 1
ATOM 2813 C C . TYR A 1 354 ? -24.483 83.412 -82.298 1.00 24.11 353 TYR A C 1
ATOM 2814 O O . TYR A 1 354 ? -24.607 82.262 -82.799 1.00 27.13 353 TYR A O 1
ATOM 2823 N N . VAL A 1 355 ? -23.389 83.812 -81.666 1.00 23.11 354 VAL A N 1
ATOM 2824 C CA . VAL A 1 355 ? -22.428 82.784 -81.203 1.00 21.27 354 VAL A CA 1
ATOM 2825 C C . VAL A 1 355 ? -22.879 82.352 -79.804 1.00 22.46 354 VAL A C 1
ATOM 2826 O O . VAL A 1 355 ? -22.758 83.165 -78.876 1.00 21.50 354 VAL A O 1
ATOM 2830 N N . THR A 1 356 ? -23.431 81.143 -79.650 1.00 22.08 355 THR A N 1
ATOM 2831 C CA . THR A 1 356 ? -23.945 80.674 -78.361 1.00 24.40 355 THR A CA 1
ATOM 2832 C C . THR A 1 356 ? -22.874 79.935 -77.546 1.00 20.91 355 THR A C 1
ATOM 2833 O O . THR A 1 356 ? -23.126 79.665 -76.341 1.00 22.26 355 THR A O 1
ATOM 2837 N N . GLU A 1 357 ? -21.760 79.570 -78.183 1.00 21.36 356 GLU A N 1
ATOM 2838 C CA . GLU A 1 357 ? -20.566 78.982 -77.510 1.00 25.02 356 GLU A CA 1
ATOM 2839 C C . GLU A 1 357 ? -19.319 79.357 -78.292 1.00 24.17 356 GLU A C 1
ATOM 2840 O O . GLU A 1 357 ? -19.257 79.130 -79.507 1.00 20.93 356 GLU A O 1
ATOM 2846 N N . ASN A 1 358 ? -18.313 79.812 -77.569 1.00 20.65 357 ASN A N 1
ATOM 2847 C CA . ASN A 1 358 ? -16.912 79.882 -78.043 1.00 22.17 357 ASN A CA 1
ATOM 2848 C C . ASN A 1 358 ? -16.015 80.090 -76.822 1.00 19.83 357 ASN A C 1
ATOM 2849 O O . ASN A 1 358 ? -16.392 80.854 -75.927 1.00 20.86 357 ASN A O 1
ATOM 2854 N N . GLY A 1 359 ? -14.937 79.343 -76.743 1.00 21.53 358 GLY A N 1
ATOM 2855 C CA . GLY A 1 359 ? -14.008 79.362 -75.599 1.00 24.01 358 GLY A CA 1
ATOM 2856 C C . GLY A 1 359 ? -12.918 78.329 -75.788 1.00 23.53 358 GLY A C 1
ATOM 2857 O O . GLY A 1 359 ? -12.837 77.690 -76.848 1.00 22.07 358 GLY A O 1
ATOM 2858 N N . ALA A 1 360 ? -12.078 78.231 -74.776 1.00 19.47 359 ALA A N 1
ATOM 2859 C CA . ALA A 1 360 ? -10.856 77.414 -74.800 1.00 21.08 359 ALA A CA 1
ATOM 2860 C C . ALA A 1 360 ? -10.619 76.822 -73.420 1.00 20.81 359 ALA A C 1
ATOM 2861 O O . ALA A 1 360 ? -10.846 77.481 -72.396 1.00 21.30 359 ALA A O 1
ATOM 2863 N N . ALA A 1 361 ? -10.060 75.637 -73.422 1.00 21.14 360 ALA A N 1
ATOM 2864 C CA . ALA A 1 361 ? -9.493 74.960 -72.224 1.00 22.37 360 ALA A CA 1
ATOM 2865 C C . ALA A 1 361 ? -7.965 74.994 -72.285 1.00 23.80 360 ALA A C 1
ATOM 2866 O O . ALA A 1 361 ? -7.356 74.430 -73.205 1.00 28.17 360 ALA A O 1
ATOM 2868 N N . TYR A 1 362 ? -7.371 75.608 -71.280 1.00 22.11 361 TYR A N 1
ATOM 2869 C CA . TYR A 1 362 ? -5.927 75.622 -70.976 1.00 23.25 361 TYR A CA 1
ATOM 2870 C C . TYR A 1 362 ? -5.730 75.161 -69.511 1.00 24.15 361 TYR A C 1
ATOM 2871 O O . TYR A 1 362 ? -6.659 75.272 -68.679 1.00 25.26 361 TYR A O 1
ATOM 2880 N N . ASP A 1 363 ? -4.537 74.673 -69.197 1.00 28.79 362 ASP A N 1
ATOM 2881 C CA . ASP A 1 363 ? -4.144 74.289 -67.811 1.00 28.15 362 ASP A CA 1
ATOM 2882 C C . ASP A 1 363 ? -4.172 75.564 -66.961 1.00 25.25 362 ASP A C 1
ATOM 2883 O O . ASP A 1 363 ? -3.537 76.524 -67.314 1.00 31.07 362 ASP A O 1
ATOM 2888 N N . ASP A 1 364 ? -4.963 75.584 -65.916 1.00 26.58 363 ASP A N 1
ATOM 2889 C CA . ASP A 1 364 ? -5.073 76.718 -64.974 1.00 24.20 363 ASP A CA 1
ATOM 2890 C C . ASP A 1 364 ? -4.496 76.337 -63.607 1.00 30.28 363 ASP A C 1
ATOM 2891 O O . ASP A 1 364 ? -4.689 75.183 -63.173 1.00 26.79 363 ASP A O 1
ATOM 2896 N N . GLN A 1 365 ? -3.939 77.312 -62.893 1.00 30.96 364 GLN A N 1
ATOM 2897 C CA . GLN A 1 365 ? -3.440 77.169 -61.492 1.00 31.12 364 GLN A CA 1
ATOM 2898 C C . GLN A 1 365 ? -3.784 78.416 -60.698 1.00 29.37 364 GLN A C 1
ATOM 2899 O O . GLN A 1 365 ? -3.610 79.463 -61.277 1.00 30.51 364 GLN A O 1
ATOM 2905 N N . VAL A 1 366 ? -4.164 78.294 -59.420 1.00 26.54 365 VAL A N 1
ATOM 2906 C CA . VAL A 1 366 ? -4.342 79.442 -58.497 1.00 31.95 365 VAL A CA 1
ATOM 2907 C C . VAL A 1 366 ? -2.942 79.833 -58.011 1.00 32.67 365 VAL A C 1
ATOM 2908 O O . VAL A 1 366 ? -2.224 78.947 -57.590 1.00 32.87 365 VAL A O 1
ATOM 2912 N N . SER A 1 367 ? -2.533 81.084 -58.180 1.00 37.86 366 SER A N 1
ATOM 2913 C CA . SER A 1 367 ? -1.199 81.570 -57.730 1.00 43.78 366 SER A CA 1
ATOM 2914 C C . SER A 1 367 ? -1.216 81.623 -56.210 1.00 47.25 366 SER A C 1
ATOM 2915 O O . SER A 1 367 ? -2.325 81.602 -55.641 1.00 37.91 366 SER A O 1
ATOM 2918 N N . ALA A 1 368 ? -0.036 81.706 -55.596 1.00 54.69 367 ALA A N 1
ATOM 2919 C CA . ALA A 1 368 ? 0.146 82.010 -54.160 1.00 57.13 367 ALA A CA 1
ATOM 2920 C C . ALA A 1 368 ? -0.805 83.151 -53.781 1.00 52.83 367 ALA A C 1
ATOM 2921 O O . ALA A 1 368 ? -1.448 83.065 -52.704 1.00 46.75 367 ALA A O 1
ATOM 2923 N N . ALA A 1 369 ? -0.945 84.162 -54.648 1.00 55.21 368 ALA A N 1
ATOM 2924 C CA . ALA A 1 369 ? -1.771 85.370 -54.395 1.00 44.13 368 ALA A CA 1
ATOM 2925 C C . ALA A 1 369 ? -3.281 85.114 -54.552 1.00 43.34 368 ALA A C 1
ATOM 2926 O O . ALA A 1 369 ? -4.050 86.057 -54.371 1.00 46.82 368 ALA A O 1
ATOM 2928 N N . GLY A 1 370 ? -3.713 83.898 -54.882 1.00 34.35 369 GLY A N 1
ATOM 2929 C CA . GLY A 1 370 ? -5.142 83.597 -55.106 1.00 41.26 369 GLY A CA 1
ATOM 2930 C C . GLY A 1 370 ? -5.681 84.041 -56.468 1.00 34.02 369 GLY A C 1
ATOM 2931 O O . GLY A 1 370 ? -6.933 84.130 -56.594 1.00 36.97 369 GLY A O 1
ATOM 2932 N N . GLU A 1 371 ? -4.826 84.260 -57.475 1.00 33.00 370 GLU A N 1
ATOM 2933 C CA . GLU A 1 371 ? -5.274 84.672 -58.834 1.00 32.92 370 GLU A CA 1
ATOM 2934 C C . GLU A 1 371 ? -5.093 83.509 -59.825 1.00 28.90 370 GLU A C 1
ATOM 2935 O O . GLU A 1 371 ? -4.324 82.584 -59.584 1.00 27.72 370 GLU A O 1
ATOM 2941 N N . VAL A 1 372 ? -5.809 83.583 -60.937 1.00 28.86 371 VAL A N 1
ATOM 2942 C CA . VAL A 1 372 ? -5.684 82.606 -62.050 1.00 25.66 371 VAL A CA 1
ATOM 2943 C C . VAL A 1 372 ? -5.248 83.338 -63.316 1.00 2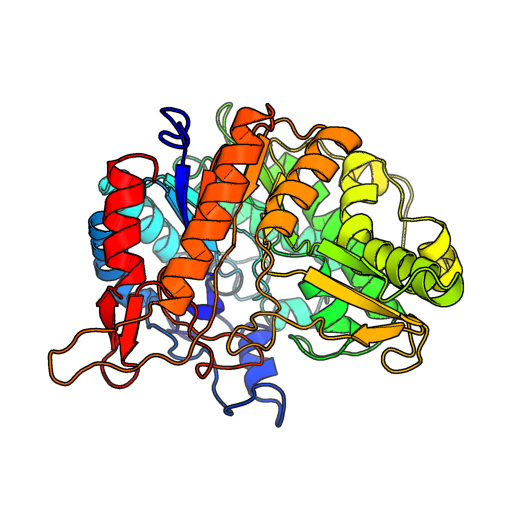5.82 371 VAL A C 1
ATOM 2944 O O . VAL A 1 372 ? -6.094 83.987 -63.935 1.00 27.20 371 VAL A O 1
ATOM 2948 N N . ASP A 1 373 ? -3.967 83.218 -63.661 1.00 23.97 372 ASP A N 1
ATOM 2949 C CA . ASP A 1 373 ? -3.316 83.975 -64.749 1.00 25.68 372 ASP A CA 1
ATOM 2950 C C . ASP A 1 373 ? -3.463 83.098 -65.992 1.00 26.35 372 ASP A C 1
ATOM 2951 O O . ASP A 1 373 ? -2.734 82.124 -66.086 1.00 26.40 372 ASP A O 1
ATOM 2956 N N . ASP A 1 374 ? -4.450 83.365 -66.860 1.00 24.17 373 ASP A N 1
ATOM 2957 C CA . ASP A 1 374 ? -4.707 82.511 -68.078 1.00 25.00 373 ASP A CA 1
ATOM 2958 C C . ASP A 1 374 ? -4.513 83.306 -69.368 1.00 25.58 373 ASP A C 1
ATOM 2959 O O . ASP A 1 374 ? -5.464 83.528 -70.145 1.00 22.58 373 ASP A O 1
ATOM 2964 N N . PRO A 1 375 ? -3.264 83.711 -69.700 1.00 23.98 374 PRO A N 1
ATOM 2965 C CA . PRO A 1 375 ? -3.024 84.550 -70.869 1.00 25.97 374 PRO A CA 1
ATOM 2966 C C . PRO A 1 375 ? -3.357 83.857 -72.204 1.00 24.65 374 PRO A C 1
ATOM 2967 O O . PRO A 1 375 ? -3.649 84.570 -73.184 1.00 26.69 374 PRO A O 1
ATOM 2971 N N . GLN A 1 376 ? -3.329 82.521 -72.269 1.00 24.40 375 GLN A N 1
ATOM 2972 C CA . GLN A 1 376 ? -3.618 81.813 -73.551 1.00 23.24 375 GLN A CA 1
ATOM 2973 C C . GLN A 1 376 ? -5.136 81.819 -73.795 1.00 21.03 375 GLN A C 1
ATOM 2974 O O . GLN A 1 376 ? -5.564 82.056 -74.947 1.00 24.26 375 GLN A O 1
ATOM 2980 N N . ARG A 1 377 ? -5.942 81.687 -72.751 1.00 25.17 376 ARG A N 1
ATOM 2981 C CA . ARG A 1 377 ? -7.420 81.767 -72.891 1.00 19.67 376 ARG A CA 1
ATOM 2982 C C . ARG A 1 377 ? -7.787 83.201 -73.254 1.00 21.46 376 ARG A C 1
ATOM 2983 O O . ARG A 1 377 ? -8.692 83.403 -74.028 1.00 24.44 376 ARG A O 1
ATO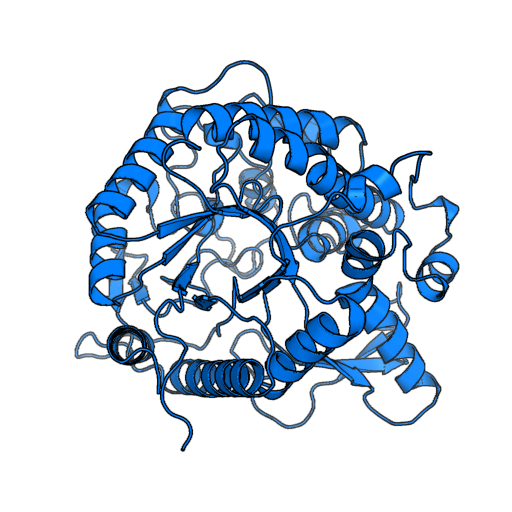M 2991 N N . LEU A 1 378 ? -7.101 84.184 -72.677 1.00 22.21 377 LEU A N 1
ATOM 2992 C CA . LEU A 1 378 ? -7.443 85.609 -72.950 1.00 24.91 377 LEU A CA 1
ATOM 2993 C C . LEU A 1 378 ? -7.170 85.823 -74.455 1.00 22.05 377 LEU A C 1
ATOM 2994 O O . LEU A 1 378 ? -8.005 86.415 -75.116 1.00 25.15 377 LEU A O 1
ATOM 2999 N N . ALA A 1 379 ? -6.012 85.400 -74.966 1.00 23.19 378 ALA A N 1
ATOM 3000 C CA . ALA A 1 379 ? -5.591 85.637 -76.358 1.00 25.92 378 ALA A CA 1
ATOM 3001 C C . ALA A 1 379 ? -6.577 84.908 -77.269 1.00 23.27 378 ALA A C 1
ATOM 3002 O O . ALA A 1 379 ? -6.935 85.455 -78.302 1.00 21.92 378 ALA A O 1
ATOM 3004 N N . TYR A 1 380 ? -7.061 83.732 -76.842 1.00 23.50 379 TYR A N 1
ATOM 3005 C CA . TYR A 1 380 ? -8.050 82.949 -77.617 1.00 21.15 379 TYR A CA 1
ATOM 3006 C C . TYR A 1 380 ? -9.303 83.799 -77.838 1.00 21.55 379 TYR A C 1
ATOM 3007 O O . TYR A 1 380 ? -9.667 84.028 -78.951 1.00 24.56 379 TYR A O 1
ATOM 3016 N N . LEU A 1 381 ? -9.841 84.351 -76.774 1.00 23.71 380 LEU A N 1
ATOM 3017 C CA . LEU A 1 381 ? -11.069 85.171 -76.766 1.00 22.90 380 LEU A CA 1
ATOM 3018 C C . LEU A 1 381 ? -10.869 86.471 -77.540 1.00 23.63 380 LEU A C 1
ATOM 3019 O O . LEU A 1 381 ? -11.663 86.764 -78.368 1.00 25.38 380 LEU A O 1
ATOM 3024 N N . GLU A 1 382 ? -9.803 87.194 -77.307 1.00 23.21 381 GLU A N 1
ATOM 3025 C CA . GLU A 1 382 ? -9.498 88.441 -78.036 1.00 29.49 381 GLU A CA 1
ATOM 3026 C C . GLU A 1 382 ? -9.511 88.162 -79.552 1.00 27.24 381 GLU A C 1
ATOM 3027 O O . GLU A 1 382 ? -10.112 88.924 -80.267 1.00 28.34 381 GLU A O 1
ATOM 3033 N N . GLY A 1 383 ? -8.838 87.117 -80.038 1.00 24.73 382 GLY A N 1
ATOM 3034 C CA . GLY A 1 383 ? -8.819 86.861 -81.491 1.00 23.70 382 GLY A CA 1
ATOM 3035 C C . GLY A 1 383 ? -10.200 86.532 -82.033 1.00 25.92 382 GLY A C 1
ATOM 3036 O O . GLY A 1 383 ? -10.566 87.045 -83.128 1.00 24.95 382 GLY A O 1
ATOM 3037 N N . HIS A 1 384 ? -11.000 85.766 -81.292 1.00 24.19 383 HIS A N 1
ATOM 3038 C CA . HIS A 1 384 ? -12.357 85.380 -81.770 1.00 24.62 383 HIS A CA 1
ATOM 3039 C C . HIS A 1 384 ? -13.300 86.584 -81.692 1.00 23.01 383 HIS A C 1
ATOM 3040 O O . HIS A 1 384 ? -14.167 86.756 -82.616 1.00 24.82 383 HIS A O 1
ATOM 3047 N N . PHE A 1 385 ? -13.190 87.404 -80.657 1.00 25.98 384 PHE A N 1
ATOM 3048 C CA . PHE A 1 385 ? -14.017 88.643 -80.575 1.00 25.71 384 PHE A CA 1
ATOM 3049 C C . PHE A 1 385 ? -13.680 89.542 -81.763 1.00 26.67 384 PHE A C 1
ATOM 3050 O O . PHE A 1 385 ? -14.585 90.167 -82.371 1.00 24.46 384 PHE A O 1
ATOM 3058 N N . GLU A 1 386 ? -12.394 89.636 -82.106 1.00 27.03 385 GLU A N 1
ATOM 3059 C CA . GLU A 1 386 ? -11.930 90.466 -83.251 1.00 29.80 385 GLU A CA 1
ATOM 3060 C C . GLU A 1 386 ? -12.551 89.894 -84.554 1.00 30.86 385 GLU A C 1
ATOM 3061 O O . GLU A 1 386 ? -13.092 90.691 -85.323 1.00 33.95 385 GLU A O 1
ATOM 3067 N N . ALA A 1 387 ? -12.579 88.564 -84.747 1.00 29.56 386 ALA A N 1
ATOM 3068 C CA . ALA A 1 387 ? -13.233 87.894 -85.913 1.00 29.19 386 ALA A CA 1
ATOM 3069 C C . ALA A 1 387 ? -14.741 88.255 -85.948 1.00 29.69 386 ALA A C 1
ATOM 3070 O O . ALA A 1 387 ? -15.245 88.589 -87.037 1.00 26.11 386 ALA A O 1
ATOM 3072 N N . ALA A 1 388 ? -15.442 88.247 -84.799 1.00 23.27 387 ALA A N 1
ATOM 3073 C CA . ALA A 1 388 ? -16.876 88.582 -84.705 1.00 26.03 387 ALA A CA 1
ATOM 3074 C C . ALA A 1 388 ? -17.056 90.031 -85.124 1.00 29.01 387 ALA A C 1
ATOM 3075 O O . ALA A 1 388 ? -18.057 90.290 -85.859 1.00 30.82 387 ALA A O 1
ATOM 3077 N N . TYR A 1 389 ? -16.216 90.939 -84.603 1.00 29.11 388 TYR A N 1
ATOM 3078 C CA . TYR A 1 389 ? -16.237 92.393 -84.969 1.00 30.98 388 TYR A CA 1
ATOM 3079 C C . TYR A 1 389 ? -16.115 92.541 -86.492 1.00 29.12 388 TYR A C 1
ATOM 3080 O O . TYR A 1 389 ? -16.893 93.290 -87.082 1.00 30.60 388 TYR A O 1
ATOM 3089 N N . ARG A 1 390 ? -15.202 91.824 -87.117 1.00 30.11 389 ARG A N 1
ATOM 3090 C CA . ARG A 1 390 ? -15.027 91.868 -88.590 1.00 29.31 389 ARG A CA 1
ATOM 3091 C C . ARG A 1 390 ? -16.317 91.401 -89.297 1.00 33.32 389 ARG A C 1
ATOM 3092 O O . ARG A 1 390 ? -16.683 91.955 -90.352 1.00 35.53 389 ARG A O 1
ATOM 3100 N N . ALA A 1 391 ? -17.008 90.395 -88.748 1.00 27.41 390 ALA A N 1
ATOM 3101 C CA . ALA A 1 391 ? -18.200 89.800 -89.363 1.00 29.40 390 ALA A CA 1
ATOM 3102 C C . ALA A 1 391 ? -19.260 90.900 -89.374 1.00 30.45 390 ALA A C 1
ATOM 3103 O O . ALA A 1 391 ? -19.868 91.124 -90.409 1.00 33.38 390 ALA A O 1
ATOM 3105 N N . ILE A 1 392 ? -19.385 91.601 -88.255 1.00 28.92 391 ILE A N 1
ATOM 3106 C CA . ILE A 1 392 ? -20.389 92.683 -88.089 1.00 30.90 391 ILE A CA 1
ATOM 3107 C C . ILE A 1 392 ? -20.057 93.770 -89.105 1.00 35.25 391 ILE A C 1
ATOM 3108 O O . ILE A 1 392 ? -21.029 94.225 -89.741 1.00 33.18 391 ILE A O 1
ATOM 3113 N N . GLN A 1 393 ? -18.782 94.117 -89.302 1.00 34.98 392 GLN A N 1
ATOM 3114 C CA . GLN A 1 393 ? -18.410 95.236 -90.216 1.00 34.39 392 GLN A CA 1
ATOM 3115 C C . GLN A 1 393 ? -18.702 94.837 -91.662 1.00 39.41 392 GLN A C 1
ATOM 3116 O O . GLN A 1 393 ? -18.947 95.729 -92.454 1.00 39.96 392 GLN A O 1
ATOM 3122 N N . ALA A 1 394 ? -18.670 93.546 -91.987 1.00 37.33 393 ALA A N 1
ATOM 3123 C CA . ALA A 1 394 ? -19.036 93.025 -93.318 1.00 33.24 393 ALA A CA 1
ATOM 3124 C C . ALA A 1 394 ? -20.568 92.956 -93.477 1.00 31.69 393 ALA A C 1
ATOM 3125 O O . ALA A 1 394 ? -20.999 92.592 -94.549 1.00 39.45 393 ALA A O 1
ATOM 3127 N N . GLY A 1 395 ? -21.389 93.316 -92.491 1.00 28.12 394 GLY A N 1
ATOM 3128 C CA . GLY A 1 395 ? -22.858 93.315 -92.679 1.00 30.57 394 GLY A CA 1
ATOM 3129 C C . GLY A 1 395 ? -23.492 92.018 -92.204 1.00 31.50 394 GLY A C 1
ATOM 3130 O O . GLY A 1 395 ? -24.627 91.768 -92.525 1.00 32.31 394 GLY A O 1
ATOM 3131 N N . ILE A 1 396 ? -22.763 91.172 -91.499 1.00 35.11 395 ILE A N 1
ATOM 3132 C CA . ILE A 1 396 ? -23.353 89.885 -91.022 1.00 28.44 395 ILE A CA 1
ATOM 3133 C C . ILE A 1 396 ? -24.146 90.205 -89.774 1.00 27.18 395 ILE A C 1
ATOM 3134 O O . ILE A 1 396 ? -23.653 90.928 -88.918 1.00 30.05 395 ILE A O 1
ATOM 3139 N N . PRO A 1 397 ? -25.421 89.773 -89.679 1.00 27.16 396 PRO A N 1
ATOM 3140 C CA . PRO A 1 397 ? -26.297 90.219 -88.588 1.00 25.89 396 PRO A CA 1
ATOM 3141 C C . PRO A 1 397 ? -26.067 89.453 -87.280 1.00 29.72 396 PRO A C 1
ATOM 3142 O O . PRO A 1 397 ? -26.996 88.871 -86.736 1.00 28.01 396 PRO A O 1
ATOM 3146 N N . LEU A 1 398 ? -24.835 89.542 -86.768 1.00 27.05 397 LEU A N 1
ATOM 3147 C CA . LEU A 1 398 ? -24.431 88.909 -85.478 1.00 29.35 397 LEU A CA 1
ATOM 3148 C C . LEU A 1 398 ? -24.956 89.768 -84.330 1.00 28.88 397 LEU A C 1
ATOM 3149 O O . LEU A 1 398 ? -24.544 90.917 -84.217 1.00 27.79 397 LEU A O 1
ATOM 3154 N N . LYS A 1 399 ? -25.857 89.223 -83.543 1.00 25.67 398 LYS A N 1
ATOM 3155 C CA . LYS A 1 399 ? -26.608 89.967 -82.501 1.00 26.37 398 LYS A CA 1
ATOM 3156 C C . LYS A 1 399 ? -26.041 89.705 -81.119 1.00 22.86 398 LYS A C 1
ATOM 3157 O O . LYS A 1 399 ? -26.402 90.440 -80.148 1.00 24.30 398 LYS A O 1
ATOM 3163 N N . GLY A 1 400 ? -25.230 88.673 -80.946 1.00 23.01 399 GLY A N 1
ATOM 3164 C CA . GLY A 1 400 ? -24.747 88.388 -79.578 1.00 20.93 399 GLY A CA 1
ATOM 3165 C C . GLY A 1 400 ? -23.655 87.369 -79.600 1.00 21.95 399 GLY A C 1
ATOM 3166 O O . GLY A 1 400 ? -23.442 86.703 -80.621 1.00 20.77 399 GLY A O 1
ATOM 3167 N N . TYR A 1 401 ? -22.963 87.263 -78.490 1.00 22.20 400 TYR A N 1
ATOM 3168 C CA . TYR A 1 401 ? -21.780 86.398 -78.331 1.00 22.66 400 TYR A CA 1
ATOM 3169 C C . TYR A 1 401 ? -21.797 85.913 -76.888 1.00 22.88 400 TYR A C 1
ATOM 3170 O O . TYR A 1 401 ? -21.748 86.724 -75.936 1.00 24.17 400 TYR A O 1
ATOM 3179 N N . PHE A 1 402 ? -21.863 84.602 -76.717 1.00 25.93 401 PHE A N 1
ATOM 3180 C CA . PHE A 1 402 ? -21.820 83.918 -75.404 1.00 21.97 401 PHE A CA 1
ATOM 3181 C C . PHE A 1 402 ? -20.519 83.119 -75.278 1.00 24.00 401 PHE A C 1
ATOM 3182 O O . PHE A 1 402 ? -20.256 82.166 -76.090 1.00 23.14 401 PHE A O 1
ATOM 3190 N N . VAL A 1 403 ? -19.709 83.482 -74.284 1.00 22.83 402 VAL A N 1
ATOM 3191 C CA . VAL A 1 403 ? -18.450 82.754 -73.989 1.00 22.75 402 VAL A CA 1
ATOM 3192 C C . VAL A 1 403 ? -18.791 81.405 -73.348 1.00 22.64 402 VAL A C 1
ATOM 3193 O O . VAL A 1 403 ? -19.638 81.347 -72.411 1.00 23.23 402 VAL A O 1
ATOM 3197 N N . TRP A 1 404 ? -18.189 80.319 -73.827 1.00 22.09 403 TRP A N 1
ATOM 3198 C CA . TRP A 1 404 ? -18.197 79.019 -73.124 1.00 20.95 403 TRP A CA 1
ATOM 3199 C C . TRP A 1 404 ? -16.906 78.991 -72.328 1.00 21.64 403 TRP A C 1
ATOM 3200 O O . TRP A 1 404 ? -15.823 78.928 -72.952 1.00 22.49 403 TRP A O 1
ATOM 3211 N N . SER A 1 405 ? -16.968 79.078 -70.998 1.00 21.22 404 SER A N 1
ATOM 3212 C CA . SER A 1 405 ? -18.146 79.011 -70.148 1.00 22.66 404 SER A CA 1
ATOM 3213 C C . SER A 1 405 ? -18.023 80.092 -69.066 1.00 22.17 404 SER A C 1
ATOM 3214 O O . SER A 1 405 ? -16.891 80.632 -68.810 1.00 24.11 404 SER A O 1
ATOM 3217 N N . LEU A 1 406 ? -19.124 80.403 -68.423 1.00 22.10 405 LEU A N 1
ATOM 3218 C CA . LEU A 1 406 ? -19.090 81.184 -67.154 1.00 18.78 405 LEU A CA 1
ATOM 3219 C C . LEU A 1 406 ? -17.990 80.648 -66.240 1.00 22.39 405 LEU A C 1
ATOM 3220 O O . LEU A 1 406 ? -17.206 81.427 -65.686 1.00 21.81 405 LEU A O 1
ATOM 3225 N N . MET A 1 407 ? -18.019 79.357 -65.979 1.00 21.34 406 MET A N 1
ATOM 3226 C CA . MET A 1 407 ? -17.103 78.739 -65.005 1.00 22.48 406 MET A CA 1
ATOM 3227 C C . MET A 1 407 ? -16.690 77.339 -65.423 1.00 23.50 406 MET A C 1
ATOM 3228 O O . MET A 1 407 ? -17.385 76.721 -66.244 1.00 22.42 406 MET A O 1
ATOM 3233 N N . ASP A 1 408 ? -15.576 76.888 -64.889 1.00 19.51 407 ASP A N 1
ATOM 3234 C CA . ASP A 1 408 ? -15.097 75.497 -65.082 1.00 24.65 407 ASP A CA 1
ATOM 3235 C C . ASP A 1 408 ? -16.256 74.564 -64.742 1.00 23.27 407 ASP A C 1
ATOM 3236 O O . ASP A 1 408 ? -17.027 74.861 -63.805 1.00 21.01 407 ASP A O 1
ATOM 3241 N N . ASN A 1 409 ? -16.420 73.489 -65.500 1.00 23.45 408 ASN A N 1
ATOM 3242 C CA . ASN A 1 409 ? -17.571 72.585 -65.248 1.00 24.71 408 ASN A CA 1
ATOM 3243 C C . ASN A 1 409 ? -17.187 71.150 -65.676 1.00 20.93 408 ASN A C 1
ATOM 3244 O O . ASN A 1 409 ? -16.011 70.858 -66.018 1.00 21.23 408 ASN A O 1
ATOM 3249 N N . PHE A 1 410 ? -18.176 70.254 -65.655 1.00 23.83 409 PHE A N 1
ATOM 3250 C CA . PHE A 1 410 ? -18.029 68.855 -66.139 1.00 22.70 409 PHE A CA 1
ATOM 3251 C C . PHE A 1 410 ? -18.042 68.853 -67.654 1.00 22.60 409 PHE A C 1
ATOM 3252 O O . PHE A 1 410 ? -19.065 69.147 -68.247 1.00 28.09 409 PHE A O 1
ATOM 3260 N N . GLU A 1 411 ? -16.904 68.581 -68.265 1.00 22.34 410 GLU A N 1
ATOM 3261 C CA . GLU A 1 411 ? -16.751 68.610 -69.742 1.00 24.44 410 GLU A CA 1
ATOM 3262 C C . GLU A 1 411 ? -16.991 67.211 -70.355 1.00 21.00 410 GLU A C 1
ATOM 3263 O O . GLU A 1 411 ? -16.093 66.685 -71.089 1.00 22.22 410 GLU A O 1
ATOM 3269 N N . TRP A 1 412 ? -18.131 66.601 -70.051 1.00 21.32 411 TRP A N 1
ATOM 3270 C CA . TRP A 1 412 ? -18.669 65.413 -70.722 1.00 21.83 411 TRP A CA 1
ATOM 3271 C C . TRP A 1 412 ? -17.617 64.308 -70.628 1.00 22.43 411 TRP A C 1
ATOM 3272 O O . TRP A 1 412 ? -17.146 64.065 -69.529 1.00 21.58 411 TRP A O 1
ATOM 3283 N N . GLY A 1 413 ? -17.183 63.725 -71.734 1.00 23.44 412 GLY A N 1
ATOM 3284 C CA . GLY A 1 413 ? -16.183 62.648 -71.730 1.00 21.75 412 GLY A CA 1
ATOM 3285 C C . GLY A 1 413 ? -14.814 63.015 -71.182 1.00 22.65 412 GLY A C 1
ATOM 3286 O O . GLY A 1 413 ? -14.053 62.084 -70.864 1.00 23.26 412 GLY A O 1
ATOM 3287 N N . ARG A 1 414 ? -14.502 64.310 -71.055 1.00 22.40 413 ARG A N 1
ATOM 3288 C CA A ARG A 1 414 ? -13.214 64.792 -70.527 0.50 23.45 413 ARG A CA 1
ATOM 3289 C CA B ARG A 1 414 ? -13.199 64.762 -70.514 0.50 23.50 413 ARG A CA 1
ATOM 3290 C C . ARG A 1 414 ? -13.335 64.969 -68.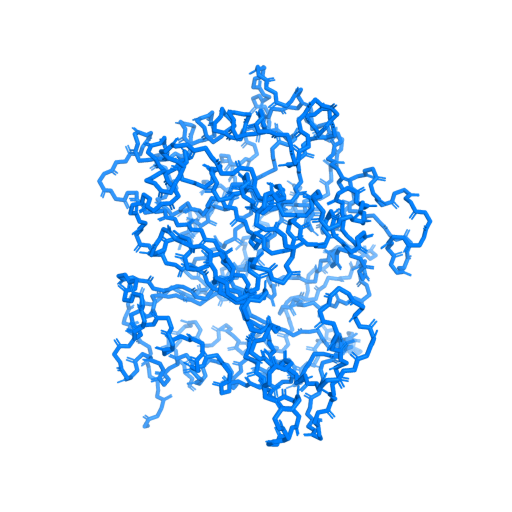998 1.00 24.37 413 ARG A C 1
ATOM 3291 O O . ARG A 1 414 ? -12.328 65.234 -68.381 1.00 24.07 413 ARG A O 1
ATOM 3306 N N . GLY A 1 415 ? -14.550 64.809 -68.438 1.00 20.28 414 GLY A N 1
ATOM 3307 C CA . GLY A 1 415 ? -14.814 65.020 -66.998 1.00 26.86 414 GLY A CA 1
ATOM 3308 C C . GLY A 1 415 ? -14.372 66.425 -66.578 1.00 22.41 414 GLY A C 1
ATOM 3309 O O . GLY A 1 415 ? -14.583 67.392 -67.350 1.00 24.10 414 GLY A O 1
ATOM 3310 N N . PHE A 1 416 ? -13.836 66.609 -65.365 1.00 24.48 415 PHE A N 1
ATOM 3311 C CA . PHE A 1 416 ? -13.508 67.975 -64.865 1.00 26.88 415 PHE A CA 1
ATOM 3312 C C . PHE A 1 416 ? -12.072 68.409 -65.223 1.00 27.74 415 PHE A C 1
ATOM 3313 O O . PHE A 1 416 ? -11.694 69.529 -64.873 1.00 28.03 415 PHE A O 1
ATOM 3321 N N . GLU A 1 417 ? -11.278 67.562 -65.862 1.00 26.78 416 GLU A N 1
ATOM 3322 C CA . GLU A 1 417 ? -9.838 67.855 -66.107 1.00 28.04 416 GLU A CA 1
ATOM 3323 C C . GLU A 1 417 ? -9.696 68.976 -67.148 1.00 27.46 416 GLU A C 1
ATOM 3324 O O . GLU A 1 417 ? -8.572 69.410 -67.329 1.00 30.91 416 GLU A O 1
ATOM 3330 N N . LYS A 1 418 ? -10.720 69.273 -67.954 1.00 20.08 417 LYS A N 1
ATOM 3331 C CA . LYS A 1 418 ? -10.653 70.360 -68.942 1.00 21.27 417 LYS A CA 1
ATOM 3332 C C . LYS A 1 418 ? -11.505 71.530 -68.434 1.00 24.20 417 LYS A C 1
ATOM 3333 O O . LYS A 1 418 ? -12.741 71.390 -68.305 1.00 26.69 417 LYS A O 1
ATOM 3339 N N . ARG A 1 419 ? -10.848 72.686 -68.292 1.00 20.71 418 ARG A N 1
ATOM 3340 C CA . ARG A 1 419 ? -11.451 73.872 -67.663 1.00 21.89 418 ARG A CA 1
ATOM 3341 C C . ARG A 1 419 ? -11.664 74.898 -68.751 1.00 21.31 418 ARG A C 1
ATOM 3342 O O . ARG A 1 419 ? -10.657 75.396 -69.277 1.00 22.17 418 ARG A O 1
ATOM 3350 N N . PHE A 1 420 ? -12.950 75.216 -69.000 1.00 22.38 419 PHE A N 1
ATOM 3351 C CA . PHE A 1 420 ? -13.388 76.165 -70.038 1.00 22.25 419 PHE A CA 1
ATOM 3352 C C . PHE A 1 420 ? -13.792 77.522 -69.426 1.00 22.57 419 PHE A C 1
ATOM 3353 O O . PHE A 1 420 ? -14.115 78.426 -70.149 1.00 23.79 419 PHE A O 1
ATOM 3361 N N . GLY A 1 421 ? -13.830 77.655 -68.107 1.00 21.43 420 GLY A N 1
ATOM 3362 C CA . GLY A 1 421 ? -14.418 78.856 -67.500 1.00 20.65 420 GLY A CA 1
ATOM 3363 C C . GLY A 1 421 ? -13.575 80.098 -67.675 1.00 19.82 420 GLY A C 1
ATOM 3364 O O . GLY A 1 421 ? -12.325 79.993 -67.916 1.00 20.56 420 GLY A O 1
ATOM 3365 N N . ILE A 1 422 ? -14.228 81.256 -67.686 1.00 22.35 421 ILE A N 1
ATOM 3366 C CA . ILE A 1 422 ? -13.498 82.521 -67.428 1.00 23.86 421 ILE A CA 1
ATOM 3367 C C . ILE A 1 422 ? -13.526 82.764 -65.924 1.00 23.64 421 ILE A C 1
ATOM 3368 O O . ILE A 1 422 ? -12.970 83.789 -65.502 1.00 24.18 421 ILE A O 1
ATOM 3373 N N . VAL A 1 423 ? -14.169 81.850 -65.176 1.00 23.23 422 VAL A N 1
ATOM 3374 C CA . VAL A 1 423 ? -14.174 81.806 -63.693 1.00 23.46 422 VAL A CA 1
ATOM 3375 C C . VAL A 1 423 ? -13.719 80.415 -63.247 1.00 23.57 422 VAL A C 1
ATOM 3376 O O . VAL A 1 423 ? -14.224 79.379 -63.780 1.00 23.18 422 VAL A O 1
ATOM 3380 N N . PHE A 1 424 ? -12.701 80.381 -62.392 1.00 24.50 423 PHE A N 1
ATOM 3381 C CA . PHE A 1 424 ? -12.080 79.135 -61.894 1.00 24.67 423 PHE A CA 1
ATOM 3382 C C . PHE A 1 424 ? -12.969 78.565 -60.785 1.00 26.79 423 PHE A C 1
ATOM 3383 O O . PHE A 1 424 ? -13.505 79.306 -60.007 1.00 25.22 423 PHE A O 1
ATOM 3391 N N . VAL A 1 425 ? -13.141 77.248 -60.728 1.00 22.84 424 VAL A N 1
ATOM 3392 C CA . VAL A 1 425 ? -13.857 76.612 -59.579 1.00 23.68 424 VAL A CA 1
ATOM 3393 C C . VAL A 1 425 ? -12.889 75.674 -58.866 1.00 24.55 424 VAL A C 1
ATOM 3394 O O . VAL A 1 425 ? -12.349 74.755 -59.489 1.00 23.33 424 VAL A O 1
ATOM 3398 N N . ASP A 1 426 ? -12.617 75.955 -57.606 1.00 23.05 425 ASP A N 1
ATOM 3399 C CA . ASP A 1 426 ? -11.929 75.020 -56.692 1.00 28.56 425 ASP A CA 1
ATOM 3400 C C . ASP A 1 426 ? -12.955 73.979 -56.253 1.00 29.51 425 ASP A C 1
ATOM 3401 O O . ASP A 1 426 ? -13.806 74.319 -55.408 1.00 25.64 425 ASP A O 1
ATOM 3406 N N . TYR A 1 427 ? -12.942 72.793 -56.859 1.00 32.35 426 TYR A N 1
ATOM 3407 C CA . TYR A 1 427 ? -13.974 71.763 -56.551 1.00 31.89 426 TYR A CA 1
ATOM 3408 C C . TYR A 1 427 ? -13.903 71.363 -55.053 1.00 33.82 426 TYR A C 1
ATOM 3409 O O . TYR A 1 427 ? -14.967 71.046 -54.497 1.00 35.59 426 TYR A O 1
ATOM 3418 N N . ALA A 1 428 ? -12.769 71.464 -54.370 1.00 29.73 427 ALA A N 1
ATOM 3419 C CA . ALA A 1 428 ? -12.645 71.099 -52.932 1.00 37.72 427 ALA A CA 1
ATOM 3420 C C . ALA A 1 428 ? -13.568 71.977 -52.090 1.00 34.11 427 ALA A C 1
ATOM 3421 O O . ALA A 1 428 ? -13.941 71.514 -51.018 1.00 32.50 427 ALA A O 1
ATOM 3423 N N . THR A 1 429 ? -13.854 73.212 -52.516 1.00 31.27 428 THR A N 1
ATOM 3424 C CA . THR A 1 429 ? -14.606 74.200 -51.686 1.00 31.28 428 THR A CA 1
ATOM 3425 C C . THR A 1 429 ? -15.796 74.811 -52.435 1.00 31.12 428 THR A C 1
ATOM 3426 O O . THR A 1 429 ? -16.610 75.416 -51.800 1.00 26.80 428 THR A O 1
ATOM 3430 N N . GLN A 1 430 ? -15.870 74.668 -53.747 1.00 25.56 429 GLN A N 1
ATOM 3431 C CA . GLN A 1 430 ? -16.844 75.325 -54.652 1.00 26.56 429 GLN A CA 1
ATOM 3432 C C . GLN A 1 430 ? -16.509 76.816 -54.747 1.00 24.18 429 GLN A C 1
ATOM 3433 O O . GLN A 1 430 ? -17.289 77.529 -55.305 1.00 27.08 429 GLN A O 1
ATOM 3439 N N . GLN A 1 431 ? -15.323 77.243 -54.291 1.00 23.58 430 GLN A N 1
ATOM 3440 C CA . GLN A 1 431 ? -14.899 78.649 -54.422 1.00 26.61 430 GLN A CA 1
ATOM 3441 C C . GLN A 1 431 ? -14.839 79.041 -55.900 1.00 24.62 430 GLN A C 1
ATOM 3442 O O . GLN A 1 431 ? -14.190 78.335 -56.672 1.00 27.24 430 GLN A O 1
ATOM 3448 N N . ARG A 1 432 ? -15.502 80.128 -56.285 1.00 27.15 431 ARG A N 1
ATOM 3449 C CA . ARG A 1 432 ? -15.319 80.734 -57.631 1.00 24.38 431 ARG A CA 1
ATOM 3450 C C . ARG A 1 432 ? -14.235 81.827 -57.546 1.00 27.09 431 ARG A C 1
ATOM 3451 O O . ARG A 1 432 ? -14.295 82.685 -56.651 1.00 25.90 431 ARG A O 1
ATOM 3459 N N . ILE A 1 433 ? -13.281 81.801 -58.461 1.00 25.76 432 ILE A N 1
ATOM 3460 C CA . ILE A 1 433 ? -12.262 82.874 -58.665 1.00 25.90 432 ILE A CA 1
ATOM 3461 C C . ILE A 1 433 ? -12.319 83.374 -60.101 1.00 23.38 432 ILE A C 1
ATOM 3462 O O . ILE A 1 433 ? -12.061 82.571 -61.012 1.00 24.38 432 ILE A O 1
ATOM 3467 N N . ILE A 1 434 ? -12.652 84.640 -60.318 1.00 25.70 433 ILE A N 1
ATOM 3468 C CA . ILE A 1 434 ? -12.712 85.197 -61.698 1.00 23.28 433 ILE A CA 1
ATOM 3469 C C . ILE A 1 434 ? -11.270 85.152 -62.220 1.00 24.81 433 ILE A C 1
ATOM 3470 O O . ILE A 1 434 ? -10.342 85.620 -61.497 1.00 28.57 433 ILE A O 1
ATOM 3475 N N . LYS A 1 435 ? -11.045 84.545 -63.373 1.00 26.67 434 LYS A N 1
ATOM 3476 C CA . LYS A 1 435 ? -9.702 84.442 -64.012 1.00 25.09 434 LYS A CA 1
ATOM 3477 C C . LYS A 1 435 ? -9.321 85.799 -64.625 1.00 23.01 434 LYS A C 1
ATOM 3478 O O . LYS A 1 435 ? -10.191 86.695 -64.808 1.00 26.99 434 LYS A O 1
ATOM 3484 N N . ARG A 1 436 ? -8.039 85.956 -64.932 1.00 25.09 435 ARG A N 1
ATOM 3485 C CA . ARG A 1 436 ? -7.569 87.114 -65.700 1.00 23.60 435 ARG A CA 1
ATOM 3486 C C . ARG A 1 436 ? -8.447 87.308 -66.943 1.00 24.58 435 ARG A C 1
ATOM 3487 O O . ARG A 1 436 ? -8.856 88.473 -67.203 1.00 25.28 435 ARG A O 1
ATOM 3495 N N . SER A 1 437 ? -8.800 86.223 -67.637 1.00 22.47 436 SER A N 1
ATOM 3496 C CA . SER A 1 437 ? -9.593 86.325 -68.883 1.00 24.64 436 SER A CA 1
ATOM 3497 C C . SER A 1 437 ? -10.963 86.898 -68.514 1.00 20.94 436 SER A C 1
ATOM 3498 O O . SER A 1 437 ? -11.540 87.659 -69.329 1.00 26.45 436 SER A O 1
ATOM 3501 N N . GLY A 1 438 ? -11.517 86.486 -67.376 1.00 22.60 437 GLY A N 1
ATOM 3502 C CA . GLY A 1 438 ? -12.806 87.011 -66.850 1.00 25.85 437 GLY A CA 1
ATOM 3503 C C . GLY A 1 438 ? -12.751 88.498 -66.496 1.00 25.99 437 GLY A C 1
ATOM 3504 O O . GLY A 1 438 ? -13.713 89.251 -66.829 1.00 23.68 437 GLY A O 1
ATOM 3505 N N . LYS A 1 439 ? -11.645 88.951 -65.887 1.00 26.74 438 LYS A N 1
ATOM 3506 C CA . LYS A 1 439 ? -11.452 90.389 -65.550 1.00 29.09 438 LYS A CA 1
ATOM 3507 C C . LYS A 1 439 ? -11.360 91.210 -66.848 1.00 28.65 438 LYS A C 1
ATOM 3508 O O . LYS A 1 439 ? -11.918 92.312 -66.964 1.00 28.47 438 LYS A O 1
ATOM 3514 N N . TRP A 1 440 ? -10.641 90.709 -67.816 1.00 24.78 439 TRP A N 1
ATOM 3515 C CA . TRP A 1 440 ? -10.602 91.312 -69.166 1.00 28.01 439 TRP A CA 1
ATOM 3516 C C . TRP A 1 440 ? -12.012 91.358 -69.780 1.00 24.98 439 TRP A C 1
ATOM 3517 O O . TRP A 1 440 ? -12.441 92.413 -70.306 1.00 27.10 439 TRP A O 1
ATOM 3528 N N . PHE A 1 441 ? -12.748 90.256 -69.754 1.00 24.96 440 PHE A N 1
ATOM 3529 C CA . PHE A 1 441 ? -14.103 90.226 -70.362 1.00 21.15 440 PHE A CA 1
ATOM 3530 C C . PHE A 1 441 ? -14.972 91.254 -69.646 1.00 21.78 440 PHE A C 1
ATOM 3531 O O . PHE A 1 441 ? -15.841 91.842 -70.337 1.00 26.21 440 PHE A O 1
ATOM 3539 N N . SER A 1 442 ? -14.804 91.403 -68.328 1.00 25.00 441 SER A N 1
ATOM 3540 C CA . SER A 1 442 ? -15.533 92.399 -67.489 1.00 26.35 441 SER A CA 1
ATOM 3541 C C . SER A 1 442 ? -15.410 93.790 -68.126 1.00 25.51 441 SER A C 1
ATOM 3542 O O . SER A 1 442 ? -16.297 94.569 -67.948 1.00 29.37 441 SER A O 1
ATOM 3545 N N . GLN A 1 443 ? -14.262 94.084 -68.733 1.00 27.28 442 GLN A N 1
ATOM 3546 C CA . GLN A 1 443 ? -13.964 95.376 -69.418 1.00 30.48 442 GLN A CA 1
ATOM 3547 C C . GLN A 1 443 ? -14.572 95.426 -70.825 1.00 30.33 442 GLN A C 1
ATOM 3548 O O . GLN A 1 443 ? -15.134 96.486 -71.168 1.00 30.15 442 GLN A O 1
ATOM 3554 N N . VAL A 1 444 ? -14.504 94.322 -71.588 1.00 29.90 443 VAL A N 1
ATOM 3555 C CA . VAL A 1 444 ? -15.131 94.215 -72.941 1.00 29.47 443 VAL A CA 1
ATOM 3556 C C . VAL A 1 444 ? -16.631 94.475 -72.859 1.00 29.42 443 VAL A C 1
ATOM 3557 O O . VAL A 1 444 ? -17.135 95.292 -73.666 1.00 28.53 443 VAL A O 1
ATOM 3561 N N . THR A 1 445 ? -17.325 93.777 -71.958 1.00 29.60 444 THR A N 1
ATOM 3562 C CA . THR A 1 445 ? -18.788 93.926 -71.820 1.00 29.69 444 THR A CA 1
ATOM 3563 C C . THR A 1 445 ? -19.126 95.389 -71.514 1.00 34.60 444 THR A C 1
ATOM 3564 O O . THR A 1 445 ? -20.059 95.913 -72.115 1.00 31.82 444 THR A O 1
ATOM 3568 N N . ARG A 1 446 ? -18.399 96.018 -70.597 1.00 31.95 445 ARG A N 1
ATOM 3569 C CA . ARG A 1 446 ? -18.693 97.421 -70.169 1.00 31.88 445 ARG A CA 1
ATOM 3570 C C . ARG A 1 446 ? -18.337 98.413 -71.284 1.00 32.37 445 ARG A C 1
ATOM 3571 O O . ARG A 1 446 ? -19.040 99.395 -71.447 1.00 35.93 445 ARG A O 1
ATOM 3579 N N . ALA A 1 447 ? -17.304 98.169 -72.069 1.00 30.13 446 ALA A N 1
ATOM 3580 C CA . ALA A 1 447 ? -16.902 99.084 -73.163 1.00 30.91 446 ALA A CA 1
ATOM 3581 C C . ALA A 1 447 ? -17.707 98.754 -74.425 1.00 36.14 446 ALA A C 1
ATOM 3582 O O . ALA A 1 447 ? -17.638 99.522 -75.436 1.00 31.75 446 ALA A O 1
ATOM 3584 N N . ASN A 1 448 ? -18.386 97.612 -74.403 1.00 28.87 447 ASN A N 1
ATOM 3585 C CA . ASN A 1 448 ? -19.064 97.049 -75.589 1.00 29.69 447 ASN A CA 1
ATOM 3586 C C . ASN A 1 448 ? -18.047 96.959 -76.729 1.00 32.31 447 ASN A C 1
ATOM 3587 O O . ASN A 1 448 ? -18.367 97.413 -77.850 1.00 34.82 447 ASN A O 1
ATOM 3592 N N . GLY A 1 449 ? -16.840 96.467 -76.468 1.00 35.77 448 GLY A N 1
ATOM 3593 C CA . GLY A 1 449 ? -15.822 96.354 -77.531 1.00 38.07 448 GLY A CA 1
ATOM 3594 C C . GLY A 1 449 ? -14.434 96.090 -76.982 1.00 35.37 448 GLY A C 1
ATOM 3595 O O . GLY A 1 449 ? -14.329 95.885 -75.782 1.00 35.79 448 GLY A O 1
ATOM 3596 N N . LEU A 1 450 ? -13.405 96.100 -77.836 1.00 38.81 449 LEU A N 1
ATOM 3597 C CA . LEU A 1 450 ? -11.985 95.787 -77.482 1.00 44.71 449 LEU A CA 1
ATOM 3598 C C . LEU A 1 450 ? -11.134 97.063 -77.438 1.00 51.64 449 LEU A C 1
ATOM 3599 O O . LEU A 1 450 ? -10.107 97.241 -76.711 1.00 73.39 449 LEU A O 1
#

Secondary structure (DSSP, 8-state):
---BPPTT-EEEEE--HHHH---TTGGGPPPBHHHHHTTSTTTSTTS--SSSTT-HHHHHHHHHHHHHHHT-SEEEEE--HHHH-TTSSSS--HHHHHHHHHHHHHHHHTT-EEEEEEESS--BHHHHHH--TTSTTHHHHHHHHHHHHHHHHTTT--EEEEEE-HHIIIIIIIISSSSTT----HHHHHHHHHHHHHHHHHHHHHHHHTS-TT-EEEEEEE--EEEESSS-HHHHHHHHHHHIIIIIHHHHHHHHSS--HHHHHHH-GGGS---TTHHHHHT---S-EEEE---EEEEEEEEEETTTTEEEE--SS-B-TT--B--HHHHHHHHHHHHHHH--S-EEEEE----------TTS----HHHHHHHHHHHHHHHHHHHTT--EEEEEEE-SS----GGGGGGS---SEEEETTTTEEEE-HHHHHHHHHHHHTB-